Protein AF-0000000079762995 (afdb_homodimer)

Structure (mmCIF, N/CA/C/O backbone):
data_AF-0000000079762995-model_v1
#
loop_
_entity.id
_entity.type
_entity.pdbx_description
1 polymer 'LacI family transcriptional regulator'
#
loop_
_atom_site.group_PDB
_atom_site.id
_atom_site.type_symbol
_atom_site.label_atom_id
_atom_site.label_alt_id
_atom_site.label_comp_id
_atom_site.label_asym_id
_atom_site.label_entity_id
_atom_site.label_seq_id
_atom_site.pdbx_PDB_ins_code
_atom_site.Cartn_x
_atom_site.Cartn_y
_atom_site.Cartn_z
_atom_site.occupancy
_atom_site.B_iso_or_equiv
_atom_site.auth_seq_id
_atom_site.auth_comp_id
_atom_site.auth_asym_id
_atom_site.auth_atom_id
_atom_site.pdbx_PDB_model_num
ATOM 1 N N . MET A 1 1 ? 20.344 15.812 22.578 1 67.12 1 MET A N 1
ATOM 2 C CA . MET A 1 1 ? 18.906 15.922 22.781 1 67.12 1 MET A CA 1
ATOM 3 C C . MET A 1 1 ? 18.547 17.266 23.422 1 67.12 1 MET A C 1
ATOM 5 O O . MET A 1 1 ? 19.266 17.734 24.312 1 67.12 1 MET A O 1
ATOM 9 N N . THR A 1 2 ? 17.625 18 22.781 1 82.69 2 THR A N 1
ATOM 10 C CA . THR A 1 2 ? 17.188 19.297 23.281 1 82.69 2 THR A CA 1
ATOM 11 C C . THR A 1 2 ? 16.641 19.188 24.703 1 82.69 2 THR A C 1
ATOM 13 O O . THR A 1 2 ? 15.898 18.25 25 1 82.69 2 THR A O 1
ATOM 16 N N . THR A 1 3 ? 17.078 20.016 25.609 1 84.44 3 THR A N 1
ATOM 17 C CA . THR A 1 3 ? 16.656 19.984 27 1 84.44 3 THR A CA 1
ATOM 18 C C . THR A 1 3 ? 15.828 21.234 27.328 1 84.44 3 THR A C 1
ATOM 20 O O . THR A 1 3 ? 15.727 22.156 26.516 1 84.44 3 THR A O 1
ATOM 23 N N . ILE A 1 4 ? 15.258 21.125 28.531 1 88.12 4 ILE A N 1
ATOM 24 C CA . ILE A 1 4 ? 14.516 22.266 29.031 1 88.12 4 ILE A CA 1
ATOM 25 C C . ILE A 1 4 ? 15.438 23.484 29.109 1 88.12 4 ILE A C 1
ATOM 27 O O . ILE A 1 4 ? 15.016 24.609 28.828 1 88.12 4 ILE A O 1
ATOM 31 N N . GLN A 1 5 ? 16.625 23.25 29.438 1 90.94 5 GLN A N 1
ATOM 32 C CA . GLN A 1 5 ? 17.594 24.328 29.531 1 90.94 5 GLN A CA 1
ATOM 33 C C . GLN A 1 5 ? 17.844 24.969 28.156 1 90.94 5 GLN A C 1
ATOM 35 O O . GLN A 1 5 ? 18 26.188 28.062 1 90.94 5 GLN A O 1
ATOM 40 N N . ASP A 1 6 ? 17.922 24.172 27.172 1 92.19 6 ASP A N 1
ATOM 41 C CA . ASP A 1 6 ? 18.141 24.688 25.828 1 92.19 6 ASP A CA 1
ATOM 42 C C . ASP A 1 6 ? 17.016 25.641 25.422 1 92.19 6 ASP A C 1
ATOM 44 O O . ASP A 1 6 ? 17.266 26.656 24.781 1 92.19 6 ASP A O 1
ATOM 48 N N . ILE A 1 7 ? 15.859 25.219 25.766 1 92.19 7 ILE A N 1
ATOM 49 C CA . ILE A 1 7 ? 14.695 26.047 25.453 1 92.19 7 ILE A CA 1
ATOM 50 C C . ILE A 1 7 ? 14.773 27.359 26.234 1 92.19 7 ILE A C 1
ATOM 52 O O . ILE A 1 7 ? 14.531 28.438 25.688 1 92.19 7 ILE A O 1
ATOM 56 N N . ALA A 1 8 ? 15.078 27.281 27.438 1 93.56 8 ALA A N 1
ATOM 57 C CA . ALA A 1 8 ? 15.211 28.453 28.312 1 93.56 8 ALA A CA 1
ATOM 58 C C . ALA A 1 8 ? 16.25 29.422 27.766 1 93.56 8 ALA A C 1
ATOM 60 O O . ALA A 1 8 ? 16 30.625 27.688 1 93.56 8 ALA A O 1
ATOM 61 N N . ASP A 1 9 ? 17.281 28.891 27.375 1 94.38 9 ASP A N 1
ATOM 62 C CA . ASP A 1 9 ? 18.375 29.703 26.828 1 94.38 9 ASP A CA 1
ATOM 63 C C . ASP A 1 9 ? 17.953 30.406 25.547 1 94.38 9 ASP A C 1
ATOM 65 O O . ASP A 1 9 ? 18.234 31.594 25.359 1 94.38 9 ASP A O 1
ATOM 69 N N . LYS A 1 10 ? 17.328 29.688 24.781 1 93.19 10 LYS A N 1
ATOM 70 C CA . LYS A 1 10 ? 16.891 30.234 23.5 1 93.19 10 LYS A CA 1
ATOM 71 C C . LYS A 1 10 ? 15.898 31.375 23.703 1 93.19 10 LYS A C 1
ATOM 73 O O . LYS A 1 10 ? 15.906 32.344 22.938 1 93.19 10 LYS A O 1
ATOM 78 N N . MET A 1 11 ? 15.062 31.219 24.688 1 94.12 11 MET A N 1
ATOM 79 C CA . MET A 1 11 ? 13.977 32.188 24.891 1 94.12 11 MET A CA 1
ATOM 80 C C . MET A 1 11 ? 14.383 33.219 25.922 1 94.12 11 MET A C 1
ATOM 82 O O . MET A 1 11 ? 13.656 34.188 26.141 1 94.12 11 MET A O 1
ATOM 86 N N . ASN A 1 12 ? 15.445 33.062 26.547 1 95.06 12 ASN A N 1
ATOM 87 C CA . ASN A 1 12 ? 15.93 33.938 27.594 1 95.06 12 ASN A CA 1
ATOM 88 C C . ASN A 1 12 ? 14.953 34 28.766 1 95.06 12 ASN A C 1
ATOM 90 O O . ASN A 1 12 ? 14.555 35.094 29.172 1 95.06 12 ASN A O 1
ATOM 94 N N . VAL A 1 13 ? 14.523 32.875 29.172 1 94.81 13 VAL A N 1
ATOM 95 C CA . VAL A 1 13 ? 13.68 32.75 30.359 1 94.81 13 VAL A CA 1
ATOM 96 C C . VAL A 1 13 ? 14.258 31.672 31.266 1 94.81 13 VAL A C 1
ATOM 98 O O . VAL A 1 13 ? 15.242 31.016 30.922 1 94.81 13 VAL A O 1
ATOM 101 N N . SER A 1 14 ? 13.711 31.531 32.438 1 93.44 14 SER A N 1
ATOM 102 C CA . SER A 1 14 ? 14.219 30.547 33.375 1 93.44 14 SER A CA 1
ATOM 103 C C . SER A 1 14 ? 13.734 29.141 33.031 1 93.44 14 SER A C 1
ATOM 105 O O . SER A 1 14 ? 12.711 28.984 32.375 1 93.44 14 SER A O 1
ATOM 107 N N . LYS A 1 15 ? 14.5 28.172 33.531 1 93.75 15 LYS A N 1
ATOM 108 C CA . LYS A 1 15 ? 14.102 26.766 33.375 1 93.75 15 LYS A CA 1
ATOM 109 C C . LYS A 1 15 ? 12.734 26.516 34 1 93.75 15 LYS A C 1
ATOM 111 O O . LYS A 1 15 ? 11.945 25.734 33.5 1 93.75 15 LYS A O 1
ATOM 116 N N . SER A 1 16 ? 12.578 27.188 35.094 1 92.12 16 SER A N 1
ATOM 117 C CA . SER A 1 16 ? 11.32 27.031 35.812 1 92.12 16 SER A CA 1
ATOM 118 C C . SER A 1 16 ? 10.148 27.547 34.969 1 92.12 16 SER A C 1
ATOM 120 O O . SER A 1 16 ? 9.078 26.922 34.969 1 92.12 16 SER A O 1
ATOM 122 N N . THR A 1 17 ? 10.375 28.562 34.312 1 92.19 17 THR A N 1
ATOM 123 C CA . THR A 1 17 ? 9.344 29.125 33.469 1 92.19 17 THR A CA 1
ATOM 124 C C . THR A 1 17 ? 8.992 28.172 32.312 1 92.19 17 THR A C 1
ATOM 126 O O . THR A 1 17 ? 7.816 27.984 32 1 92.19 17 THR A O 1
ATOM 129 N N . VAL A 1 18 ? 10.047 27.594 31.75 1 92.31 18 VAL A N 1
ATOM 130 C CA . VAL A 1 18 ? 9.836 26.656 30.672 1 92.31 18 VAL A CA 1
ATOM 131 C C . VAL A 1 18 ? 9.078 25.422 31.188 1 92.31 18 VAL A C 1
ATOM 133 O O . VAL A 1 18 ? 8.117 24.969 30.562 1 92.31 18 VAL A O 1
ATOM 136 N N . SER A 1 19 ? 9.438 24.984 32.281 1 89.19 19 SER A N 1
ATOM 137 C CA . SER A 1 19 ? 8.797 23.828 32.875 1 89.19 19 SER A CA 1
ATOM 138 C C . SER A 1 19 ? 7.324 24.094 33.188 1 89.19 19 SER A C 1
ATOM 140 O O . SER A 1 19 ? 6.465 23.25 32.906 1 89.19 19 SER A O 1
ATOM 142 N N . LYS A 1 20 ? 7.098 25.219 33.75 1 90.19 20 LYS A N 1
ATOM 143 C CA . LYS A 1 20 ? 5.727 25.609 34.062 1 90.19 20 LYS A CA 1
ATOM 144 C C . LYS A 1 20 ? 4.875 25.719 32.812 1 90.19 20 LYS A C 1
ATOM 146 O O . LYS A 1 20 ? 3.723 25.281 32.781 1 90.19 20 LYS A O 1
ATOM 151 N N . ALA A 1 21 ? 5.445 26.219 31.828 1 88.94 21 ALA A N 1
ATOM 152 C CA . ALA A 1 21 ? 4.727 26.391 30.562 1 88.94 21 ALA A CA 1
ATOM 153 C C . ALA A 1 21 ? 4.398 25.031 29.938 1 88.94 21 ALA A C 1
ATOM 155 O O . ALA A 1 21 ? 3.287 24.828 29.453 1 88.94 21 ALA A O 1
ATOM 156 N N . LEU A 1 22 ? 5.363 24.156 30.031 1 86.19 22 LEU A N 1
ATOM 157 C CA . LEU A 1 22 ? 5.207 22.828 29.438 1 86.19 22 LEU A CA 1
ATOM 158 C C . LEU A 1 22 ? 4.18 22.016 30.219 1 86.19 22 LEU A C 1
ATOM 160 O O . LEU A 1 22 ? 3.559 21.109 29.656 1 86.19 22 LEU A O 1
ATOM 164 N N . ASN A 1 23 ? 4 22.391 31.469 1 84.31 23 ASN A N 1
ATOM 165 C CA . ASN A 1 23 ? 3.09 21.641 32.312 1 84.31 23 ASN A CA 1
ATOM 166 C C . ASN A 1 23 ? 1.782 22.391 32.562 1 84.31 23 ASN A C 1
ATOM 168 O O . ASN A 1 23 ? 1.062 22.109 33.531 1 84.31 23 ASN A O 1
ATOM 172 N N . ASP A 1 24 ? 1.575 23.328 31.828 1 82.62 24 ASP A N 1
ATOM 173 C CA . ASP A 1 24 ? 0.325 24.078 31.828 1 82.62 24 ASP A CA 1
ATOM 174 C C . ASP A 1 24 ? 0.068 24.719 33.188 1 82.62 24 ASP A C 1
ATOM 176 O O . ASP A 1 24 ? -1.051 24.672 33.688 1 82.62 24 ASP A O 1
ATOM 180 N N . ALA A 1 25 ? 1.024 25.25 33.688 1 87.19 25 ALA A N 1
ATOM 181 C CA . ALA A 1 25 ? 0.879 25.938 34.969 1 87.19 25 ALA A CA 1
ATOM 182 C C . ALA A 1 25 ? 0.014 27.188 34.844 1 87.19 25 ALA A C 1
ATOM 184 O O . ALA A 1 25 ? 0.154 27.938 33.875 1 87.19 25 ALA A O 1
ATOM 185 N N . PRO A 1 26 ? -0.847 27.422 35.75 1 87.69 26 PRO A N 1
ATOM 186 C CA . PRO A 1 26 ? -1.821 28.516 35.656 1 87.69 26 PRO A CA 1
ATOM 187 C C . PRO A 1 26 ? -1.175 29.891 35.75 1 87.69 26 PRO A C 1
ATOM 189 O O . PRO A 1 26 ? -1.771 30.875 35.312 1 87.69 26 PRO A O 1
ATOM 192 N N . ASP A 1 27 ? -0.036 30.016 36.281 1 89.44 27 ASP A N 1
ATOM 193 C CA . ASP A 1 27 ? 0.583 31.328 36.5 1 89.44 27 ASP A CA 1
ATOM 194 C C . ASP A 1 27 ? 1.38 31.766 35.25 1 89.44 27 ASP A C 1
ATOM 196 O O . ASP A 1 27 ? 2.041 32.812 35.281 1 89.44 27 ASP A O 1
ATOM 200 N N . ILE A 1 28 ? 1.288 30.953 34.25 1 90.56 28 ILE A N 1
ATOM 201 C CA . ILE A 1 28 ? 1.969 31.297 33 1 90.56 28 ILE A CA 1
ATOM 202 C C . ILE A 1 28 ? 0.957 31.828 31.984 1 90.56 28 ILE A C 1
ATOM 204 O O . ILE A 1 28 ? -0.11 31.234 31.812 1 90.56 28 ILE A O 1
ATOM 208 N N . SER A 1 29 ? 1.268 32.969 31.344 1 90.56 29 SER A N 1
ATOM 209 C CA . SER A 1 29 ? 0.37 33.531 30.359 1 90.56 29 SER A CA 1
ATOM 210 C C . SER A 1 29 ? 0.242 32.625 29.141 1 90.56 29 SER A C 1
ATOM 212 O O . SER A 1 29 ? 1.159 31.859 28.828 1 90.56 29 SER A O 1
ATOM 214 N N . GLU A 1 30 ? -0.908 32.812 28.453 1 89 30 GLU A N 1
ATOM 215 C CA . GLU A 1 30 ? -1.17 32.031 27.25 1 89 30 GLU A CA 1
ATOM 216 C C . GLU A 1 30 ? -0.146 32.344 26.156 1 89 30 GLU A C 1
ATOM 218 O O . GLU A 1 30 ? 0.281 31.422 25.438 1 89 30 GLU A O 1
ATOM 223 N N . THR A 1 31 ? 0.223 33.531 26.078 1 90.94 31 THR A N 1
ATOM 224 C CA . THR A 1 31 ? 1.176 33.969 25.062 1 90.94 31 THR A CA 1
ATOM 225 C C . THR A 1 31 ? 2.543 33.344 25.297 1 90.94 31 THR A C 1
ATOM 227 O O . THR A 1 31 ? 3.156 32.812 24.359 1 90.94 31 THR A O 1
ATOM 230 N N . LEU A 1 32 ? 2.945 33.375 26.5 1 91.25 32 LEU A N 1
ATOM 231 C CA . LEU A 1 32 ? 4.242 32.781 26.828 1 91.25 32 LEU A CA 1
ATOM 232 C C . LEU A 1 32 ? 4.219 31.281 26.641 1 91.25 32 LEU A C 1
ATOM 234 O O . LEU A 1 32 ? 5.191 30.688 26.156 1 91.25 32 LEU A O 1
ATOM 238 N N . ARG A 1 33 ? 3.244 30.719 27.031 1 91.44 33 ARG A N 1
ATOM 239 C CA . ARG A 1 33 ? 3.086 29.281 26.859 1 91.44 33 ARG A CA 1
ATOM 240 C C . ARG A 1 33 ? 3.217 28.891 25.391 1 91.44 33 ARG A C 1
ATOM 242 O O . ARG A 1 33 ? 3.953 27.953 25.062 1 91.44 33 ARG A O 1
ATOM 249 N N . LYS A 1 34 ? 2.535 29.594 24.594 1 89.62 34 LYS A N 1
ATOM 250 C CA . LYS A 1 34 ? 2.574 29.328 23.156 1 89.62 34 LYS A CA 1
ATOM 251 C C . LYS A 1 34 ? 3.992 29.469 22.609 1 89.62 34 LYS A C 1
ATOM 253 O O . LYS A 1 34 ? 4.438 28.641 21.812 1 89.62 34 LYS A O 1
ATOM 258 N N . GLN A 1 35 ? 4.637 30.453 23.016 1 91.5 35 GLN A N 1
ATOM 259 C CA . GLN A 1 35 ? 6 30.688 22.562 1 91.5 35 GLN A CA 1
ATOM 260 C C . GLN A 1 35 ? 6.926 29.547 22.984 1 91.5 35 GLN A C 1
ATOM 262 O O . GLN A 1 35 ? 7.777 29.109 22.219 1 91.5 35 GLN A O 1
ATOM 267 N N . VAL A 1 36 ? 6.723 29.172 24.219 1 90.94 36 VAL A N 1
ATOM 268 C CA . VAL A 1 36 ? 7.551 28.094 24.75 1 90.94 36 VAL A CA 1
ATOM 269 C C . VAL A 1 36 ? 7.312 26.812 23.938 1 90.94 36 VAL A C 1
ATOM 271 O O . VAL A 1 36 ? 8.258 26.125 23.547 1 90.94 36 VAL A O 1
ATOM 274 N N . LEU A 1 37 ? 6.129 26.547 23.719 1 89.38 37 LEU A N 1
ATOM 275 C CA . LEU A 1 37 ? 5.758 25.344 22.984 1 89.38 37 LEU A CA 1
ATOM 276 C C . LEU A 1 37 ? 6.297 25.375 21.562 1 89.38 37 LEU A C 1
ATOM 278 O O . LEU A 1 37 ? 6.844 24.391 21.062 1 89.38 37 LEU A O 1
ATOM 282 N N . GLU A 1 38 ? 6.191 26.422 20.906 1 89.94 38 GLU A N 1
ATOM 283 C CA . GLU A 1 38 ? 6.695 26.594 19.547 1 89.94 38 GLU A CA 1
ATOM 284 C C . GLU A 1 38 ? 8.211 26.438 19.484 1 89.94 38 GLU A C 1
ATOM 286 O O . GLU A 1 38 ? 8.742 25.797 18.578 1 89.94 38 GLU A O 1
ATOM 291 N N . THR A 1 39 ? 8.812 27.031 20.438 1 90.25 39 THR A N 1
ATOM 292 C CA . THR A 1 39 ? 10.266 26.922 20.5 1 90.25 39 THR A CA 1
ATOM 293 C C . THR A 1 39 ? 10.703 25.484 20.766 1 90.25 39 THR A C 1
ATOM 295 O O . THR A 1 39 ? 11.672 25 20.188 1 90.25 39 THR A O 1
ATOM 298 N N . ALA A 1 40 ? 10.023 24.906 21.688 1 87.44 40 ALA A N 1
ATOM 299 C CA . ALA A 1 40 ? 10.305 23.5 22.016 1 87.44 40 ALA A CA 1
ATOM 300 C C . ALA A 1 40 ? 10.227 22.625 20.766 1 87.44 40 ALA A C 1
ATOM 302 O O . ALA A 1 40 ? 11.133 21.828 20.5 1 87.44 40 ALA A O 1
ATOM 303 N N . VAL A 1 41 ? 9.227 22.812 20 1 86.38 41 VAL A N 1
ATOM 304 C CA . VAL A 1 41 ? 9.016 22.031 18.781 1 86.38 41 VAL A CA 1
ATOM 305 C C . VAL A 1 41 ? 10.133 22.344 17.781 1 86.38 41 VAL A C 1
ATOM 307 O O . VAL A 1 41 ? 10.688 21.438 17.156 1 86.38 41 VAL A O 1
ATOM 310 N N . ALA A 1 42 ? 10.445 23.562 17.609 1 87 42 ALA A N 1
ATOM 311 C CA . ALA A 1 42 ? 11.477 24 16.672 1 87 42 ALA A CA 1
ATOM 312 C C . ALA A 1 42 ? 12.828 23.375 17.031 1 87 42 ALA A C 1
ATOM 314 O O . ALA A 1 42 ? 13.633 23.078 16.141 1 87 42 ALA A O 1
ATOM 315 N N . LEU A 1 43 ? 13.016 23.203 18.359 1 86.81 43 LEU A N 1
ATOM 316 C CA . LEU A 1 43 ? 14.305 22.688 18.812 1 86.81 43 LEU A CA 1
ATOM 317 C C . LEU A 1 43 ? 14.281 21.172 18.906 1 86.81 43 LEU A C 1
ATOM 319 O O . LEU A 1 43 ? 15.273 20.562 19.312 1 86.81 43 LEU A O 1
ATOM 323 N N . GLY A 1 44 ? 13.234 20.641 18.531 1 82.56 44 GLY A N 1
ATOM 324 C CA . GLY A 1 44 ? 13.133 19.203 18.484 1 82.56 44 GLY A CA 1
ATOM 325 C C . GLY A 1 44 ? 12.883 18.578 19.859 1 82.56 44 GLY A C 1
ATOM 326 O O . GLY A 1 44 ? 13.219 17.422 20.078 1 82.56 44 GLY A O 1
ATOM 327 N N . TYR A 1 45 ? 12.656 19.609 20.703 1 74.44 45 TYR A N 1
ATOM 328 C CA . TYR A 1 45 ? 12.336 19.094 22.031 1 74.44 45 TYR A CA 1
ATOM 329 C C . TYR A 1 45 ? 11.07 18.25 21.984 1 74.44 45 TYR A C 1
ATOM 331 O O . TYR A 1 45 ? 9.961 18.797 21.859 1 74.44 45 TYR A O 1
ATOM 339 N N . THR A 1 46 ? 11.266 17.25 21.25 1 60.25 46 THR A N 1
ATOM 340 C CA . THR A 1 46 ? 10.109 16.359 21.281 1 60.25 46 THR A CA 1
ATOM 341 C C . THR A 1 46 ? 10.07 15.57 22.594 1 60.25 46 THR A C 1
ATOM 343 O O . THR A 1 46 ? 11.117 15.25 23.156 1 60.25 46 THR A O 1
ATOM 346 N N . LYS A 1 47 ? 9.109 15.648 23.453 1 53 47 LYS A N 1
ATOM 347 C CA . LYS A 1 47 ? 9.023 15.297 24.875 1 53 47 LYS A CA 1
ATOM 348 C C . LYS A 1 47 ? 9.562 13.891 25.125 1 53 47 LYS A C 1
ATOM 350 O O . LYS A 1 47 ? 8.984 12.914 24.656 1 53 47 LYS A O 1
ATOM 355 N N . LEU A 1 48 ? 10.891 13.773 25.188 1 51.38 48 LEU A N 1
ATOM 356 C CA . LEU A 1 48 ? 11.336 12.688 26.047 1 51.38 48 LEU A CA 1
ATOM 357 C C . LEU A 1 48 ? 10.328 12.438 27.172 1 51.38 48 LEU A C 1
ATOM 359 O O . LEU A 1 48 ? 10.195 11.312 27.656 1 51.38 48 LEU A O 1
ATOM 363 N N . ARG A 1 49 ? 9.82 13.43 27.656 1 51.56 49 ARG A N 1
ATOM 364 C CA . ARG A 1 49 ? 8.891 13.414 28.797 1 51.56 49 ARG A CA 1
ATOM 365 C C . ARG A 1 49 ? 7.695 12.516 28.5 1 51.56 49 ARG A C 1
ATOM 367 O O . ARG A 1 49 ? 7.18 11.844 29.406 1 51.56 49 ARG A O 1
ATOM 374 N N . ARG A 1 50 ? 7.203 12.664 27.25 1 52.06 50 ARG A N 1
ATOM 375 C CA . ARG A 1 50 ? 6.02 11.898 26.859 1 52.06 50 ARG A CA 1
ATOM 376 C C . ARG A 1 50 ? 6.258 10.406 27.016 1 52.06 50 ARG A C 1
ATOM 378 O O . ARG A 1 50 ? 5.336 9.656 27.359 1 52.06 50 ARG A O 1
ATOM 385 N N . TYR A 1 51 ? 7.609 10.188 26.953 1 56.03 51 TYR A N 1
ATOM 386 C CA . TYR A 1 51 ? 7.949 8.766 26.969 1 56.03 51 TYR A CA 1
ATOM 387 C C . TYR A 1 51 ? 8.195 8.273 28.391 1 56.03 51 TYR A C 1
ATOM 389 O O . TYR A 1 51 ? 8.266 7.066 28.625 1 56.03 51 TYR A O 1
ATOM 397 N N . LYS A 1 52 ? 8.141 9.328 29.25 1 57.84 52 LYS A N 1
ATOM 398 C CA . LYS A 1 52 ? 8.414 8.906 30.625 1 57.84 52 LYS A CA 1
ATOM 399 C C . LYS A 1 52 ? 7.113 8.641 31.391 1 57.84 52 LYS A C 1
ATOM 401 O O . LYS A 1 52 ? 7.129 8.023 32.438 1 57.84 52 LYS A O 1
ATOM 406 N N . LYS A 1 53 ? 6.062 9.18 30.859 1 63.22 53 LYS A N 1
ATOM 407 C CA . LYS A 1 53 ? 4.809 8.914 31.547 1 63.22 53 LYS A CA 1
ATOM 408 C C . LYS A 1 53 ? 4.398 7.449 31.406 1 63.22 53 LYS A C 1
ATOM 410 O O . LYS A 1 53 ? 4.586 6.848 30.344 1 63.22 53 LYS A O 1
ATOM 415 N N . PRO A 1 54 ? 4.07 6.941 32.438 1 65.69 54 PRO A N 1
ATOM 416 C CA . PRO A 1 54 ? 3.676 5.531 32.438 1 65.69 54 PRO A CA 1
ATOM 417 C C . PRO A 1 54 ? 2.586 5.23 31.406 1 65.69 54 PRO A C 1
ATOM 419 O O . PRO A 1 54 ? 2.629 4.195 30.734 1 65.69 54 PRO A O 1
ATOM 422 N N . VAL A 1 55 ? 1.641 6.266 31.375 1 75.75 55 VAL A N 1
ATOM 423 C CA . VAL A 1 55 ? 0.559 6.039 30.422 1 75.75 55 VAL A CA 1
ATOM 424 C C . VAL A 1 55 ? 0.754 6.926 29.188 1 75.75 55 VAL A C 1
ATOM 426 O O . VAL A 1 55 ? 0.849 8.148 29.312 1 75.75 55 VAL A O 1
ATOM 429 N N . LYS A 1 56 ? 0.85 6.305 28.078 1 89.25 56 LYS A N 1
ATOM 430 C CA . LYS A 1 56 ? 0.996 7.035 26.828 1 89.25 56 LYS A CA 1
ATOM 431 C C . LYS A 1 56 ? -0.363 7.465 26.281 1 89.25 56 LYS A C 1
ATOM 433 O O . LYS A 1 56 ? -1.292 6.656 26.203 1 89.25 56 LYS A O 1
ATOM 438 N N . LYS A 1 57 ? -0.474 8.766 26.016 1 94.44 57 LYS A N 1
ATOM 439 C CA . LYS A 1 57 ? -1.699 9.344 25.469 1 94.44 57 LYS A CA 1
ATOM 440 C C . LYS A 1 57 ? -1.611 9.492 23.953 1 94.44 57 LYS A C 1
ATOM 442 O O . LYS A 1 57 ? -0.608 9.977 23.422 1 94.44 57 LYS A O 1
ATOM 447 N N . ILE A 1 58 ? -2.643 8.961 23.281 1 96.88 58 ILE A N 1
ATOM 448 C CA . ILE A 1 58 ? -2.764 9.164 21.844 1 96.88 58 ILE A CA 1
ATOM 449 C C . ILE A 1 58 ? -4.125 9.773 21.516 1 96.88 58 ILE A C 1
ATOM 451 O O . ILE A 1 58 ? -5.043 9.734 22.344 1 96.88 58 ILE A O 1
ATOM 455 N N . CYS A 1 59 ? -4.23 10.422 20.359 1 97.44 59 CYS A N 1
ATOM 456 C CA . CYS A 1 59 ? -5.512 11.031 20.016 1 97.44 59 CYS A CA 1
ATOM 457 C C . CYS A 1 59 ? -5.949 10.617 18.625 1 97.44 59 CYS A C 1
ATOM 459 O O . CYS A 1 59 ? -5.113 10.289 17.781 1 97.44 59 CYS A O 1
ATOM 461 N N . ILE A 1 60 ? -7.219 10.523 18.469 1 98.5 60 ILE A N 1
ATOM 462 C CA . ILE A 1 60 ? -7.859 10.453 17.156 1 98.5 60 ILE A CA 1
ATOM 463 C C . ILE A 1 60 ? -8.367 11.836 16.766 1 98.5 60 ILE A C 1
ATOM 465 O O . ILE A 1 60 ? -9.273 12.383 17.391 1 98.5 60 ILE A O 1
ATOM 469 N N . ILE A 1 61 ? -7.742 12.375 15.742 1 98.44 61 ILE A N 1
ATOM 470 C CA . ILE A 1 61 ? -8.141 13.695 15.266 1 98.44 61 ILE A CA 1
ATOM 471 C C . ILE A 1 61 ? -9.148 13.547 14.125 1 98.44 61 ILE A C 1
ATOM 473 O O . ILE A 1 61 ? -8.883 12.859 13.141 1 98.44 61 ILE A O 1
ATOM 477 N N . THR A 1 62 ? -10.305 14.156 14.297 1 97.5 62 THR A N 1
ATOM 478 C CA . THR A 1 62 ? -11.336 14.109 13.266 1 97.5 62 THR A CA 1
ATOM 479 C C . THR A 1 62 ? -11.617 15.508 12.727 1 97.5 62 THR A C 1
ATOM 481 O O . THR A 1 62 ? -11.773 16.453 13.5 1 97.5 62 THR A O 1
ATOM 484 N N . GLU A 1 63 ? -11.562 15.648 11.453 1 95.25 63 GLU A N 1
ATOM 485 C CA . GLU A 1 63 ? -11.977 16.922 10.883 1 95.25 63 GLU A CA 1
ATOM 486 C C . GLU A 1 63 ? -13.5 17.062 10.883 1 95.25 63 GLU A C 1
ATOM 488 O O . GLU A 1 63 ? -14.195 16.359 10.148 1 95.25 63 GLU A O 1
ATOM 493 N N . LYS A 1 64 ? -14 17.953 11.594 1 91.69 64 LYS A N 1
ATOM 494 C CA . LYS A 1 64 ? -15.398 18.078 12 1 91.69 64 LYS A CA 1
ATOM 495 C C . LYS A 1 64 ? -16.312 18.188 10.789 1 91.69 64 LYS A C 1
ATOM 497 O O . LYS A 1 64 ? -17.438 17.688 10.797 1 91.69 64 LYS A O 1
ATOM 502 N N . GLU A 1 65 ? -15.906 18.781 9.789 1 88.19 65 GLU A N 1
ATOM 503 C CA . GLU A 1 65 ? -16.797 19.109 8.68 1 88.19 65 GLU A CA 1
ATOM 504 C C . GLU A 1 65 ? -16.828 17.984 7.652 1 88.19 65 GLU A C 1
ATOM 506 O O . GLU A 1 65 ? -17.703 17.953 6.785 1 88.19 65 GLU A O 1
ATOM 511 N N . ASN A 1 66 ? -15.984 17.062 7.844 1 89.69 66 ASN A N 1
ATOM 512 C CA . ASN A 1 66 ? -15.812 16.125 6.734 1 89.69 66 ASN A CA 1
ATOM 513 C C . ASN A 1 66 ? -16.172 14.703 7.145 1 89.69 66 ASN A C 1
ATOM 515 O O . ASN A 1 66 ? -16.359 13.836 6.289 1 89.69 66 ASN A O 1
ATOM 519 N N . ILE A 1 67 ? -16.266 14.484 8.469 1 92 67 ILE A N 1
ATOM 520 C CA . ILE A 1 67 ? -16.438 13.094 8.852 1 92 67 ILE A CA 1
ATOM 521 C C . ILE A 1 67 ? -17.312 13.008 10.102 1 92 67 ILE A C 1
ATOM 523 O O . ILE A 1 67 ? -17.203 13.859 10.992 1 92 67 ILE A O 1
ATOM 527 N N . GLN A 1 68 ? -18.188 12.062 10.125 1 92.75 68 GLN A N 1
ATOM 528 C CA . GLN A 1 68 ? -19.047 11.781 11.281 1 92.75 68 GLN A CA 1
ATOM 529 C C . GLN A 1 68 ? -18.719 10.43 11.891 1 92.75 68 GLN A C 1
ATOM 531 O O . GLN A 1 68 ? -18.344 9.492 11.18 1 92.75 68 GLN A O 1
ATOM 536 N N . TYR A 1 69 ? -18.844 10.344 13.25 1 94.81 69 TYR A N 1
ATOM 537 C CA . TYR A 1 69 ? -18.391 9.117 13.898 1 94.81 69 TYR A CA 1
ATOM 538 C C . TYR A 1 69 ? -19.266 8.797 15.102 1 94.81 69 TYR A C 1
ATOM 540 O O . TYR A 1 69 ? -19.062 7.77 15.758 1 94.81 69 TYR A O 1
ATOM 548 N N . GLU A 1 70 ? -20.203 9.602 15.43 1 94.19 70 GLU A N 1
ATOM 549 C CA . GLU A 1 70 ? -20.906 9.516 16.719 1 94.19 70 GLU A CA 1
ATOM 550 C C . GLU A 1 70 ? -21.953 8.398 16.703 1 94.19 70 GLU A C 1
ATOM 552 O O . GLU A 1 70 ? -22.234 7.812 17.75 1 94.19 70 GLU A O 1
ATOM 557 N N . GLU A 1 71 ? -22.438 8.133 15.539 1 94.38 71 GLU A N 1
ATOM 558 C CA . GLU A 1 71 ? -23.484 7.117 15.43 1 94.38 71 GLU A CA 1
ATOM 559 C C . GLU A 1 71 ? -23 5.914 14.633 1 94.38 71 GLU A C 1
ATOM 561 O O . GLU A 1 71 ? -22.156 6.055 13.734 1 94.38 71 GLU A O 1
ATOM 566 N N . PRO A 1 72 ? -23.578 4.762 14.891 1 92.06 72 PRO A N 1
ATOM 567 C CA . PRO A 1 72 ? -23.125 3.523 14.258 1 92.06 72 PRO A CA 1
ATOM 568 C C . PRO A 1 72 ? -23.203 3.578 12.734 1 92.06 72 PRO A C 1
ATOM 570 O O . PRO A 1 72 ? -22.438 2.895 12.047 1 92.06 72 PRO A O 1
ATOM 573 N N . HIS A 1 73 ? -24.094 4.375 12.242 1 90.69 73 HIS A N 1
ATOM 574 C CA . HIS A 1 73 ? -24.25 4.414 10.797 1 90.69 73 HIS A CA 1
ATOM 575 C C . HIS A 1 73 ? -23.25 5.375 10.156 1 90.69 73 HIS A C 1
ATOM 577 O O . HIS A 1 73 ? -23.109 5.414 8.93 1 90.69 73 HIS A O 1
ATOM 583 N N . HIS A 1 74 ? -22.531 6.102 11 1 94 74 HIS A N 1
ATOM 584 C CA . HIS A 1 74 ? -21.484 6.992 10.492 1 94 74 HIS A CA 1
ATOM 585 C C . HIS A 1 74 ? -20.266 6.207 10.016 1 94 74 HIS A C 1
ATOM 587 O O . HIS A 1 74 ? -19.906 5.195 10.617 1 94 74 HIS A O 1
ATOM 593 N N . PHE A 1 75 ? -19.672 6.664 8.992 1 94.44 75 PHE A N 1
ATOM 594 C CA . PHE A 1 75 ? -18.562 5.965 8.359 1 94.44 75 PHE A CA 1
ATOM 595 C C . PHE A 1 75 ? -17.438 5.723 9.367 1 94.44 75 PHE A C 1
ATOM 597 O O . PHE A 1 75 ? -16.906 4.617 9.445 1 94.44 75 PHE A O 1
ATOM 604 N N . ALA A 1 76 ? -17.125 6.695 10.172 1 97 76 ALA A N 1
ATOM 605 C CA . ALA A 1 76 ? -15.922 6.625 10.992 1 97 76 ALA A CA 1
ATOM 606 C C . ALA A 1 76 ? -16.188 5.895 12.305 1 97 76 ALA A C 1
ATOM 608 O O . ALA A 1 76 ? -15.266 5.637 13.078 1 97 76 ALA A O 1
ATOM 609 N N . TYR A 1 77 ? -17.391 5.555 12.578 1 96.75 77 TYR A N 1
ATOM 610 C CA . TYR A 1 77 ? -17.75 4.934 13.852 1 96.75 77 TYR A CA 1
ATOM 611 C C . TYR A 1 77 ? -16.953 3.656 14.07 1 96.75 77 TYR A C 1
ATOM 613 O O . TYR A 1 77 ? -16.25 3.523 15.078 1 96.75 77 TYR A O 1
ATOM 621 N N . ASP A 1 78 ? -17.047 2.752 13.133 1 97.38 78 ASP A N 1
ATOM 622 C CA . ASP A 1 78 ? -16.375 1.464 13.258 1 97.38 78 ASP A CA 1
ATOM 623 C C . ASP A 1 78 ? -14.852 1.631 13.203 1 97.38 78 ASP A C 1
ATOM 625 O O . ASP A 1 78 ? -14.117 0.863 13.828 1 97.38 78 ASP A O 1
ATOM 629 N N . ILE A 1 79 ? -14.375 2.617 12.492 1 98.25 79 ILE A N 1
ATOM 630 C CA . ILE A 1 79 ? -12.938 2.879 12.438 1 98.25 79 ILE A CA 1
ATOM 631 C C . ILE A 1 79 ? -12.43 3.26 13.828 1 98.25 79 ILE A C 1
ATOM 633 O O . ILE A 1 79 ? -11.43 2.715 14.297 1 98.25 79 ILE A O 1
ATOM 637 N N . LEU A 1 80 ? -13.156 4.191 14.469 1 98.25 80 LEU A N 1
ATOM 638 C CA . LEU A 1 80 ? -12.773 4.605 15.812 1 98.25 80 LEU A CA 1
ATOM 639 C C . LEU A 1 80 ? -12.852 3.436 16.781 1 98.25 80 LEU A C 1
ATOM 641 O O . LEU A 1 80 ? -11.984 3.275 17.641 1 98.25 80 LEU A O 1
ATOM 645 N N . LEU A 1 81 ? -13.891 2.66 16.625 1 97.94 81 LEU A N 1
ATOM 646 C CA . LEU A 1 81 ? -14.062 1.488 17.469 1 97.94 81 LEU A CA 1
ATOM 647 C C . LEU A 1 81 ? -12.891 0.527 17.328 1 97.94 81 LEU A C 1
ATOM 649 O O . LEU A 1 81 ? -12.352 0.048 18.328 1 97.94 81 LEU A O 1
ATOM 653 N N . GLY A 1 82 ? -12.523 0.185 16.109 1 98.12 82 GLY A N 1
ATOM 654 C CA . GLY A 1 82 ? -11.391 -0.696 15.859 1 98.12 82 GLY A CA 1
ATOM 655 C C . GLY A 1 82 ? -10.094 -0.175 16.438 1 98.12 82 GLY A C 1
ATOM 656 O O . GLY A 1 82 ? -9.32 -0.935 17.031 1 98.12 82 GLY A O 1
ATOM 657 N N . PHE A 1 83 ? -9.883 1.106 16.297 1 98.44 83 PHE A N 1
ATOM 658 C CA . PHE A 1 83 ? -8.688 1.733 16.828 1 98.44 83 PHE A CA 1
ATOM 659 C C . PHE A 1 83 ? -8.633 1.574 18.344 1 98.44 83 PHE A C 1
ATOM 661 O O . PHE A 1 83 ? -7.602 1.177 18.906 1 98.44 83 PHE A O 1
ATOM 668 N N . ARG A 1 84 ? -9.703 1.87 18.984 1 97.88 84 ARG A N 1
ATOM 669 C CA . ARG A 1 84 ? -9.797 1.775 20.438 1 97.88 84 ARG A CA 1
ATOM 670 C C . ARG A 1 84 ? -9.602 0.337 20.906 1 97.88 84 ARG A C 1
ATOM 672 O O . ARG A 1 84 ? -8.898 0.087 21.891 1 97.88 84 ARG A O 1
ATOM 679 N N . GLN A 1 85 ? -10.148 -0.574 20.203 1 97 85 GLN A N 1
ATOM 680 C CA . GLN A 1 85 ? -10.102 -1.985 20.578 1 97 85 GLN A CA 1
ATOM 681 C C . GLN A 1 85 ? -8.656 -2.49 20.625 1 97 85 GLN A C 1
ATOM 683 O O . GLN A 1 85 ? -8.336 -3.389 21.391 1 97 85 GLN A O 1
ATOM 688 N N . MET A 1 86 ? -7.855 -1.932 19.859 1 95.56 86 MET A N 1
ATOM 689 C CA . MET A 1 86 ? -6.465 -2.369 19.812 1 95.56 86 MET A CA 1
ATOM 690 C C . MET A 1 86 ? -5.602 -1.521 20.75 1 95.56 86 MET A C 1
ATOM 692 O O . MET A 1 86 ? -4.699 -2.041 21.406 1 95.56 86 MET A O 1
ATOM 696 N N . ALA A 1 87 ? -5.883 -0.297 20.828 1 96.75 87 ALA A N 1
ATOM 697 C CA . ALA A 1 87 ? -5.016 0.645 21.531 1 96.75 87 ALA A CA 1
ATOM 698 C C . ALA A 1 87 ? -5.203 0.535 23.047 1 96.75 87 ALA A C 1
ATOM 700 O O . ALA A 1 87 ? -4.234 0.598 23.797 1 96.75 87 ALA A O 1
ATOM 701 N N . GLU A 1 88 ? -6.395 0.4 23.484 1 96.12 88 GLU A N 1
ATOM 702 C CA . GLU A 1 88 ? -6.703 0.431 24.906 1 96.12 88 GLU A CA 1
ATOM 703 C C . GLU A 1 88 ? -6.078 -0.756 25.641 1 96.12 88 GLU A C 1
ATOM 705 O O . GLU A 1 88 ? -5.387 -0.581 26.641 1 96.12 88 GLU A O 1
ATOM 710 N N . PRO A 1 89 ? -6.246 -1.989 25.109 1 94.88 89 PRO A N 1
ATOM 711 C CA . PRO A 1 89 ? -5.574 -3.119 25.75 1 94.88 89 PRO A CA 1
ATOM 712 C C . PRO A 1 89 ? -4.055 -3 25.719 1 94.88 89 PRO A C 1
ATOM 714 O O . PRO A 1 89 ? -3.367 -3.613 26.547 1 94.88 89 PRO A O 1
ATOM 717 N N . ALA A 1 90 ? -3.562 -2.271 24.844 1 92.81 90 ALA A N 1
ATOM 718 C CA . ALA A 1 90 ? -2.119 -2.072 24.734 1 92.81 90 ALA A CA 1
ATOM 719 C C . ALA A 1 90 ? -1.63 -1.05 25.75 1 92.81 90 ALA A C 1
ATOM 721 O O . ALA A 1 90 ? -0.428 -0.795 25.859 1 92.81 90 ALA A O 1
ATOM 722 N N . GLY A 1 91 ? -2.549 -0.395 26.469 1 93.69 91 GLY A N 1
ATOM 723 C CA . GLY A 1 91 ? -2.186 0.461 27.578 1 93.69 91 GLY A CA 1
ATOM 724 C C . GLY A 1 91 ? -2.199 1.938 27.234 1 93.69 91 GLY A C 1
ATOM 725 O O . GLY A 1 91 ? -1.691 2.766 27.984 1 93.69 91 GLY A O 1
ATOM 726 N N . PHE A 1 92 ? -2.783 2.262 26.125 1 95 92 PHE A N 1
ATOM 727 C CA . PHE A 1 92 ? -2.824 3.662 25.719 1 95 92 PHE A CA 1
ATOM 728 C C . PHE A 1 92 ? -4.113 4.324 26.188 1 95 92 PHE A C 1
ATOM 730 O O . PHE A 1 92 ? -5.168 3.684 26.234 1 95 92 PHE A O 1
ATOM 737 N N . ASP A 1 93 ? -3.982 5.613 26.562 1 95.56 93 ASP A N 1
ATOM 738 C CA . ASP A 1 93 ? -5.141 6.48 26.766 1 95.56 93 ASP A CA 1
ATOM 739 C C . ASP A 1 93 ? -5.523 7.195 25.469 1 95.56 93 ASP A C 1
ATOM 741 O O . ASP A 1 93 ? -4.684 7.836 24.844 1 95.56 93 ASP A O 1
ATOM 745 N N . ILE A 1 94 ? -6.797 7.059 25.172 1 97.5 94 ILE A N 1
ATOM 746 C CA . ILE A 1 94 ? -7.219 7.57 23.859 1 97.5 94 ILE A CA 1
ATOM 747 C C . ILE A 1 94 ? -8.195 8.727 24.047 1 97.5 94 ILE A C 1
ATOM 749 O O . ILE A 1 94 ? -9.141 8.633 24.844 1 97.5 94 ILE A O 1
ATOM 753 N N . GLU A 1 95 ? -7.961 9.812 23.297 1 97.5 95 GLU A N 1
ATOM 754 C CA . GLU A 1 95 ? -8.891 10.938 23.25 1 97.5 95 GLU A CA 1
ATOM 755 C C . GLU A 1 95 ? -9.312 11.227 21.812 1 97.5 95 GLU A C 1
ATOM 757 O O . GLU A 1 95 ? -8.484 11.188 20.891 1 97.5 95 GLU A O 1
ATOM 762 N N . ILE A 1 96 ? -10.602 11.422 21.625 1 97.62 96 ILE A N 1
ATOM 763 C CA . ILE A 1 96 ? -11.094 11.867 20.328 1 97.62 96 ILE A CA 1
ATOM 764 C C . ILE A 1 96 ? -11.148 13.391 20.297 1 97.62 96 ILE A C 1
ATOM 766 O O . ILE A 1 96 ? -11.797 14.016 21.141 1 97.62 96 ILE A O 1
ATOM 770 N N . VAL A 1 97 ? -10.508 13.977 19.297 1 97.88 97 VAL A N 1
ATOM 771 C CA . VAL A 1 97 ? -10.359 15.43 19.25 1 97.88 97 VAL A CA 1
ATOM 772 C C . VAL A 1 97 ? -10.891 15.945 17.906 1 97.88 97 VAL A C 1
ATOM 774 O O . VAL A 1 97 ? -10.164 15.961 16.906 1 97.88 97 VAL A O 1
ATOM 777 N N . PRO A 1 98 ? -12.102 16.469 17.906 1 97 98 PRO A N 1
ATOM 778 C CA . PRO A 1 98 ? -12.578 17.156 16.688 1 97 98 PRO A CA 1
ATOM 779 C C . PRO A 1 98 ? -11.852 18.469 16.422 1 97 98 PRO A C 1
ATOM 781 O O . PRO A 1 98 ? -11.625 19.25 17.344 1 97 98 PRO A O 1
ATOM 784 N N . VAL A 1 99 ? -11.43 18.641 15.219 1 97.44 99 VAL A N 1
ATOM 785 C CA . VAL A 1 99 ? -10.734 19.875 14.852 1 97.44 99 VAL A CA 1
ATOM 786 C C . VAL A 1 99 ? -11.391 20.5 13.625 1 97.44 99 VAL A C 1
ATOM 788 O O . VAL A 1 99 ? -12.055 19.797 12.852 1 97.44 99 VAL A O 1
ATOM 791 N N . ASP A 1 100 ? -11.266 21.781 13.469 1 96.0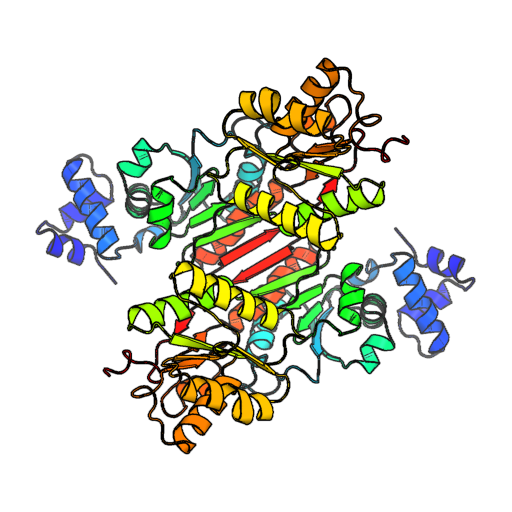6 100 ASP A N 1
ATOM 792 C CA . ASP A 1 100 ? -11.688 22.5 12.266 1 96.06 100 ASP A CA 1
ATOM 793 C C . ASP A 1 100 ? -10.523 23.297 11.68 1 96.06 100 ASP A C 1
ATOM 795 O O . ASP A 1 100 ? -9.414 23.281 12.211 1 96.06 100 ASP A O 1
ATOM 799 N N . VAL A 1 101 ? -10.812 23.938 10.617 1 95.5 101 VAL A N 1
ATOM 800 C CA . VAL A 1 101 ? -9.789 24.641 9.867 1 95.5 101 VAL A CA 1
ATOM 801 C C . VAL A 1 101 ? -9.211 25.766 10.719 1 95.5 101 VAL A C 1
ATOM 803 O O . VAL A 1 101 ? -8 26.016 10.695 1 95.5 101 VAL A O 1
ATOM 806 N N . GLN A 1 102 ? -10.047 26.406 11.5 1 95.94 102 GLN A N 1
ATOM 807 C CA . GLN A 1 102 ? -9.602 27.516 12.328 1 95.94 102 GLN A CA 1
ATOM 808 C C . GLN A 1 102 ? -8.625 27.047 13.398 1 95.94 102 GLN A C 1
ATOM 810 O O . GLN A 1 102 ? -7.586 27.688 13.617 1 95.94 102 GLN A O 1
ATOM 815 N N . MET A 1 103 ? -8.953 26.047 14 1 95.69 103 MET A N 1
ATOM 816 C CA . MET A 1 103 ? -8.062 25.484 15.008 1 95.69 103 MET A CA 1
ATOM 817 C C . MET A 1 103 ? -6.719 25.109 14.398 1 95.69 103 MET A C 1
ATOM 819 O O . MET A 1 103 ? -5.672 25.359 14.992 1 95.69 103 MET A O 1
ATOM 823 N N . GLN A 1 104 ? -6.711 24.484 13.258 1 96.94 104 GLN A N 1
ATOM 824 C CA . GLN A 1 104 ? -5.5 24.031 12.578 1 96.94 104 GLN A CA 1
ATOM 825 C C . GLN A 1 104 ? -4.617 25.219 12.195 1 96.94 104 GLN A C 1
ATOM 827 O O . GLN A 1 104 ? -3.389 25.125 12.242 1 96.94 104 GLN A O 1
ATOM 832 N N . ARG A 1 105 ? -5.277 26.266 11.797 1 96 105 ARG A N 1
ATOM 833 C CA . ARG A 1 105 ? -4.539 27.453 11.406 1 96 105 ARG A CA 1
ATOM 834 C C . ARG A 1 105 ? -3.914 28.141 12.617 1 96 105 ARG A C 1
ATOM 836 O O . ARG A 1 105 ? -2.824 28.703 12.523 1 96 105 ARG A O 1
ATOM 843 N N . ASN A 1 106 ? -4.59 28.047 13.734 1 94.69 106 ASN A N 1
ATOM 844 C CA . ASN A 1 106 ? -4.172 28.766 14.938 1 94.69 106 ASN A CA 1
ATOM 845 C C . ASN A 1 106 ? -2.994 28.062 15.617 1 94.69 106 ASN A C 1
ATOM 847 O O . ASN A 1 106 ? -2.213 28.703 16.328 1 94.69 106 ASN A O 1
ATOM 851 N N . GLN A 1 107 ? -2.947 26.828 15.43 1 94.62 107 GLN A N 1
ATOM 852 C CA . GLN A 1 107 ? -1.9 26.062 16.109 1 94.62 107 GLN A CA 1
ATOM 853 C C . GLN A 1 107 ? -1.364 24.953 15.211 1 94.62 107 GLN A C 1
ATOM 855 O O . GLN A 1 107 ? -2.135 24.141 14.688 1 94.62 107 GLN A O 1
ATOM 860 N N . ARG A 1 108 ? -0.002 24.906 15.172 1 95.06 108 ARG A N 1
ATOM 861 C CA . ARG A 1 108 ? 0.628 23.859 14.383 1 95.06 108 ARG A CA 1
ATOM 862 C C . ARG A 1 108 ? 0.432 22.5 15.039 1 95.06 108 ARG A C 1
ATOM 864 O O . ARG A 1 108 ? 0.343 22.391 16.266 1 95.06 108 ARG A O 1
ATOM 871 N N . TYR A 1 109 ? 0.467 21.438 14.234 1 96.38 109 TYR A N 1
ATOM 872 C CA . TYR A 1 109 ? 0.204 20.062 14.672 1 96.38 109 TYR A CA 1
ATOM 873 C C . TYR A 1 109 ? 1.12 19.688 15.828 1 96.38 109 TYR A C 1
ATOM 875 O O . TYR A 1 109 ? 0.65 19.266 16.891 1 96.38 109 TYR A O 1
ATOM 883 N N . ASP A 1 110 ? 2.459 19.828 15.625 1 94.62 110 ASP A N 1
ATOM 884 C CA . ASP A 1 110 ? 3.414 19.391 16.625 1 94.62 110 ASP A CA 1
ATOM 885 C C . ASP A 1 110 ? 3.242 20.172 17.938 1 94.62 110 ASP A C 1
ATOM 887 O O . ASP A 1 110 ? 3.445 19.641 19.016 1 94.62 110 ASP A O 1
ATOM 891 N N . VAL A 1 111 ? 2.906 21.406 17.844 1 92.56 111 VAL A N 1
ATOM 892 C CA . VAL A 1 111 ? 2.693 22.234 19.016 1 92.56 111 VAL A CA 1
ATOM 893 C C . VAL A 1 111 ? 1.469 21.75 19.781 1 92.56 111 VAL A C 1
ATOM 895 O O . VAL A 1 111 ? 1.506 21.625 21.016 1 92.56 111 VAL A O 1
ATOM 898 N N . PHE A 1 112 ? 0.418 21.5 19.047 1 93.88 112 PHE A N 1
ATOM 899 C CA . PHE A 1 112 ? -0.803 20.969 19.656 1 93.88 112 PHE A CA 1
ATOM 900 C C . PHE A 1 112 ? -0.528 19.656 20.375 1 93.88 112 PHE A C 1
ATOM 902 O O . PHE A 1 112 ? -0.986 19.453 21.5 1 93.88 112 PHE A O 1
ATOM 909 N N . MET A 1 113 ? 0.183 18.797 19.75 1 94.25 113 MET A N 1
ATOM 910 C CA . MET A 1 113 ? 0.509 17.484 20.312 1 94.25 113 MET A CA 1
ATOM 911 C C . MET A 1 113 ? 1.308 17.641 21.609 1 94.25 113 MET A C 1
ATOM 913 O O . MET A 1 113 ? 1.032 16.953 22.594 1 94.25 113 MET A O 1
ATOM 917 N N . LEU A 1 114 ? 2.283 18.5 21.562 1 89.44 114 LEU A N 1
ATOM 918 C CA . LEU A 1 114 ? 3.121 18.734 22.734 1 89.44 114 LEU A CA 1
ATOM 919 C C . LEU A 1 114 ? 2.301 19.328 23.875 1 89.44 114 LEU A C 1
ATOM 921 O O . LEU A 1 114 ? 2.436 18.906 25.016 1 89.44 114 LEU A O 1
ATOM 925 N N . GLU A 1 115 ? 1.498 20.281 23.547 1 88.56 115 GLU A N 1
ATOM 926 C CA . GLU A 1 115 ? 0.67 20.969 24.531 1 88.56 115 GLU A CA 1
ATOM 927 C C . GLU A 1 115 ? -0.213 19.984 25.297 1 88.56 115 GLU A C 1
ATOM 929 O O . GLU A 1 115 ? -0.446 20.141 26.484 1 88.56 115 GLU A O 1
ATOM 934 N N . HIS A 1 116 ? -0.681 18.969 24.656 1 91.5 116 HIS A N 1
ATOM 935 C CA . HIS A 1 116 ? -1.664 18.062 25.266 1 91.5 116 HIS A CA 1
ATOM 936 C C . HIS A 1 116 ? -1.038 16.719 25.625 1 91.5 116 HIS A C 1
ATOM 938 O O . HIS A 1 116 ? -1.745 15.789 26 1 91.5 116 HIS A O 1
ATOM 944 N N . ASP A 1 117 ? 0.229 16.594 25.359 1 89.94 117 ASP A N 1
ATOM 945 C CA . ASP A 1 117 ? 1.034 15.438 25.766 1 89.94 117 ASP A CA 1
ATOM 946 C C . ASP A 1 117 ? 0.673 14.203 24.953 1 89.94 117 ASP A C 1
ATOM 948 O O . ASP A 1 117 ? 0.637 13.086 25.484 1 89.94 117 ASP A O 1
ATOM 952 N N . TYR A 1 118 ? 0.275 14.375 23.734 1 94.06 118 TYR A N 1
ATOM 953 C CA . TYR A 1 118 ? 0.013 13.234 22.859 1 94.06 118 TYR A CA 1
ATOM 954 C C . TYR A 1 118 ? 1.306 12.711 22.25 1 94.06 118 TYR A C 1
ATOM 956 O O . TYR A 1 118 ? 2.123 13.492 21.75 1 94.06 118 TYR A O 1
ATOM 964 N N . VAL A 1 119 ? 1.476 11.398 22.203 1 94 119 VAL A N 1
ATOM 965 C CA . VAL A 1 119 ? 2.689 10.828 21.641 1 94 119 VAL A CA 1
ATOM 966 C C . VAL A 1 119 ? 2.453 10.477 20.172 1 94 119 VAL A C 1
ATOM 968 O O . VAL A 1 119 ? 3.402 10.203 19.422 1 94 119 VAL A O 1
ATOM 971 N N . GLY A 1 120 ? 1.218 10.477 19.703 1 96.75 120 GLY A N 1
ATOM 972 C CA . GLY A 1 120 ? 0.855 10.172 18.328 1 96.75 120 GLY A CA 1
ATOM 973 C C . GLY A 1 120 ? -0.618 10.391 18.031 1 96.75 120 GLY A C 1
ATOM 974 O O . GLY A 1 120 ? -1.418 10.57 18.953 1 96.75 120 GLY A O 1
ATOM 975 N N . ALA A 1 121 ? -0.899 10.383 16.703 1 98.38 121 ALA A N 1
ATOM 976 C CA . ALA A 1 121 ? -2.281 10.656 16.312 1 98.38 121 ALA A CA 1
ATOM 977 C C . ALA A 1 121 ? -2.715 9.773 15.148 1 98.38 121 ALA A C 1
ATOM 979 O O . ALA A 1 121 ? -1.88 9.32 14.367 1 98.38 121 ALA A O 1
ATOM 980 N N . PHE A 1 122 ? -3.99 9.484 15.156 1 98.75 122 PHE A N 1
ATOM 981 C CA . PHE A 1 122 ? -4.707 8.945 14 1 98.75 122 PHE A CA 1
ATOM 982 C C . PHE A 1 122 ? -5.648 9.992 13.414 1 98.75 122 PHE A C 1
ATOM 984 O O . PHE A 1 122 ? -6.648 10.359 14.047 1 98.75 122 PHE A O 1
ATOM 991 N N . ALA A 1 123 ? -5.266 10.516 12.195 1 98.56 123 ALA A N 1
ATOM 992 C CA . ALA A 1 123 ? -6 11.633 11.594 1 98.56 123 ALA A CA 1
ATOM 993 C C . ALA A 1 123 ? -6.988 11.133 10.547 1 98.56 123 ALA A C 1
ATOM 995 O O . ALA A 1 123 ? -6.602 10.438 9.602 1 98.56 123 ALA A O 1
ATOM 996 N N . ILE A 1 124 ? -8.289 11.555 10.703 1 97.81 124 ILE A N 1
ATOM 997 C CA . ILE A 1 124 ? -9.367 11.078 9.844 1 97.81 124 ILE A CA 1
ATOM 998 C C . ILE A 1 124 ? -10.148 12.266 9.289 1 97.81 124 ILE A C 1
ATOM 1000 O O . ILE A 1 124 ? -10.461 13.203 10.023 1 97.81 124 ILE A O 1
ATOM 1004 N N . GLY A 1 125 ? -10.43 12.219 8.016 1 95.88 125 GLY A N 1
ATOM 1005 C CA . GLY A 1 125 ? -11.352 13.18 7.434 1 95.88 125 GLY A CA 1
ATOM 1006 C C . GLY A 1 125 ? -10.656 14.422 6.906 1 95.88 125 GLY A C 1
ATOM 1007 O O . GLY A 1 125 ? -11.305 15.445 6.664 1 95.88 125 GLY A O 1
ATOM 1008 N N . PHE A 1 126 ? -9.367 14.352 6.691 1 96 126 PHE A N 1
ATOM 1009 C CA . PHE A 1 126 ? -8.633 15.539 6.262 1 96 126 PHE A CA 1
ATOM 1010 C C . PHE A 1 126 ? -8.688 15.688 4.746 1 96 126 PHE A C 1
ATOM 1012 O O . PHE A 1 126 ? -8.453 14.727 4.012 1 96 126 PHE A O 1
ATOM 1019 N N . SER A 1 127 ? -8.984 16.891 4.309 1 93.56 127 SER A N 1
ATOM 1020 C CA . SER A 1 127 ? -8.898 17.266 2.9 1 93.56 127 SER A CA 1
ATOM 1021 C C . SER A 1 127 ? -7.492 17.719 2.531 1 93.56 127 SER A C 1
ATOM 1023 O O . SER A 1 127 ? -6.68 18.016 3.41 1 93.56 127 SER A O 1
ATOM 1025 N N . LEU A 1 128 ? -7.254 17.875 1.251 1 93.56 128 LEU A N 1
ATOM 1026 C CA . LEU A 1 128 ? -5.93 18.219 0.75 1 93.56 128 LEU A CA 1
ATOM 1027 C C . LEU A 1 128 ? -5.535 19.625 1.187 1 93.56 128 LEU A C 1
ATOM 1029 O O . LEU A 1 128 ? -4.352 19.938 1.334 1 93.56 128 LEU A O 1
ATOM 1033 N N . ASN A 1 129 ? -6.531 20.438 1.464 1 92.56 129 ASN A N 1
ATOM 1034 C CA . ASN A 1 129 ? -6.25 21.844 1.756 1 92.56 129 ASN A CA 1
ATOM 1035 C C . ASN A 1 129 ? -6.273 22.109 3.256 1 92.56 129 ASN A C 1
ATOM 1037 O O . ASN A 1 129 ? -6.086 23.25 3.686 1 92.56 129 ASN A O 1
ATOM 1041 N N . ASP A 1 130 ? -6.547 21.125 4.047 1 95.94 130 ASP A N 1
ATOM 1042 C CA . ASP A 1 130 ? -6.477 21.344 5.488 1 95.94 130 ASP A CA 1
ATOM 1043 C C . ASP A 1 130 ? -5.07 21.75 5.918 1 95.94 130 ASP A C 1
ATOM 1045 O O . ASP A 1 130 ? -4.082 21.172 5.461 1 95.94 130 ASP A O 1
ATOM 1049 N N . PRO A 1 131 ? -4.977 22.75 6.793 1 97.44 131 PRO A N 1
ATOM 1050 C CA . PRO A 1 131 ? -3.674 23.312 7.148 1 97.44 131 PRO A CA 1
ATOM 1051 C C . PRO A 1 131 ? -2.709 22.266 7.699 1 97.44 131 PRO A C 1
ATOM 1053 O O . PRO A 1 131 ? -1.515 22.297 7.391 1 97.44 131 PRO A O 1
ATOM 1056 N N . TRP A 1 132 ? -3.174 21.359 8.406 1 98.06 132 TRP A N 1
ATOM 1057 C CA . TRP A 1 132 ? -2.283 20.391 9.062 1 98.06 132 TRP A CA 1
ATOM 1058 C C . TRP A 1 132 ? -1.728 19.391 8.055 1 98.06 132 TRP A C 1
ATOM 1060 O O . TRP A 1 132 ? -0.756 18.688 8.344 1 98.06 132 TRP A O 1
ATOM 1070 N N . ILE A 1 133 ? -2.328 19.266 6.867 1 97.81 133 ILE A N 1
ATOM 1071 C CA . ILE A 1 133 ? -1.729 18.453 5.816 1 97.81 133 ILE A CA 1
ATOM 1072 C C . ILE A 1 133 ? -0.323 18.953 5.504 1 97.81 133 ILE A C 1
ATOM 1074 O O . ILE A 1 133 ? 0.593 18.172 5.27 1 97.81 133 ILE A O 1
ATOM 1078 N N . GLN A 1 134 ? -0.173 20.25 5.512 1 97.06 134 GLN A N 1
ATOM 1079 C CA . GLN A 1 134 ? 1.148 20.844 5.316 1 97.06 134 GLN A CA 1
ATOM 1080 C C . GLN A 1 134 ? 2.061 20.562 6.504 1 97.06 134 GLN A C 1
ATOM 1082 O O . GLN A 1 134 ? 3.254 20.297 6.332 1 97.06 134 GLN A O 1
ATOM 1087 N N . ASP A 1 135 ? 1.487 20.594 7.703 1 97 135 ASP A N 1
ATOM 1088 C CA . ASP A 1 135 ? 2.27 20.328 8.906 1 97 135 ASP A CA 1
ATOM 1089 C C . ASP A 1 135 ? 2.807 18.906 8.898 1 97 135 ASP A C 1
ATOM 1091 O O . ASP A 1 135 ? 3.924 18.656 9.359 1 97 135 ASP A O 1
ATOM 1095 N N . PHE A 1 136 ? 2.006 17.984 8.375 1 97.81 136 PHE A N 1
ATOM 1096 C CA . PHE A 1 136 ? 2.365 16.562 8.391 1 97.81 136 PHE A CA 1
ATOM 1097 C C . PHE A 1 136 ? 3.613 16.312 7.559 1 97.81 136 PHE A C 1
ATOM 1099 O O . PHE A 1 136 ? 4.328 15.336 7.777 1 97.81 136 PHE A O 1
ATOM 1106 N N . LYS A 1 137 ? 3.912 17.156 6.633 1 96.25 137 LYS A N 1
ATOM 1107 C CA . LYS A 1 137 ? 5.062 16.984 5.754 1 96.25 137 LYS A CA 1
ATOM 1108 C C . LYS A 1 137 ? 6.371 17.062 6.535 1 96.25 137 LYS A C 1
ATOM 1110 O O . LYS A 1 137 ? 7.391 16.516 6.113 1 96.25 137 LYS A O 1
ATOM 1115 N N . THR A 1 138 ? 6.309 17.734 7.738 1 94.81 138 THR A N 1
ATOM 1116 C CA . THR A 1 138 ? 7.543 17.906 8.492 1 94.81 138 THR A CA 1
ATOM 1117 C C . THR A 1 138 ? 7.324 17.609 9.969 1 94.81 138 THR A C 1
ATOM 1119 O O . THR A 1 138 ? 8.148 17.953 10.812 1 94.81 138 THR A O 1
ATOM 1122 N N . SER A 1 139 ? 6.23 17 10.281 1 94.5 139 SER A N 1
ATOM 1123 C CA . SER A 1 139 ? 5.922 16.734 11.68 1 94.5 139 SER A CA 1
ATOM 1124 C C . SER A 1 139 ? 6.891 15.703 12.266 1 94.5 139 SER A C 1
ATOM 1126 O O . SER A 1 139 ? 7.387 14.828 11.547 1 94.5 139 SER A O 1
ATOM 1128 N N . HIS A 1 140 ? 7.082 15.883 13.539 1 93.5 140 HIS A N 1
ATOM 1129 C CA . HIS A 1 140 ? 7.949 14.945 14.25 1 93.5 140 HIS A CA 1
ATOM 1130 C C . HIS A 1 140 ? 7.133 13.977 15.094 1 93.5 140 HIS A C 1
ATOM 1132 O O . HIS A 1 140 ? 7.562 12.852 15.344 1 93.5 140 HIS A O 1
ATOM 1138 N N . THR A 1 141 ? 6 14.492 15.586 1 94.25 141 THR A N 1
ATOM 1139 C CA . THR A 1 141 ? 5.098 13.586 16.297 1 94.25 141 THR A CA 1
ATOM 1140 C C . THR A 1 141 ? 4.41 12.633 15.312 1 94.25 141 THR A C 1
ATOM 1142 O O . THR A 1 141 ? 3.816 13.07 14.328 1 94.25 141 THR A O 1
ATOM 1145 N N . PRO A 1 142 ? 4.438 11.32 15.562 1 96.94 142 PRO A N 1
ATOM 1146 C CA . PRO A 1 142 ? 3.867 10.336 14.641 1 96.94 142 PRO A CA 1
ATOM 1147 C C . PRO A 1 142 ? 2.393 10.594 14.336 1 96.94 142 PRO A C 1
ATOM 1149 O O . PRO A 1 142 ? 1.617 10.906 15.242 1 96.94 142 PRO A O 1
ATOM 1152 N N . ALA A 1 143 ? 2.098 10.523 13.047 1 98.38 143 ALA A N 1
ATOM 1153 C CA . ALA A 1 143 ? 0.723 10.695 12.586 1 98.38 143 ALA A CA 1
ATOM 1154 C C . ALA A 1 143 ? 0.354 9.648 11.539 1 98.38 143 ALA A C 1
ATOM 1156 O O . ALA A 1 143 ? 1.029 9.523 10.516 1 98.38 143 ALA A O 1
ATOM 1157 N N . VAL A 1 144 ? -0.63 8.883 11.836 1 98.81 144 VAL A N 1
ATOM 1158 C CA . VAL A 1 144 ? -1.23 8 10.836 1 98.81 144 VAL A CA 1
ATOM 1159 C C . VAL A 1 144 ? -2.412 8.703 10.172 1 98.81 144 VAL A C 1
ATOM 1161 O O . VAL A 1 144 ? -3.324 9.18 10.859 1 98.81 144 VAL A O 1
ATOM 1164 N N . LEU A 1 145 ? -2.334 8.82 8.875 1 98.75 145 LEU A N 1
ATOM 1165 C CA . LEU A 1 145 ? -3.352 9.523 8.109 1 98.75 145 LEU A CA 1
ATOM 1166 C C . LEU A 1 145 ? -4.258 8.539 7.371 1 98.75 145 LEU A C 1
ATOM 1168 O O . LEU A 1 145 ? -3.789 7.773 6.527 1 98.75 145 LEU A O 1
ATOM 1172 N N . PHE A 1 146 ? -5.531 8.578 7.711 1 98.19 146 PHE A N 1
ATOM 1173 C CA . PHE A 1 146 ? -6.504 7.773 6.977 1 98.19 146 PHE A CA 1
ATOM 1174 C C . PHE A 1 146 ? -6.84 8.422 5.637 1 98.19 146 PHE A C 1
ATOM 1176 O O . PHE A 1 146 ? -7.387 9.523 5.594 1 98.19 146 PHE A O 1
ATOM 1183 N N . ASP A 1 147 ? -6.43 7.809 4.602 1 96.81 147 ASP A N 1
ATOM 1184 C CA . ASP A 1 147 ? -6.812 8.156 3.236 1 96.81 147 ASP A CA 1
ATOM 1185 C C . ASP A 1 147 ? -6.012 9.359 2.732 1 96.81 147 ASP A C 1
ATOM 1187 O O . ASP A 1 147 ? -6.426 10.039 1.789 1 96.81 147 ASP A O 1
ATOM 1191 N N . ASN A 1 148 ? -4.922 9.727 3.461 1 97.25 148 ASN A N 1
ATOM 1192 C CA . ASN A 1 148 ? -3.982 10.742 2.984 1 97.25 148 ASN A CA 1
ATOM 1193 C C . ASN A 1 148 ? -2.557 10.203 2.941 1 97.25 148 ASN A C 1
ATOM 1195 O O . ASN A 1 148 ? -2.158 9.414 3.803 1 97.25 148 ASN A O 1
ATOM 1199 N N . TYR A 1 149 ? -1.887 10.625 1.971 1 96.12 149 TYR A N 1
ATOM 1200 C CA . TYR A 1 149 ? -0.527 10.164 1.704 1 96.12 149 TYR A CA 1
ATOM 1201 C C . TYR A 1 149 ? 0.45 11.336 1.702 1 96.12 149 TYR A C 1
ATOM 1203 O O . TYR A 1 149 ? 0.272 12.305 0.956 1 96.12 149 TYR A O 1
ATOM 1211 N N . ILE A 1 150 ? 1.438 11.258 2.609 1 95.88 150 ILE A N 1
ATOM 1212 C CA . ILE A 1 150 ? 2.488 12.266 2.695 1 95.88 150 ILE A CA 1
ATOM 1213 C C . ILE A 1 150 ? 3.822 11.664 2.268 1 95.88 150 ILE A C 1
ATOM 1215 O O . ILE A 1 150 ? 4.254 10.648 2.822 1 95.88 150 ILE A O 1
ATOM 1219 N N . ILE A 1 151 ? 4.473 12.273 1.345 1 93.19 151 ILE A N 1
ATOM 1220 C CA . ILE A 1 151 ? 5.762 11.805 0.85 1 93.19 151 ILE A CA 1
ATOM 1221 C C . ILE A 1 151 ? 6.887 12.445 1.66 1 93.19 151 ILE A C 1
ATOM 1223 O O . ILE A 1 151 ? 6.836 13.633 1.976 1 93.19 151 ILE A O 1
ATOM 1227 N N . GLY A 1 152 ? 7.844 11.664 2.059 1 92.56 152 GLY A N 1
ATOM 1228 C CA . GLY A 1 152 ? 9.109 12.203 2.514 1 92.56 152 GLY A CA 1
ATOM 1229 C C . GLY A 1 152 ? 9.172 12.398 4.016 1 92.56 152 GLY A C 1
ATOM 1230 O O . GLY A 1 152 ? 10.18 12.891 4.543 1 92.56 152 GLY A O 1
ATOM 1231 N N . ASN A 1 153 ? 8.117 12.109 4.73 1 95.81 153 ASN A N 1
ATOM 1232 C CA . ASN A 1 153 ? 8.148 12.211 6.188 1 95.81 153 ASN A CA 1
ATOM 1233 C C . ASN A 1 153 ? 8 10.852 6.852 1 95.81 153 ASN A C 1
ATOM 1235 O O . ASN A 1 153 ? 6.898 10.305 6.918 1 95.81 153 ASN A O 1
ATOM 1239 N N . PRO A 1 154 ? 9.039 10.359 7.398 1 95 154 PRO A N 1
ATOM 1240 C CA . PRO A 1 154 ? 9.016 9.008 7.98 1 95 154 PRO A CA 1
ATOM 1241 C C . PRO A 1 154 ? 8.156 8.922 9.242 1 95 154 PRO A C 1
ATOM 1243 O O . PRO A 1 154 ? 7.934 7.828 9.766 1 95 154 PRO A O 1
ATOM 1246 N N . SER A 1 155 ? 7.629 10.031 9.719 1 95.81 155 SER A N 1
ATOM 1247 C CA . SER A 1 155 ? 6.789 10.047 10.914 1 95.81 155 SER A CA 1
ATOM 1248 C C . SER A 1 155 ? 5.312 9.945 10.555 1 95.81 155 SER A C 1
ATOM 1250 O O . SER A 1 155 ? 4.445 10 11.43 1 95.81 155 SER A O 1
ATOM 1252 N N . THR A 1 156 ? 5.062 9.789 9.242 1 98.12 156 THR A N 1
ATOM 1253 C CA . THR A 1 156 ? 3.67 9.688 8.828 1 98.12 156 THR A CA 1
ATOM 1254 C C . THR A 1 156 ? 3.42 8.367 8.109 1 98.12 156 THR A C 1
ATOM 1256 O O . THR A 1 156 ? 4.332 7.801 7.496 1 98.12 156 THR A O 1
ATOM 1259 N N . ALA A 1 157 ? 2.244 7.855 8.227 1 98.5 157 ALA A N 1
ATOM 1260 C CA . ALA A 1 157 ? 1.799 6.656 7.527 1 98.5 157 ALA A CA 1
ATOM 1261 C C . ALA A 1 157 ? 0.413 6.855 6.922 1 98.5 157 ALA A C 1
ATOM 1263 O O . ALA A 1 157 ? -0.44 7.52 7.516 1 98.5 157 ALA A O 1
ATOM 1264 N N . TYR A 1 158 ? 0.279 6.332 5.781 1 98.56 158 TYR A N 1
ATOM 1265 C CA . TYR A 1 158 ? -1.006 6.309 5.094 1 98.56 158 TYR A CA 1
ATOM 1266 C C . TYR A 1 158 ? -1.71 4.973 5.289 1 98.56 158 TYR A C 1
ATOM 1268 O O . TYR A 1 158 ? -1.165 3.92 4.949 1 98.56 158 TYR A O 1
ATOM 1276 N N . VAL A 1 159 ? -2.914 4.977 5.91 1 98.44 159 VAL A N 1
ATOM 1277 C CA . VAL A 1 159 ? -3.752 3.795 6.074 1 98.44 159 VAL A CA 1
ATOM 1278 C C . VAL A 1 159 ? -5.043 3.963 5.281 1 98.44 159 VAL A C 1
ATOM 1280 O O . VAL A 1 159 ? -5.633 5.047 5.258 1 98.44 159 VAL A O 1
ATOM 1283 N N . GLY A 1 160 ? -5.461 2.951 4.602 1 98.31 160 GLY A N 1
ATOM 1284 C CA . GLY A 1 160 ? -6.711 2.988 3.854 1 98.31 160 GLY A CA 1
ATOM 1285 C C . GLY A 1 160 ? -7.031 1.676 3.164 1 98.31 160 GLY A C 1
ATOM 1286 O O . GLY A 1 160 ? -6.543 0.619 3.568 1 98.31 160 GLY A O 1
ATOM 1287 N N . ILE A 1 161 ? -7.965 1.736 2.279 1 97.81 161 ILE A N 1
ATOM 1288 C CA . ILE A 1 161 ? -8.328 0.592 1.45 1 97.81 161 ILE A CA 1
ATOM 1289 C C . ILE A 1 161 ? -7.602 0.675 0.11 1 97.81 161 ILE A C 1
ATOM 1291 O O . ILE A 1 161 ? -7.164 1.752 -0.301 1 97.81 161 ILE A O 1
ATOM 1295 N N . ASP A 1 162 ? -7.324 -0.446 -0.489 1 98 162 ASP A N 1
ATOM 1296 C CA . ASP A 1 162 ? -6.77 -0.477 -1.838 1 98 162 ASP A CA 1
ATOM 1297 C C . ASP A 1 162 ? -7.812 -0.062 -2.871 1 98 162 ASP A C 1
ATOM 1299 O O . ASP A 1 162 ? -8.523 -0.909 -3.414 1 98 162 ASP A O 1
ATOM 1303 N N . ASN A 1 163 ? -7.793 1.199 -3.186 1 97.56 163 ASN A N 1
ATOM 1304 C CA . ASN A 1 163 ? -8.812 1.765 -4.062 1 97.56 163 ASN A CA 1
ATOM 1305 C C . ASN A 1 163 ? -8.648 1.281 -5.5 1 97.56 163 ASN A C 1
ATOM 1307 O O . ASN A 1 163 ? -9.633 1.135 -6.227 1 97.56 163 ASN A O 1
ATOM 1311 N N . ASP A 1 164 ? -7.414 1.081 -5.93 1 96.5 164 ASP A N 1
ATOM 1312 C CA . ASP A 1 164 ? -7.195 0.501 -7.25 1 96.5 164 ASP A CA 1
ATOM 1313 C C . ASP A 1 164 ? -7.871 -0.864 -7.371 1 96.5 164 ASP A C 1
ATOM 1315 O O . ASP A 1 164 ? -8.547 -1.145 -8.359 1 96.5 164 ASP A O 1
ATOM 1319 N N . GLU A 1 165 ? -7.68 -1.644 -6.34 1 97.69 165 GLU A N 1
ATOM 1320 C CA . GLU A 1 165 ? -8.32 -2.955 -6.297 1 97.69 165 GLU A CA 1
ATOM 1321 C C . GLU A 1 165 ? -9.844 -2.826 -6.273 1 97.69 165 GLU A C 1
ATOM 1323 O O . GLU A 1 165 ? -10.539 -3.535 -6.996 1 97.69 165 GLU A O 1
ATOM 1328 N N . GLY A 1 166 ? -10.328 -1.961 -5.465 1 98.31 166 GLY A N 1
ATOM 1329 C CA . GLY A 1 166 ? -11.766 -1.771 -5.371 1 98.31 166 GLY A CA 1
ATOM 1330 C C . GLY A 1 166 ? -12.414 -1.416 -6.695 1 98.31 166 GLY A C 1
ATOM 1331 O O . GLY A 1 166 ? -13.438 -1.986 -7.066 1 98.31 166 GLY A O 1
ATOM 1332 N N . MET A 1 167 ? -11.797 -0.496 -7.387 1 98.31 167 MET A N 1
ATOM 1333 C CA . MET A 1 167 ? -12.352 -0.052 -8.664 1 98.31 167 MET A CA 1
ATOM 1334 C C . MET A 1 167 ? -12.227 -1.145 -9.719 1 98.31 167 MET A C 1
ATOM 1336 O O . MET A 1 167 ? -13.117 -1.318 -10.547 1 98.31 167 MET A O 1
ATOM 1340 N N . GLU A 1 168 ? -11.117 -1.829 -9.656 1 98 168 GLU A N 1
ATOM 1341 C CA . GLU A 1 168 ? -10.938 -2.947 -10.578 1 98 168 GLU A CA 1
ATOM 1342 C C . GLU A 1 168 ? -12.016 -4.008 -10.375 1 98 168 GLU A C 1
ATOM 1344 O O . GLU A 1 168 ? -12.562 -4.539 -11.344 1 98 168 GLU A O 1
ATOM 1349 N N . LEU A 1 169 ? -12.305 -4.332 -9.172 1 98.06 169 LEU A N 1
ATOM 1350 C CA . LEU A 1 169 ? -13.336 -5.309 -8.859 1 98.06 169 LEU A CA 1
ATOM 1351 C C . LEU A 1 169 ? -14.695 -4.855 -9.375 1 98.06 169 LEU A C 1
ATOM 1353 O O . LEU A 1 169 ? -15.438 -5.648 -9.961 1 98.06 169 LEU A O 1
ATOM 1357 N N . ALA A 1 170 ? -14.992 -3.557 -9.203 1 98.62 170 ALA A N 1
ATOM 1358 C CA . ALA A 1 170 ? -16.281 -3.01 -9.617 1 98.62 170 ALA A CA 1
ATOM 1359 C C . ALA A 1 170 ? -16.406 -3.023 -11.141 1 98.62 170 ALA A C 1
ATOM 1361 O O . ALA A 1 170 ? -17.422 -3.492 -11.672 1 98.62 170 ALA A O 1
ATOM 1362 N N . VAL A 1 171 ? -15.406 -2.535 -11.828 1 98.62 171 VAL A N 1
ATOM 1363 C CA . VAL A 1 171 ? -15.445 -2.443 -13.281 1 98.62 171 VAL A CA 1
ATOM 1364 C C . VAL A 1 171 ? -15.453 -3.844 -13.891 1 98.62 171 VAL A C 1
ATOM 1366 O O . VAL A 1 171 ? -16.219 -4.117 -14.82 1 98.62 171 VAL A O 1
ATOM 1369 N N . SER A 1 172 ? -14.594 -4.738 -13.352 1 98.38 172 SER A N 1
ATOM 1370 C CA . SER A 1 172 ? -14.539 -6.113 -13.836 1 98.38 172 SER A CA 1
ATOM 1371 C C . SER A 1 172 ? -15.891 -6.805 -13.695 1 98.38 172 SER A C 1
ATOM 1373 O O . SER A 1 172 ? -16.312 -7.523 -14.602 1 98.38 172 SER A O 1
ATOM 1375 N N . TYR A 1 173 ? -16.516 -6.594 -12.594 1 98.38 173 TYR A N 1
ATOM 1376 C CA . TYR A 1 173 ? -17.828 -7.168 -12.32 1 98.38 173 TYR A CA 1
ATOM 1377 C C . TYR A 1 173 ? -18.844 -6.699 -13.352 1 98.38 173 TYR A C 1
ATOM 1379 O O . TYR A 1 173 ? -19.547 -7.516 -13.961 1 98.38 173 TYR A O 1
ATOM 1387 N N . LEU A 1 174 ? -18.906 -5.398 -13.586 1 98.69 174 LEU A N 1
ATOM 1388 C CA . LEU A 1 174 ? -19.859 -4.828 -14.531 1 98.69 174 LEU A CA 1
ATOM 1389 C C . LEU A 1 174 ? -19.547 -5.277 -15.961 1 98.69 174 LEU A C 1
ATOM 1391 O O . LEU A 1 174 ? -20.469 -5.578 -16.734 1 98.69 174 LEU A O 1
ATOM 1395 N N . ALA A 1 175 ? -18.266 -5.277 -16.281 1 98.38 175 ALA A N 1
ATOM 1396 C CA . ALA A 1 175 ? -17.875 -5.773 -17.594 1 98.38 175 ALA A CA 1
ATOM 1397 C C . ALA A 1 175 ? -18.312 -7.219 -17.797 1 98.38 175 ALA A C 1
ATOM 1399 O O . ALA A 1 175 ? -18.75 -7.602 -18.891 1 98.38 175 ALA A O 1
ATOM 1400 N N . GLY A 1 176 ? -18.203 -8.016 -16.75 1 98 176 GLY A N 1
ATOM 1401 C CA . GLY A 1 176 ? -18.625 -9.406 -16.781 1 98 176 GLY A CA 1
ATOM 1402 C C . GLY A 1 176 ? -20.125 -9.555 -17 1 98 176 GLY A C 1
ATOM 1403 O O . GLY A 1 176 ? -20.562 -10.539 -17.594 1 98 176 GLY A O 1
ATOM 1404 N N . LEU A 1 177 ? -20.891 -8.586 -16.578 1 98.12 177 LEU A N 1
ATOM 1405 C CA . LEU A 1 177 ? -22.344 -8.562 -16.734 1 98.12 177 LEU A CA 1
ATOM 1406 C C . LEU A 1 177 ? -22.719 -8.031 -18.125 1 98.12 177 LEU A C 1
ATOM 1408 O O . LEU A 1 177 ? -23.906 -7.945 -18.453 1 98.12 177 LEU A O 1
ATOM 1412 N N . GLY A 1 178 ? -21.656 -7.582 -18.891 1 98.06 178 GLY A N 1
ATOM 1413 C CA . GLY A 1 178 ? -21.891 -7.172 -20.266 1 98.06 178 GLY A CA 1
ATOM 1414 C C . GLY A 1 178 ? -21.875 -5.668 -20.453 1 98.06 178 GLY A C 1
ATOM 1415 O O . GLY A 1 178 ? -21.984 -5.172 -21.562 1 98.06 178 GLY A O 1
ATOM 1416 N N . HIS A 1 179 ? -21.719 -4.91 -19.391 1 98.19 179 HIS A N 1
ATOM 1417 C CA . HIS A 1 179 ? -21.719 -3.455 -19.5 1 98.19 179 HIS A CA 1
ATOM 1418 C C . HIS A 1 179 ? -20.453 -2.953 -20.203 1 98.19 179 HIS A C 1
ATOM 1420 O O . HIS A 1 179 ? -19.344 -3.402 -19.891 1 98.19 179 HIS A O 1
ATOM 1426 N N . ARG A 1 180 ? -20.625 -2.037 -21.109 1 97.56 180 ARG A N 1
ATOM 1427 C CA . ARG A 1 180 ? -19.516 -1.405 -21.797 1 97.56 180 ARG A CA 1
ATOM 1428 C C . ARG A 1 180 ? -19.531 0.108 -21.609 1 97.56 180 ARG A C 1
ATOM 1430 O O . ARG A 1 180 ? -18.5 0.767 -21.719 1 97.56 180 ARG A O 1
ATOM 1437 N N . LYS A 1 181 ? -20.719 0.629 -21.391 1 97.5 181 LYS A N 1
ATOM 1438 C CA . LYS A 1 181 ? -20.891 2.045 -21.078 1 97.5 181 LYS A CA 1
ATOM 1439 C C . LYS A 1 181 ? -21.094 2.258 -19.578 1 97.5 181 LYS A C 1
ATOM 1441 O O . LYS A 1 181 ? -22.234 2.281 -19.094 1 97.5 181 LYS A O 1
ATOM 1446 N N . ILE A 1 182 ? -20.016 2.477 -18.906 1 98.38 182 ILE A N 1
ATOM 1447 C CA . ILE A 1 182 ? -20 2.607 -17.453 1 98.38 182 ILE A CA 1
ATOM 1448 C C . ILE A 1 182 ? -19.594 4.023 -17.062 1 98.38 182 ILE A C 1
ATOM 1450 O O . ILE A 1 182 ? -18.562 4.52 -17.5 1 98.38 182 ILE A O 1
ATOM 1454 N N . ALA A 1 183 ? -20.406 4.707 -16.266 1 98.5 183 ALA A N 1
ATOM 1455 C CA . ALA A 1 183 ? -20.125 6.062 -15.805 1 98.5 183 ALA A CA 1
ATOM 1456 C C . ALA A 1 183 ? -19.547 6.051 -14.398 1 98.5 183 ALA A C 1
ATOM 1458 O O . ALA A 1 183 ? -19.703 5.074 -13.656 1 98.5 183 ALA A O 1
ATOM 1459 N N . TYR A 1 184 ? -18.828 7.137 -14.07 1 98.5 184 TYR A N 1
ATOM 1460 C CA . TYR A 1 184 ? -18.297 7.363 -12.727 1 98.5 184 TYR A CA 1
ATOM 1461 C C . TYR A 1 184 ? -18.828 8.664 -12.141 1 98.5 184 TYR A C 1
ATOM 1463 O O . TYR A 1 184 ? -18.734 9.719 -12.766 1 98.5 184 TYR A O 1
ATOM 1471 N N . LEU A 1 185 ? -19.438 8.57 -10.992 1 98.06 185 LEU A N 1
ATOM 1472 C CA . LEU A 1 185 ? -20 9.719 -10.289 1 98.06 185 LEU A CA 1
ATOM 1473 C C . LEU A 1 185 ? -19.312 9.93 -8.945 1 98.06 185 LEU A C 1
ATOM 1475 O O . LEU A 1 185 ? -19.234 9.008 -8.133 1 98.06 185 LEU A O 1
ATOM 1479 N N . SER A 1 186 ? -18.781 11.148 -8.711 1 96.94 186 SER A N 1
ATOM 1480 C CA . SER A 1 186 ? -17.984 11.391 -7.516 1 96.94 186 SER A CA 1
ATOM 1481 C C . SER A 1 186 ? -18.219 12.789 -6.961 1 96.94 186 SER A C 1
ATOM 1483 O O . SER A 1 186 ? -18.734 13.664 -7.664 1 96.94 186 SER A O 1
ATOM 1485 N N . GLY A 1 187 ? -17.953 12.875 -5.648 1 91.38 187 GLY A N 1
ATOM 1486 C CA . GLY A 1 187 ? -17.797 14.219 -5.098 1 91.38 187 GLY A CA 1
ATOM 1487 C C . GLY A 1 187 ? -16.594 14.945 -5.629 1 91.38 187 GLY A C 1
ATOM 1488 O O . GLY A 1 187 ? -15.891 14.438 -6.512 1 91.38 187 GLY A O 1
ATOM 1489 N N . SER A 1 188 ? -16.359 16.094 -4.992 1 86.06 188 SER A N 1
ATOM 1490 C CA . SER A 1 188 ? -15.258 16.938 -5.434 1 86.06 188 SER A CA 1
ATOM 1491 C C . SER A 1 188 ? -13.914 16.219 -5.266 1 86.06 188 SER A C 1
ATOM 1493 O O . SER A 1 188 ? -13.719 15.484 -4.297 1 86.06 188 SER A O 1
ATOM 1495 N N . LEU A 1 189 ? -12.992 16.625 -6.129 1 82.56 189 LEU A N 1
ATOM 1496 C CA . LEU A 1 189 ? -11.68 15.992 -6.145 1 82.56 189 LEU A CA 1
ATOM 1497 C C . LEU A 1 189 ? -10.695 16.734 -5.242 1 82.56 189 LEU A C 1
ATOM 1499 O O . LEU A 1 189 ? -9.484 16.656 -5.441 1 82.56 189 LEU A O 1
ATOM 1503 N N . GLY A 1 190 ? -11.25 17.469 -4.27 1 83.88 190 GLY A N 1
ATOM 1504 C CA . GLY A 1 190 ? -10.422 18.125 -3.277 1 83.88 190 GLY A CA 1
ATOM 1505 C C . GLY A 1 190 ? -9.938 17.203 -2.18 1 83.88 190 GLY A C 1
ATOM 1506 O O . GLY A 1 190 ? -9.375 17.656 -1.178 1 83.88 190 GLY A O 1
ATOM 1507 N N . SER A 1 191 ? -10.18 15.992 -2.279 1 88.12 191 SER A N 1
ATOM 1508 C CA . SER A 1 191 ? -9.734 14.938 -1.376 1 88.12 191 SER A CA 1
ATOM 1509 C C . SER A 1 191 ? -8.82 13.938 -2.092 1 88.12 191 SER A C 1
ATOM 1511 O O . SER A 1 191 ? -9.07 13.586 -3.244 1 88.12 191 SER A O 1
ATOM 1513 N N . GLN A 1 192 ? -7.836 13.586 -1.415 1 91.31 192 GLN A N 1
ATOM 1514 C CA . GLN A 1 192 ? -6.867 12.672 -2.012 1 91.31 192 GLN A CA 1
ATOM 1515 C C . GLN A 1 192 ? -7.523 11.359 -2.42 1 91.31 192 GLN A C 1
ATOM 1517 O O . GLN A 1 192 ? -7.254 10.828 -3.5 1 91.31 192 GLN A O 1
ATOM 1522 N N . ILE A 1 193 ? -8.359 10.844 -1.631 1 92.56 193 ILE A N 1
ATOM 1523 C CA . ILE A 1 193 ? -8.938 9.531 -1.868 1 92.56 193 ILE A CA 1
ATOM 1524 C C . ILE A 1 193 ? -9.875 9.586 -3.072 1 92.56 193 ILE A C 1
ATOM 1526 O O . ILE A 1 193 ? -9.969 8.625 -3.84 1 92.56 193 ILE A O 1
ATOM 1530 N N . LEU A 1 194 ? -10.594 10.672 -3.223 1 93.19 194 LEU A N 1
ATOM 1531 C CA . LEU A 1 194 ? -11.492 10.781 -4.359 1 93.19 194 LEU A CA 1
ATOM 1532 C C . LEU A 1 194 ? -10.719 10.922 -5.664 1 93.19 194 LEU A C 1
ATOM 1534 O O . LEU A 1 194 ? -11.156 10.438 -6.711 1 93.19 194 LEU A O 1
ATOM 1538 N N . GLN A 1 195 ? -9.586 11.586 -5.574 1 94.19 195 GLN A N 1
ATOM 1539 C CA . GLN A 1 195 ? -8.703 11.625 -6.738 1 94.19 195 GLN A CA 1
ATOM 1540 C C . GLN A 1 195 ? -8.188 10.234 -7.078 1 94.19 195 GLN A C 1
ATOM 1542 O O . GLN A 1 195 ? -8.156 9.844 -8.25 1 94.19 195 GLN A O 1
ATOM 1547 N N . ILE A 1 196 ? -7.832 9.547 -6.102 1 95.31 196 ILE A N 1
ATOM 1548 C CA . ILE A 1 196 ? -7.293 8.203 -6.277 1 95.31 196 ILE A CA 1
ATOM 1549 C C . ILE A 1 196 ? -8.367 7.289 -6.867 1 95.31 196 ILE A C 1
ATOM 1551 O O . ILE A 1 196 ? -8.094 6.531 -7.805 1 95.31 196 ILE A O 1
ATOM 1555 N N . ARG A 1 197 ? -9.531 7.348 -6.355 1 96.81 197 ARG A N 1
ATOM 1556 C CA . ARG A 1 197 ? -10.625 6.516 -6.844 1 96.81 197 ARG A CA 1
ATOM 1557 C C . ARG A 1 197 ? -10.961 6.848 -8.297 1 96.81 197 ARG A C 1
ATOM 1559 O O . ARG A 1 197 ? -11.219 5.953 -9.102 1 96.81 197 ARG A O 1
ATOM 1566 N N . HIS A 1 198 ? -10.977 8.133 -8.578 1 96.31 198 HIS A N 1
ATOM 1567 C CA . HIS A 1 198 ? -11.227 8.578 -9.945 1 96.31 198 HIS A CA 1
ATOM 1568 C C . HIS A 1 198 ? -10.195 7.996 -10.906 1 96.31 198 HIS A C 1
ATOM 1570 O O . HIS A 1 198 ? -10.555 7.43 -11.945 1 96.31 198 HIS A O 1
ATOM 1576 N N . ALA A 1 199 ? -8.93 8.133 -10.531 1 95.25 199 ALA A N 1
ATOM 1577 C CA . ALA A 1 199 ? -7.848 7.602 -11.359 1 95.25 199 ALA A CA 1
ATOM 1578 C C . ALA A 1 199 ? -7.938 6.086 -11.477 1 95.25 199 ALA A C 1
ATOM 1580 O O . ALA A 1 199 ? -7.668 5.523 -12.539 1 95.25 199 ALA A O 1
ATOM 1581 N N . ALA A 1 200 ? -8.242 5.488 -10.406 1 97.31 200 ALA A N 1
ATOM 1582 C CA . ALA A 1 200 ? -8.391 4.035 -10.383 1 97.31 200 ALA A CA 1
ATOM 1583 C C . ALA A 1 200 ? -9.484 3.576 -11.336 1 97.31 200 ALA A C 1
ATOM 1585 O O . ALA A 1 200 ? -9.336 2.562 -12.023 1 97.31 200 ALA A O 1
ATOM 1586 N N . PHE A 1 201 ? -10.617 4.281 -11.352 1 97.81 201 PHE A N 1
ATOM 1587 C CA . PHE A 1 201 ? -11.703 3.977 -12.273 1 97.81 201 PHE A CA 1
ATOM 1588 C C . PHE A 1 201 ? -11.219 4.039 -13.719 1 97.81 201 PHE A C 1
ATOM 1590 O O . PHE A 1 201 ? -11.453 3.109 -14.5 1 97.81 201 PHE A O 1
ATOM 1597 N N . LEU A 1 202 ? -10.531 5.117 -14.039 1 97.06 202 LEU A N 1
ATOM 1598 C CA . LEU A 1 202 ? -10.039 5.297 -15.398 1 97.06 202 LEU A CA 1
ATOM 1599 C C . LEU A 1 202 ? -9.094 4.168 -15.789 1 97.06 202 LEU A C 1
ATOM 1601 O O . LEU A 1 202 ? -9.18 3.635 -16.906 1 97.06 202 LEU A O 1
ATOM 1605 N N . ARG A 1 203 ? -8.227 3.789 -14.906 1 95.5 203 ARG A N 1
ATOM 1606 C CA . ARG A 1 203 ? -7.281 2.711 -15.172 1 95.5 203 ARG A CA 1
ATOM 1607 C C . ARG A 1 203 ? -8.008 1.385 -15.375 1 95.5 203 ARG A C 1
ATOM 1609 O O . ARG A 1 203 ? -7.652 0.614 -16.281 1 95.5 203 ARG A O 1
ATOM 1616 N N . ALA A 1 204 ? -8.961 1.13 -14.5 1 97.5 204 ALA A N 1
ATOM 1617 C CA . ALA A 1 204 ? -9.719 -0.112 -14.617 1 97.5 204 ALA A CA 1
ATOM 1618 C C . ALA A 1 204 ? -10.453 -0.187 -15.945 1 97.5 204 ALA A C 1
ATOM 1620 O O . ALA A 1 204 ? -10.445 -1.227 -16.609 1 97.5 204 ALA A O 1
ATOM 1621 N N . MET A 1 205 ? -11.086 0.94 -16.359 1 98.19 205 MET A N 1
ATOM 1622 C CA . MET A 1 205 ? -11.773 1.002 -17.656 1 98.19 205 MET A CA 1
ATOM 1623 C C . MET A 1 205 ? -10.812 0.696 -18.797 1 98.19 205 MET A C 1
ATOM 1625 O O . MET A 1 205 ? -11.125 -0.109 -19.672 1 98.19 205 MET A O 1
ATOM 1629 N N . HIS A 1 206 ? -9.664 1.289 -18.703 1 96.44 206 HIS A N 1
ATOM 1630 C CA . HIS A 1 206 ? -8.656 1.103 -19.734 1 96.44 206 HIS A CA 1
ATOM 1631 C C . HIS A 1 206 ? -8.203 -0.352 -19.812 1 96.44 206 HIS A C 1
ATOM 1633 O O . HIS A 1 206 ? -8.062 -0.909 -20.891 1 96.44 206 HIS A O 1
ATOM 1639 N N . GLN A 1 207 ? -7.992 -0.932 -18.719 1 94.88 207 GLN A N 1
ATOM 1640 C CA . GLN A 1 207 ? -7.516 -2.309 -18.641 1 94.88 207 GLN A CA 1
ATOM 1641 C C . GLN A 1 207 ? -8.523 -3.275 -19.266 1 94.88 207 GLN A C 1
ATOM 1643 O O . GLN A 1 207 ? -8.141 -4.328 -19.781 1 94.88 207 GLN A O 1
ATOM 1648 N N . HIS A 1 208 ? -9.758 -2.875 -19.234 1 96.81 208 HIS A N 1
ATOM 1649 C CA . HIS A 1 208 ? -10.805 -3.725 -19.781 1 96.81 208 HIS A CA 1
ATOM 1650 C C . HIS A 1 208 ? -11.133 -3.328 -21.219 1 96.81 208 HIS A C 1
ATOM 1652 O O . HIS A 1 208 ? -12.102 -3.824 -21.797 1 96.81 208 HIS A O 1
ATOM 1658 N N . GLY A 1 209 ? -10.352 -2.387 -21.75 1 96.94 209 GLY A N 1
ATOM 1659 C CA . GLY A 1 209 ? -10.562 -1.937 -23.125 1 96.94 209 GLY A CA 1
ATOM 1660 C C . GLY A 1 209 ? -11.812 -1.091 -23.281 1 96.94 209 GLY A C 1
ATOM 1661 O O . GLY A 1 209 ? -12.383 -1.017 -24.375 1 96.94 209 GLY A O 1
ATOM 1662 N N . LEU A 1 210 ? -12.266 -0.569 -22.219 1 96.75 210 LEU A N 1
ATOM 1663 C CA . LEU A 1 210 ? -13.469 0.248 -22.25 1 96.75 210 LEU A CA 1
ATOM 1664 C C . LEU A 1 210 ? -13.125 1.728 -22.375 1 96.75 210 LEU A C 1
ATOM 1666 O O . LEU A 1 210 ? -12.125 2.184 -21.812 1 96.75 210 LEU A O 1
ATOM 1670 N N . LYS A 1 211 ? -13.883 2.424 -23.078 1 92.5 211 LYS A N 1
ATOM 1671 C CA . LYS A 1 211 ? -13.625 3.836 -23.344 1 92.5 211 LYS A CA 1
ATOM 1672 C C . LYS A 1 211 ? -14.195 4.715 -22.234 1 92.5 211 LYS A C 1
ATOM 1674 O O . LYS A 1 211 ? -15.266 4.434 -21.703 1 92.5 211 LYS A O 1
ATOM 1679 N N . THR A 1 212 ? -13.398 5.68 -21.938 1 92.12 212 THR A N 1
ATOM 1680 C CA . THR A 1 212 ? -13.852 6.723 -21.031 1 92.12 212 THR A CA 1
ATOM 1681 C C . THR A 1 212 ? -13.82 8.086 -21.703 1 92.12 212 THR A C 1
ATOM 1683 O O . THR A 1 212 ? -13.031 8.305 -22.625 1 92.12 212 THR A O 1
ATOM 1686 N N . SER A 1 213 ? -14.805 8.906 -21.391 1 88.56 213 SER A N 1
ATOM 1687 C CA . SER A 1 213 ? -14.852 10.289 -21.875 1 88.56 213 SER A CA 1
ATOM 1688 C C . SER A 1 213 ? -15.352 11.234 -20.797 1 88.56 213 SER A C 1
ATOM 1690 O O . SER A 1 213 ? -15.781 10.797 -19.719 1 88.56 213 SER A O 1
ATOM 1692 N N . SER A 1 214 ? -15.234 12.461 -21.047 1 88.38 214 SER A N 1
ATOM 1693 C CA . SER A 1 214 ? -15.75 13.461 -20.109 1 88.38 214 SER A CA 1
ATOM 1694 C C . SER A 1 214 ? -17.25 13.297 -19.906 1 88.38 214 SER A C 1
ATOM 1696 O O . SER A 1 214 ? -17.797 13.711 -18.875 1 88.38 214 SER A O 1
ATOM 1698 N N . ASP A 1 215 ? -17.906 12.586 -20.828 1 89.56 215 ASP A N 1
ATOM 1699 C CA . ASP A 1 215 ? -19.344 12.375 -20.75 1 89.56 215 ASP A CA 1
ATOM 1700 C C . ASP A 1 215 ? -19.688 11.234 -19.781 1 89.56 215 ASP A C 1
ATOM 1702 O O . ASP A 1 215 ? -20.828 11.109 -19.344 1 89.56 215 ASP A O 1
ATOM 1706 N N . SER A 1 216 ? -18.688 10.508 -19.469 1 93.5 216 SER A N 1
ATOM 1707 C CA . SER A 1 216 ? -18.969 9.336 -18.641 1 93.5 216 SER A CA 1
ATOM 1708 C C . SER A 1 216 ? -18.391 9.516 -17.234 1 93.5 216 SER A C 1
ATOM 1710 O O . SER A 1 216 ? -18.422 8.586 -16.422 1 93.5 216 SER A O 1
ATOM 1712 N N . THR A 1 217 ? -17.828 10.672 -17 1 96.25 217 THR A N 1
ATOM 1713 C CA . THR A 1 217 ? -17.328 10.977 -15.664 1 96.25 217 THR A CA 1
ATOM 1714 C C . THR A 1 217 ? -17.875 12.305 -15.172 1 96.25 217 THR A C 1
ATOM 1716 O O . THR A 1 217 ? -18 13.258 -15.945 1 96.25 217 THR A O 1
ATOM 1719 N N . GLY A 1 218 ? -18.359 12.359 -13.938 1 95.44 218 GLY A N 1
ATOM 1720 C CA . GLY A 1 218 ? -18.859 13.57 -13.305 1 95.44 218 GLY A CA 1
ATOM 1721 C C . GLY A 1 218 ? -18.422 13.703 -11.852 1 95.44 218 GLY A C 1
ATOM 1722 O O . GLY A 1 218 ? -18.672 12.812 -11.039 1 95.44 218 GLY A O 1
ATOM 1723 N N . CYS A 1 219 ? -17.703 14.766 -11.578 1 93.44 219 CYS A N 1
ATOM 1724 C CA . CYS A 1 219 ? -17.203 15.047 -10.234 1 93.44 219 CYS A CA 1
ATOM 1725 C C . CYS A 1 219 ? -17.594 16.453 -9.789 1 93.44 219 CYS A C 1
ATOM 1727 O O . CYS A 1 219 ? -17.219 17.438 -10.445 1 93.44 219 CYS A O 1
ATOM 1729 N N . SER A 1 220 ? -18.391 16.531 -8.688 1 90.88 220 SER A N 1
ATOM 1730 C CA . SER A 1 220 ? -18.797 17.844 -8.195 1 90.88 220 SER A CA 1
ATOM 1731 C C . SER A 1 220 ? -18.875 17.859 -6.672 1 90.88 220 SER A C 1
ATOM 1733 O O . SER A 1 220 ? -19.141 16.828 -6.051 1 90.88 220 SER A O 1
ATOM 1735 N N . TYR A 1 221 ? -18.641 18.953 -6.129 1 85.31 221 TYR A N 1
ATOM 1736 C CA . TYR A 1 221 ? -18.672 19.141 -4.684 1 85.31 221 TYR A CA 1
ATOM 1737 C C . TYR A 1 221 ? -20.109 19.078 -4.156 1 85.31 221 TYR A C 1
ATOM 1739 O O . TYR A 1 221 ? -20.359 18.484 -3.109 1 85.31 221 TYR A O 1
ATOM 1747 N N . TYR A 1 222 ? -20.938 19.656 -4.883 1 84.69 222 TYR A N 1
ATOM 1748 C CA . TYR A 1 222 ? -22.328 19.719 -4.438 1 84.69 222 TYR A CA 1
ATOM 1749 C C . TYR A 1 222 ? -23.125 18.531 -4.957 1 84.69 222 TYR A C 1
ATOM 1751 O O . TYR A 1 222 ? -23.094 18.234 -6.152 1 84.69 222 TYR A O 1
ATOM 1759 N N . LEU A 1 223 ? -23.828 17.953 -4.07 1 87.5 223 LEU A N 1
ATOM 1760 C CA . LEU A 1 223 ? -24.688 16.812 -4.406 1 87.5 223 LEU A CA 1
ATOM 1761 C C . LEU A 1 223 ? -25.688 17.203 -5.496 1 87.5 223 LEU A C 1
ATOM 1763 O O . LEU A 1 223 ? -25.984 16.391 -6.379 1 87.5 223 LEU A O 1
ATOM 1767 N N . SER A 1 224 ? -26.156 18.391 -5.379 1 90 224 SER A N 1
ATOM 1768 C CA . SER A 1 224 ? -27.156 18.875 -6.34 1 90 224 SER A CA 1
ATOM 1769 C C . SER A 1 224 ? -26.594 18.859 -7.758 1 90 224 SER A C 1
ATOM 1771 O O . SER A 1 224 ? -27.297 18.516 -8.711 1 90 224 SER A O 1
ATOM 1773 N N . GLU A 1 225 ? -25.422 19.234 -7.855 1 90.31 225 GLU A N 1
ATOM 1774 C CA . GLU A 1 225 ? -24.797 19.234 -9.18 1 90.31 225 GLU A CA 1
ATOM 1775 C C . GLU A 1 225 ? -24.625 17.812 -9.703 1 90.31 225 GLU A C 1
ATOM 1777 O O . GLU A 1 225 ? -24.797 17.562 -10.898 1 90.31 225 GLU A O 1
ATOM 1782 N N . CYS A 1 226 ? -24.312 16.938 -8.859 1 93.38 226 CYS A N 1
ATOM 1783 C CA . CYS A 1 226 ? -24.203 15.531 -9.25 1 93.38 226 CYS A CA 1
ATOM 1784 C C . CYS A 1 226 ? -25.531 15 -9.789 1 93.38 226 CYS A C 1
ATOM 1786 O O . CYS A 1 226 ? -25.562 14.352 -10.836 1 93.38 226 CYS A O 1
ATOM 1788 N N . MET A 1 227 ? -26.562 15.383 -9.141 1 93.38 227 MET A N 1
ATOM 1789 C CA . MET A 1 227 ? -27.859 14.805 -9.453 1 93.38 227 MET A CA 1
ATOM 1790 C C . MET A 1 227 ? -28.531 15.562 -10.594 1 93.38 227 MET A C 1
ATOM 1792 O O . MET A 1 227 ? -29.266 14.969 -11.391 1 93.38 227 MET A O 1
ATOM 1796 N N . GLU A 1 228 ? -28.234 16.828 -10.664 1 93.69 228 GLU A N 1
ATOM 1797 C CA . GLU A 1 228 ? -28.969 17.656 -11.609 1 93.69 228 GLU A CA 1
ATOM 1798 C C . GLU A 1 228 ? -28.219 17.766 -12.938 1 93.69 228 GLU A C 1
ATOM 1800 O O . GLU A 1 228 ? -28.828 18.016 -13.977 1 93.69 228 GLU A O 1
ATOM 1805 N N . LYS A 1 229 ? -26.969 17.578 -12.867 1 94.5 229 LYS A N 1
ATOM 1806 C CA . LYS A 1 229 ? -26.172 17.781 -14.078 1 94.5 229 LYS A CA 1
ATOM 1807 C C . LYS A 1 229 ? -25.562 16.469 -14.562 1 94.5 229 LYS A C 1
ATOM 1809 O O . LYS A 1 229 ? -25.828 16.031 -15.688 1 94.5 229 LYS A O 1
ATOM 1814 N N . HIS A 1 230 ? -24.875 15.781 -13.766 1 96.25 230 HIS A N 1
ATOM 1815 C CA . HIS A 1 230 ? -24.078 14.641 -14.211 1 96.25 230 HIS A CA 1
ATOM 1816 C C . HIS A 1 230 ? -24.953 13.422 -14.469 1 96.25 230 HIS A C 1
ATOM 1818 O O . HIS A 1 230 ? -24.859 12.797 -15.523 1 96.25 230 HIS A O 1
ATOM 1824 N N . LEU A 1 231 ? -25.797 13.109 -13.531 1 97.06 231 LEU A N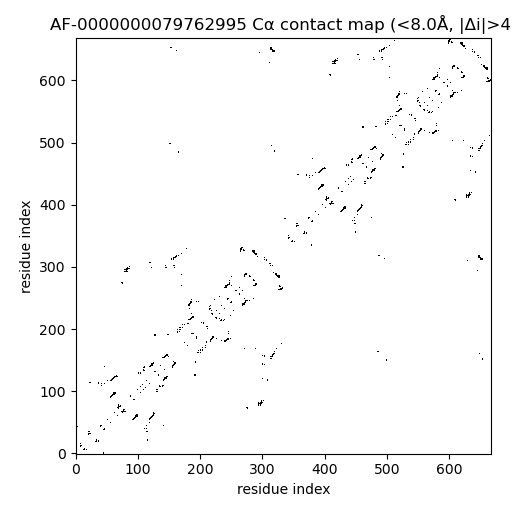 1
ATOM 1825 C CA . LEU A 1 231 ? -26.609 11.898 -13.633 1 97.06 231 LEU A CA 1
ATOM 1826 C C . LEU A 1 231 ? -27.5 11.938 -14.867 1 97.06 231 LEU A C 1
ATOM 1828 O O . LEU A 1 231 ? -27.5 10.992 -15.664 1 97.06 231 LEU A O 1
ATOM 1832 N N . PRO A 1 232 ? -28.219 13.031 -15.094 1 95.88 232 PRO A N 1
ATOM 1833 C CA . PRO A 1 232 ? -29.047 13.094 -16.312 1 95.88 232 PRO A CA 1
ATOM 1834 C C . PRO A 1 232 ? -28.219 12.961 -17.594 1 95.88 232 PRO A C 1
ATOM 1836 O O . PRO A 1 232 ? -28.656 12.32 -18.547 1 95.88 232 PRO A O 1
ATOM 1839 N N . ARG A 1 233 ? -27.078 13.562 -17.578 1 96.5 233 ARG A N 1
ATOM 1840 C CA . ARG A 1 233 ? -26.188 13.461 -18.734 1 96.5 233 ARG A CA 1
ATOM 1841 C C . ARG A 1 233 ? -25.812 12.008 -19 1 96.5 233 ARG A C 1
ATOM 1843 O O . ARG A 1 233 ? -25.797 11.555 -20.156 1 96.5 233 ARG A O 1
ATOM 1850 N N . PHE A 1 234 ? -25.453 11.234 -17.938 1 97.38 234 PHE A N 1
ATOM 1851 C CA . PHE A 1 234 ? -25.125 9.82 -18.078 1 97.38 234 PHE A CA 1
ATOM 1852 C C . PHE A 1 234 ? -26.266 9.047 -18.719 1 97.38 234 PHE A C 1
ATOM 1854 O O . PHE A 1 234 ? -26.047 8.242 -19.625 1 97.38 234 PHE A O 1
ATOM 1861 N N . LEU A 1 235 ? -27.438 9.328 -18.25 1 95.88 235 LEU A N 1
ATOM 1862 C CA . LEU A 1 235 ? -28.609 8.625 -18.719 1 95.88 235 LEU A CA 1
ATOM 1863 C C . LEU A 1 235 ? -28.891 8.953 -20.188 1 95.88 235 LEU A C 1
ATOM 1865 O O . LEU A 1 235 ? -29.188 8.062 -20.984 1 95.88 235 LEU A O 1
ATOM 1869 N N . GLU A 1 236 ? -28.75 10.195 -20.531 1 95.06 236 GLU A N 1
ATOM 1870 C CA . GLU A 1 236 ? -28.984 10.648 -21.906 1 95.06 236 GLU A CA 1
ATOM 1871 C C . GLU A 1 236 ? -27.969 10.023 -22.859 1 95.06 236 GLU A C 1
ATOM 1873 O O . GLU A 1 236 ? -28.297 9.75 -24.016 1 95.06 236 GLU A O 1
ATOM 1878 N N . LYS A 1 237 ? -26.781 9.844 -22.359 1 95.81 237 LYS A N 1
ATOM 1879 C CA . LYS A 1 237 ? -25.703 9.328 -23.203 1 95.81 237 LYS A CA 1
ATOM 1880 C C . LYS A 1 237 ? -25.734 7.805 -23.266 1 95.81 237 LYS A C 1
ATOM 1882 O O . LYS A 1 237 ? -24.859 7.188 -23.875 1 95.81 237 LYS A O 1
ATOM 1887 N N . GLY A 1 238 ? -26.656 7.188 -22.594 1 94.69 238 GLY A N 1
ATOM 1888 C CA . GLY A 1 238 ? -26.906 5.762 -22.734 1 94.69 238 GLY A CA 1
ATOM 1889 C C . GLY A 1 238 ? -26.047 4.91 -21.828 1 94.69 238 GLY A C 1
ATOM 1890 O O . GLY A 1 238 ? -25.781 3.74 -22.125 1 94.69 238 GLY A O 1
ATOM 1891 N N . MET A 1 239 ? -25.547 5.504 -20.797 1 97.25 239 MET A N 1
ATOM 1892 C CA . MET A 1 239 ? -24.828 4.695 -19.828 1 97.25 239 MET A CA 1
ATOM 1893 C C . MET A 1 239 ? -25.734 3.637 -19.219 1 97.25 239 MET A C 1
ATOM 1895 O O . MET A 1 239 ? -26.922 3.896 -18.953 1 97.25 239 MET A O 1
ATOM 1899 N N . THR A 1 240 ? -25.156 2.475 -19.016 1 98.06 240 THR A N 1
ATOM 1900 C CA . THR A 1 240 ? -25.984 1.387 -18.484 1 98.06 240 THR A CA 1
ATOM 1901 C C . THR A 1 240 ? -25.547 1.007 -17.078 1 98.06 240 THR A C 1
ATOM 1903 O O . THR A 1 240 ? -26.188 0.174 -16.422 1 98.06 240 THR A O 1
ATOM 1906 N N . ALA A 1 241 ? -24.469 1.599 -16.625 1 98.69 241 ALA A N 1
ATOM 1907 C CA . ALA A 1 241 ? -24.016 1.397 -15.25 1 98.69 241 ALA A CA 1
ATOM 1908 C C . ALA A 1 241 ? -23.312 2.646 -14.719 1 98.69 241 ALA A C 1
ATOM 1910 O O . ALA A 1 241 ? -22.703 3.402 -15.477 1 98.69 241 ALA A O 1
ATOM 1911 N N . ILE A 1 242 ? -23.469 2.879 -13.438 1 98.75 242 ILE A N 1
ATOM 1912 C CA . ILE A 1 242 ? -22.797 3.984 -12.758 1 98.75 242 ILE A CA 1
ATOM 1913 C C . ILE A 1 242 ? -22.078 3.465 -11.516 1 98.75 242 ILE A C 1
ATOM 1915 O O . ILE A 1 242 ? -22.688 2.771 -10.688 1 98.75 242 ILE A O 1
ATOM 1919 N N . ILE A 1 243 ? -20.828 3.756 -11.414 1 98.88 243 ILE A N 1
ATOM 1920 C CA . ILE A 1 243 ? -20.062 3.551 -10.188 1 98.88 243 ILE A CA 1
ATOM 1921 C C . ILE A 1 243 ? -19.938 4.875 -9.438 1 98.88 243 ILE A C 1
ATOM 1923 O O . ILE A 1 243 ? -19.469 5.867 -9.992 1 98.88 243 ILE A O 1
ATOM 1927 N N . CYS A 1 244 ? -20.406 4.867 -8.219 1 98.62 244 CYS A N 1
ATOM 1928 C CA . CYS A 1 244 ? -20.328 6.062 -7.383 1 98.62 244 CYS A CA 1
ATOM 1929 C C . CYS A 1 244 ? -19.188 5.965 -6.391 1 98.62 244 CYS A C 1
ATOM 1931 O O . CYS A 1 244 ? -18.891 4.879 -5.883 1 98.62 244 CYS A O 1
ATOM 1933 N N . SER A 1 245 ? -18.578 7.09 -6.059 1 97.38 245 SER A N 1
ATOM 1934 C CA . SER A 1 245 ? -17.391 7.137 -5.215 1 97.38 245 SER A CA 1
ATOM 1935 C C . SER A 1 245 ? -17.734 6.785 -3.768 1 97.38 245 SER A C 1
ATOM 1937 O O . SER A 1 245 ? -16.828 6.48 -2.975 1 97.38 245 SER A O 1
ATOM 1939 N N . GLN A 1 246 ? -19.016 6.871 -3.375 1 95.75 246 GLN A N 1
ATOM 1940 C CA . GLN A 1 246 ? -19.469 6.574 -2.018 1 95.75 246 GLN A CA 1
ATOM 1941 C C . GLN A 1 246 ? -20.906 6.07 -2.006 1 95.75 246 GLN A C 1
ATOM 1943 O O . GLN A 1 246 ? -21.672 6.344 -2.93 1 95.75 246 GLN A O 1
ATOM 1948 N N . ASP A 1 247 ? -21.25 5.402 -0.937 1 96.81 247 ASP A N 1
ATOM 1949 C CA . ASP A 1 247 ? -22.578 4.82 -0.814 1 96.81 247 ASP A CA 1
ATOM 1950 C C . ASP A 1 247 ? -23.656 5.906 -0.721 1 96.81 247 ASP A C 1
ATOM 1952 O O . ASP A 1 247 ? -24.766 5.738 -1.233 1 96.81 247 ASP A O 1
ATOM 1956 N N . THR A 1 248 ? -23.344 6.984 -0.06 1 94 248 THR A N 1
ATOM 1957 C CA . THR A 1 248 ? -24.328 8.047 0.086 1 94 248 THR A CA 1
ATOM 1958 C C . THR A 1 248 ? -24.656 8.664 -1.27 1 94 248 THR A C 1
ATOM 1960 O O . THR A 1 248 ? -25.828 8.953 -1.553 1 94 248 THR A O 1
ATOM 1963 N N . LEU A 1 249 ? -23.719 8.828 -2.074 1 96.12 249 LEU A N 1
ATOM 1964 C CA . LEU A 1 249 ? -23.922 9.32 -3.432 1 96.12 249 LEU A CA 1
ATOM 1965 C C . LEU A 1 249 ? -24.688 8.312 -4.266 1 96.12 249 LEU A C 1
ATOM 1967 O O . LEU A 1 249 ? -25.578 8.688 -5.035 1 96.12 249 LEU A O 1
ATOM 1971 N N . ALA A 1 250 ? -24.359 7.07 -4.102 1 98.25 250 ALA A N 1
ATOM 1972 C CA . ALA A 1 250 ? -25.047 6 -4.824 1 98.25 250 ALA A CA 1
ATOM 1973 C C . ALA A 1 250 ? -26.516 5.938 -4.445 1 98.25 250 ALA A C 1
ATOM 1975 O O . ALA A 1 250 ? -27.375 5.73 -5.305 1 98.25 250 ALA A O 1
ATOM 1976 N N . ASN A 1 251 ? -26.719 6.09 -3.143 1 97.44 251 ASN A N 1
ATOM 1977 C CA . ASN A 1 251 ? -28.109 6.102 -2.686 1 97.44 251 ASN A CA 1
ATOM 1978 C C . ASN A 1 251 ? -28.891 7.246 -3.316 1 97.44 251 ASN A C 1
ATOM 1980 O O . ASN A 1 251 ? -30.047 7.066 -3.715 1 97.44 251 ASN A O 1
ATOM 1984 N N . SER A 1 252 ? -28.297 8.375 -3.404 1 97.25 252 SER A N 1
ATOM 1985 C CA . SER A 1 252 ? -28.938 9.523 -4.039 1 97.25 252 SER A CA 1
ATOM 1986 C C . SER A 1 252 ? -29.188 9.258 -5.52 1 97.25 252 SER A C 1
ATOM 1988 O O . SER A 1 252 ? -30.25 9.617 -6.047 1 97.25 252 SER A O 1
ATOM 1990 N N . ALA A 1 253 ? -28.25 8.648 -6.16 1 98.06 253 ALA A N 1
ATOM 1991 C CA . ALA A 1 253 ? -28.391 8.297 -7.57 1 98.06 253 ALA A CA 1
ATOM 1992 C C . ALA A 1 253 ? -29.531 7.297 -7.773 1 98.06 253 ALA A C 1
ATOM 1994 O O . ALA A 1 253 ? -30.297 7.402 -8.734 1 98.06 253 ALA A O 1
ATOM 1995 N N . LEU A 1 254 ? -29.625 6.32 -6.875 1 97.94 254 LEU A N 1
ATOM 1996 C CA . LEU A 1 254 ? -30.688 5.32 -6.91 1 97.94 254 LEU A CA 1
ATOM 1997 C C . LEU A 1 254 ? -32.062 5.988 -6.859 1 97.94 254 LEU A C 1
ATOM 1999 O O . LEU A 1 254 ? -32.906 5.707 -7.695 1 97.94 254 LEU A O 1
ATOM 2003 N N . ILE A 1 255 ? -32.219 6.848 -5.934 1 96.88 255 ILE A N 1
ATOM 2004 C CA . ILE A 1 255 ? -33.469 7.543 -5.723 1 96.88 255 ILE A CA 1
ATOM 2005 C C . ILE A 1 255 ? -33.781 8.414 -6.938 1 96.88 255 ILE A C 1
ATOM 2007 O O . ILE A 1 255 ? -34.906 8.383 -7.445 1 96.88 255 ILE A O 1
ATOM 2011 N N . GLN A 1 256 ? -32.812 9.148 -7.395 1 97.06 256 GLN A N 1
ATOM 2012 C CA . GLN A 1 256 ? -33.031 10.055 -8.516 1 97.06 256 GLN A CA 1
ATOM 2013 C C . GLN A 1 256 ? -33.375 9.289 -9.789 1 97.06 256 GLN A C 1
ATOM 2015 O O . GLN A 1 256 ? -34.219 9.727 -10.578 1 97.06 256 GLN A O 1
ATOM 2020 N N . CYS A 1 257 ? -32.75 8.195 -10.055 1 97.25 257 CYS A N 1
ATOM 2021 C CA . CYS A 1 257 ? -33.062 7.367 -11.219 1 97.25 257 CYS A CA 1
ATOM 2022 C C . CYS A 1 257 ? -34.5 6.898 -11.188 1 97.25 257 CYS A C 1
ATOM 2024 O O . CYS A 1 257 ? -35.219 6.961 -12.203 1 97.25 257 CYS A O 1
ATOM 2026 N N . GLN A 1 258 ? -34.844 6.465 -10.055 1 95.06 258 GLN A N 1
ATOM 2027 C CA . GLN A 1 258 ? -36.219 5.992 -9.906 1 95.06 258 GLN A CA 1
ATOM 2028 C C . GLN A 1 258 ? -37.219 7.121 -10.141 1 95.06 258 GLN A C 1
ATOM 2030 O O . GLN A 1 258 ? -38.25 6.926 -10.789 1 95.06 258 GLN A O 1
ATOM 2035 N N . GLN A 1 259 ? -36.875 8.234 -9.656 1 95.62 259 GLN A N 1
ATOM 2036 C CA . GLN A 1 259 ? -37.719 9.406 -9.844 1 95.62 259 GLN A CA 1
ATOM 2037 C C . GLN A 1 259 ? -37.812 9.789 -11.32 1 95.62 259 GLN A C 1
ATOM 2039 O O . GLN A 1 259 ? -38.844 10.312 -11.766 1 95.62 259 GLN A O 1
ATOM 2044 N N . LEU A 1 260 ? -36.812 9.492 -12.047 1 95.69 260 LEU A N 1
ATOM 2045 C CA . LEU A 1 260 ? -36.781 9.797 -13.469 1 95.69 260 LEU A CA 1
ATOM 2046 C C . LEU A 1 260 ? -37.406 8.672 -14.297 1 95.69 260 LEU A C 1
ATOM 2048 O O . LEU A 1 260 ? -37.438 8.75 -15.523 1 95.69 260 LEU A O 1
ATOM 2052 N N . GLY A 1 261 ? -37.812 7.613 -13.633 1 96.12 261 GLY A N 1
ATOM 2053 C CA . GLY A 1 261 ? -38.531 6.551 -14.289 1 96.12 261 GLY A CA 1
ATOM 2054 C C . GLY A 1 261 ? -37.656 5.383 -14.711 1 96.12 261 GLY A C 1
ATOM 2055 O O . GLY A 1 261 ? -38.125 4.469 -15.398 1 96.12 261 GLY A O 1
ATOM 2056 N N . TYR A 1 262 ? -36.469 5.41 -14.25 1 97.19 262 TYR A N 1
ATOM 2057 C CA . TYR A 1 262 ? -35.562 4.305 -14.578 1 97.19 262 TYR A CA 1
ATOM 2058 C C . TYR A 1 262 ? -35.656 3.209 -13.523 1 97.19 262 TYR A C 1
ATOM 2060 O O . TYR A 1 262 ? -35.781 3.494 -12.328 1 97.19 262 TYR A O 1
ATOM 2068 N N . LYS A 1 263 ? -35.625 1.952 -14.016 1 97.25 263 LYS A N 1
ATOM 2069 C CA . LYS A 1 263 ? -35.594 0.812 -13.102 1 97.25 263 LYS A CA 1
ATOM 2070 C C . LYS A 1 263 ? -34.156 0.37 -12.812 1 97.25 263 LYS A C 1
ATOM 2072 O O . LYS A 1 263 ? -33.344 0.261 -13.727 1 97.25 263 LYS A O 1
ATOM 2077 N N . VAL A 1 264 ? -33.844 0.152 -11.641 1 98.12 264 VAL A N 1
ATOM 2078 C CA . VAL A 1 264 ? -32.594 -0.407 -11.203 1 98.12 264 VAL A CA 1
ATOM 2079 C C . VAL A 1 264 ? -32.781 -1.839 -10.711 1 98.12 264 VAL A C 1
ATOM 2081 O O . VAL A 1 264 ? -33.562 -2.082 -9.805 1 98.12 264 VAL A O 1
ATOM 2084 N N . PRO A 1 265 ? -32.125 -2.77 -11.234 1 97.88 265 PRO A N 1
ATOM 2085 C CA . PRO A 1 265 ? -30.984 -2.656 -12.141 1 97.88 265 PRO A CA 1
ATOM 2086 C C . PRO A 1 265 ? -31.375 -2.803 -13.609 1 97.88 265 PRO A C 1
ATOM 2088 O O . PRO A 1 265 ? -30.5 -2.809 -14.484 1 97.88 265 PRO A O 1
ATOM 2091 N N . GLU A 1 266 ? -32.625 -2.979 -13.883 1 97.62 266 GLU A N 1
ATOM 2092 C CA . GLU A 1 266 ? -33.062 -3.404 -15.203 1 97.62 266 GLU A CA 1
ATOM 2093 C C . GLU A 1 266 ? -32.625 -2.414 -16.281 1 97.62 266 GLU A C 1
ATOM 2095 O O . GLU A 1 266 ? -32.25 -2.814 -17.391 1 97.62 266 GLU A O 1
ATOM 2100 N N . ASP A 1 267 ? -32.719 -1.123 -16 1 97.38 267 ASP A N 1
ATOM 2101 C CA . ASP A 1 267 ? -32.344 -0.101 -16.969 1 97.38 267 ASP A CA 1
ATOM 2102 C C . ASP A 1 267 ? -30.922 0.401 -16.734 1 97.38 267 ASP A C 1
ATOM 2104 O O . ASP A 1 267 ? -30.219 0.799 -17.672 1 97.38 267 ASP A O 1
ATOM 2108 N N . ILE A 1 268 ? -30.562 0.464 -15.469 1 98.25 268 ILE A N 1
ATOM 2109 C CA . ILE A 1 268 ? -29.25 1.012 -15.094 1 98.25 268 ILE A CA 1
ATOM 2110 C C . ILE A 1 268 ? -28.766 0.351 -13.812 1 98.25 268 ILE A C 1
ATOM 2112 O O . ILE A 1 268 ? -29.516 0.243 -12.836 1 98.25 268 ILE A O 1
ATOM 2116 N N . SER A 1 269 ? -27.531 -0.165 -13.852 1 98.81 269 SER A N 1
ATOM 2117 C CA . SER A 1 269 ? -26.891 -0.714 -12.664 1 98.81 269 SER A CA 1
ATOM 2118 C C . SER A 1 269 ? -26.156 0.367 -11.883 1 98.81 269 SER A C 1
ATOM 2120 O O . SER A 1 269 ? -25.547 1.261 -12.484 1 98.81 269 SER A O 1
ATOM 2122 N N . ILE A 1 270 ? -26.188 0.309 -10.539 1 98.88 270 ILE A N 1
ATOM 2123 C CA . ILE A 1 270 ? -25.516 1.293 -9.703 1 98.88 270 ILE A CA 1
ATOM 2124 C C . ILE A 1 270 ? -24.672 0.58 -8.648 1 98.88 270 ILE A C 1
ATOM 2126 O O . ILE A 1 270 ? -25.156 -0.332 -7.969 1 98.88 270 ILE A O 1
ATOM 2130 N N . ILE A 1 271 ? -23.422 0.924 -8.578 1 98.88 271 ILE A N 1
ATOM 2131 C CA . ILE A 1 271 ? -22.5 0.418 -7.566 1 98.88 271 ILE A CA 1
ATOM 2132 C C . ILE A 1 271 ? -22.031 1.563 -6.672 1 98.88 271 ILE A C 1
ATOM 2134 O O . ILE A 1 271 ? -21.719 2.656 -7.156 1 98.88 271 ILE A O 1
ATOM 2138 N N . GLY A 1 272 ? -22.062 1.329 -5.371 1 98.69 272 GLY A N 1
ATOM 2139 C CA . GLY A 1 272 ? -21.516 2.285 -4.418 1 98.69 272 GLY A CA 1
ATOM 2140 C C . GLY A 1 272 ? -20.125 1.917 -3.932 1 98.69 272 GLY A C 1
ATOM 2141 O O . GLY A 1 272 ? -19.422 1.12 -4.566 1 98.69 272 GLY A O 1
ATOM 2142 N N . PHE A 1 273 ? -19.656 2.586 -2.844 1 98.31 273 PHE A N 1
ATOM 2143 C CA . PHE A 1 273 ? -18.359 2.363 -2.213 1 98.31 273 PHE A CA 1
ATOM 2144 C C . PHE A 1 273 ? -18.422 2.658 -0.72 1 98.31 273 PHE A C 1
ATOM 2146 O O . PHE A 1 273 ? -18.938 3.701 -0.31 1 98.31 273 PHE A O 1
ATOM 2153 N N . ASP A 1 274 ? -17.859 1.751 0.154 1 96.88 274 ASP A N 1
ATOM 2154 C CA . ASP A 1 274 ? -17.75 1.867 1.605 1 96.88 274 ASP A CA 1
ATOM 2155 C C . ASP A 1 274 ? -18.438 0.695 2.305 1 96.88 274 ASP A C 1
ATOM 2157 O O . ASP A 1 274 ? -17.875 0.106 3.232 1 96.88 274 ASP A O 1
ATOM 2161 N N . ASP A 1 275 ? -19.703 0.382 1.819 1 97.75 275 ASP A N 1
ATOM 2162 C CA . ASP A 1 275 ? -20.594 -0.591 2.43 1 97.75 275 ASP A CA 1
ATOM 2163 C C . ASP A 1 275 ? -21.047 -0.13 3.814 1 97.75 275 ASP A C 1
ATOM 2165 O O . ASP A 1 275 ? -20.906 -0.859 4.797 1 97.75 275 ASP A O 1
ATOM 2169 N N . ILE A 1 276 ? -21.547 1.062 3.902 1 95.69 276 ILE A N 1
ATOM 2170 C CA . ILE A 1 276 ? -22.109 1.562 5.145 1 95.69 276 ILE A CA 1
ATOM 2171 C C . ILE A 1 276 ? -23.453 0.88 5.406 1 95.69 276 ILE A C 1
ATOM 2173 O O . ILE A 1 276 ? -24.047 0.296 4.496 1 95.69 276 ILE A O 1
ATOM 2177 N N . PRO A 1 277 ? -23.984 0.952 6.531 1 93.81 277 PRO A N 1
ATOM 2178 C CA . PRO A 1 277 ? -25.156 0.168 6.922 1 93.81 277 PRO A CA 1
ATOM 2179 C C . PRO A 1 277 ? -26.344 0.393 5.996 1 93.81 277 PRO A C 1
ATOM 2181 O O . PRO A 1 277 ? -27.078 -0.553 5.676 1 93.81 277 PRO A O 1
ATOM 2184 N N . ILE A 1 278 ? -26.547 1.519 5.469 1 94.06 278 ILE A N 1
ATOM 2185 C CA . ILE A 1 278 ? -27.734 1.843 4.668 1 94.06 278 ILE A CA 1
ATOM 2186 C C . ILE A 1 278 ? -27.688 1.076 3.348 1 94.06 278 ILE A C 1
ATOM 2188 O O . ILE A 1 278 ? -28.719 0.845 2.719 1 94.06 278 ILE A O 1
ATOM 2192 N N . ALA A 1 279 ? -26.547 0.68 2.914 1 96.62 279 ALA A N 1
ATOM 2193 C CA . ALA A 1 279 ? -26.344 0.06 1.606 1 96.62 279 ALA A CA 1
ATOM 2194 C C . ALA A 1 279 ? -27.203 -1.199 1.463 1 96.62 279 ALA A C 1
ATOM 2196 O O . ALA A 1 279 ? -27.734 -1.476 0.387 1 96.62 279 ALA A O 1
ATOM 2197 N N . ALA A 1 280 ? -27.359 -1.932 2.578 1 96.5 280 ALA A N 1
ATOM 2198 C CA . ALA A 1 280 ? -28.094 -3.195 2.557 1 96.5 280 ALA A CA 1
ATOM 2199 C C . ALA A 1 280 ? -29.594 -2.955 2.564 1 96.5 280 ALA A C 1
ATOM 2201 O O . ALA A 1 280 ? -30.375 -3.867 2.287 1 96.5 280 ALA A O 1
ATOM 2202 N N . TYR A 1 281 ? -29.953 -1.69 2.764 1 95.81 281 TYR A N 1
ATOM 2203 C CA . TYR A 1 281 ? -31.375 -1.44 2.998 1 95.81 281 TYR A CA 1
ATOM 2204 C C . TYR A 1 281 ? -31.938 -0.465 1.968 1 95.81 281 TYR A C 1
ATOM 2206 O O . TYR A 1 281 ? -33.094 -0.073 2.043 1 95.81 281 TYR A O 1
ATOM 2214 N N . THR A 1 282 ? -31.125 -0.069 1.068 1 97.06 282 THR A N 1
ATOM 2215 C CA . THR A 1 282 ? -31.656 0.722 -0.036 1 97.06 282 THR A CA 1
ATOM 2216 C C . THR A 1 282 ? -32.625 -0.1 -0.871 1 97.06 282 THR A C 1
ATOM 2218 O O . THR A 1 282 ? -32.781 -1.308 -0.664 1 97.06 282 THR A O 1
ATOM 2221 N N . SER A 1 283 ? -33.344 0.599 -1.794 1 96.44 283 SER A N 1
ATOM 2222 C CA . SER A 1 283 ? -34.281 -0.077 -2.682 1 96.44 283 SER A CA 1
ATOM 2223 C C . SER A 1 283 ? -33.906 0.135 -4.145 1 96.44 283 SER A C 1
ATOM 2225 O O . SER A 1 283 ? -34.219 1.184 -4.719 1 96.44 283 SER A O 1
ATOM 2227 N N . PRO A 1 284 ? -33.406 -0.876 -4.707 1 98.19 284 PRO A N 1
ATOM 2228 C CA . PRO A 1 284 ? -32.938 -2.178 -4.215 1 98.19 284 PRO A CA 1
ATOM 2229 C C . PRO A 1 284 ? -31.688 -2.074 -3.346 1 98.19 284 PRO A C 1
ATOM 2231 O O . PRO A 1 284 ? -31.047 -1.022 -3.305 1 98.19 284 PRO A O 1
ATOM 2234 N N . PRO A 1 285 ? -31.422 -3.207 -2.65 1 98.62 285 PRO A N 1
ATOM 2235 C CA . PRO A 1 285 ? -30.172 -3.215 -1.897 1 98.62 285 PRO A CA 1
ATOM 2236 C C . PRO A 1 285 ? -28.938 -2.969 -2.781 1 98.62 285 PRO A C 1
ATOM 2238 O O . PRO A 1 285 ? -28.844 -3.529 -3.877 1 98.62 285 PRO A O 1
ATOM 2241 N N . LEU A 1 286 ? -28.062 -2.172 -2.281 1 98.75 286 LEU A N 1
ATOM 2242 C CA . LEU A 1 286 ? -27.016 -1.541 -3.082 1 98.75 286 LEU A CA 1
ATOM 2243 C C . LEU A 1 286 ? -25.797 -2.445 -3.189 1 98.75 286 LEU A C 1
ATOM 2245 O O . LEU A 1 286 ? -25.203 -2.82 -2.174 1 98.75 286 LEU A O 1
ATOM 2249 N N . THR A 1 287 ? -25.422 -2.891 -4.438 1 98.88 287 THR A N 1
ATOM 2250 C CA . THR A 1 287 ? -24.078 -3.434 -4.684 1 98.88 287 THR A CA 1
ATOM 2251 C C . THR A 1 287 ? -23.016 -2.387 -4.395 1 98.88 287 THR A C 1
ATOM 2253 O O . THR A 1 287 ? -23.141 -1.231 -4.805 1 98.88 287 THR A O 1
ATOM 2256 N N . THR A 1 288 ? -22.016 -2.754 -3.629 1 98.81 288 THR A N 1
ATOM 2257 C CA . THR A 1 288 ? -21.031 -1.765 -3.193 1 98.81 288 THR A CA 1
ATOM 2258 C C . THR A 1 288 ? -19.672 -2.414 -2.975 1 98.81 288 THR A C 1
ATOM 2260 O O . THR A 1 288 ? -19.547 -3.639 -3.023 1 98.81 288 THR A O 1
ATOM 2263 N N . VAL A 1 289 ? -18.594 -1.625 -2.965 1 98.62 289 VAL A N 1
ATOM 2264 C CA . VAL A 1 289 ? -17.266 -2.062 -2.555 1 98.62 289 VAL A CA 1
ATOM 2265 C C . VAL A 1 289 ? -17.094 -1.84 -1.054 1 98.62 289 VAL A C 1
ATOM 2267 O O . VAL A 1 289 ? -17.219 -0.713 -0.568 1 98.62 289 VAL A O 1
ATOM 2270 N N . ARG A 1 290 ? -16.812 -2.867 -0.381 1 98.12 290 ARG A N 1
ATOM 2271 C CA . ARG A 1 290 ? -16.734 -2.811 1.075 1 98.12 290 ARG A CA 1
ATOM 2272 C C . ARG A 1 290 ? -15.336 -2.416 1.533 1 98.12 290 ARG A C 1
ATOM 2274 O O . ARG A 1 290 ? -14.344 -2.922 1.012 1 98.12 290 ARG A O 1
ATOM 2281 N N . GLN A 1 291 ? -15.242 -1.493 2.439 1 97.81 291 GLN A N 1
ATOM 2282 C CA . GLN A 1 291 ? -14.102 -1.221 3.303 1 97.81 291 GLN A CA 1
ATOM 2283 C C . GLN A 1 291 ? -14.297 -1.835 4.688 1 97.81 291 GLN A C 1
ATOM 2285 O O . GLN A 1 291 ? -15.273 -1.532 5.371 1 97.81 291 GLN A O 1
ATOM 2290 N N . ASP A 1 292 ? -13.469 -2.758 5.117 1 96.94 292 ASP A N 1
ATOM 2291 C CA . ASP A 1 292 ? -13.562 -3.275 6.48 1 96.94 292 ASP A CA 1
ATOM 2292 C C . ASP A 1 292 ? -13.172 -2.213 7.5 1 96.94 292 ASP A C 1
ATOM 2294 O O . ASP A 1 292 ? -12.023 -2.174 7.949 1 96.94 292 ASP A O 1
ATOM 2298 N N . ARG A 1 293 ? -14.102 -1.436 7.871 1 97.56 293 ARG A N 1
ATOM 2299 C CA . ARG A 1 293 ? -13.859 -0.226 8.648 1 97.56 293 ARG A CA 1
ATOM 2300 C C . ARG A 1 293 ? -13.297 -0.566 10.031 1 97.56 293 ARG A C 1
ATOM 2302 O O . ARG A 1 293 ? -12.43 0.14 10.539 1 97.56 293 ARG A O 1
ATOM 2309 N N . LEU A 1 294 ? -13.773 -1.647 10.641 1 97.12 294 LEU A N 1
ATOM 2310 C CA . LEU A 1 294 ? -13.242 -2.074 11.93 1 97.12 294 LEU A CA 1
ATOM 2311 C C . LEU A 1 294 ? -11.758 -2.42 11.812 1 97.12 294 LEU A C 1
ATOM 2313 O O . LEU A 1 294 ? -10.953 -1.973 12.633 1 97.12 294 LEU A O 1
ATOM 2317 N N . GLU A 1 295 ? -11.43 -3.17 10.812 1 97.12 295 GLU A N 1
ATOM 2318 C CA . GLU A 1 295 ? -10.039 -3.57 10.602 1 97.12 295 GLU A CA 1
ATOM 2319 C C . GLU A 1 295 ? -9.172 -2.381 10.195 1 97.12 295 GLU A C 1
ATOM 2321 O O . GLU A 1 295 ? -7.992 -2.32 10.539 1 97.12 295 GLU A O 1
ATOM 2326 N N . LEU A 1 296 ? -9.781 -1.474 9.508 1 98.12 296 LEU A N 1
ATOM 2327 C CA . LEU A 1 296 ? -9.062 -0.249 9.172 1 98.12 296 LEU A CA 1
ATOM 2328 C C . LEU A 1 296 ? -8.664 0.509 10.438 1 98.12 296 LEU A C 1
ATOM 2330 O O . LEU A 1 296 ? -7.562 1.051 10.523 1 98.12 296 LEU A O 1
ATOM 2334 N N . GLY A 1 297 ? -9.578 0.559 11.406 1 98.44 297 GLY A N 1
ATOM 2335 C CA . GLY A 1 297 ? -9.242 1.165 12.688 1 98.44 297 GLY A CA 1
ATOM 2336 C C . GLY A 1 297 ? -8.094 0.47 13.391 1 98.44 297 GLY A C 1
ATOM 2337 O O . GLY A 1 297 ? -7.164 1.124 13.867 1 98.44 297 GLY A O 1
ATOM 2338 N N . LYS A 1 298 ? -8.164 -0.833 13.43 1 97.56 298 LYS A N 1
ATOM 2339 C CA . LYS A 1 298 ? -7.09 -1.622 14.023 1 97.56 298 LYS A CA 1
ATOM 2340 C C . LYS A 1 298 ? -5.766 -1.371 13.312 1 97.56 298 LYS A C 1
ATOM 2342 O O . LYS A 1 298 ? -4.719 -1.241 13.953 1 97.56 298 LYS A O 1
ATOM 2347 N N . SER A 1 299 ? -5.875 -1.281 12 1 97.31 299 SER A N 1
ATOM 2348 C CA . SER A 1 299 ? -4.699 -1.005 11.18 1 97.31 299 SER A CA 1
ATOM 2349 C C . SER A 1 299 ? -4.117 0.368 11.5 1 97.31 299 SER A C 1
ATOM 2351 O O . SER A 1 299 ? -2.896 0.552 11.469 1 97.31 299 SER A O 1
ATOM 2353 N N . GLY A 1 300 ? -5.008 1.302 11.75 1 98.31 300 GLY A N 1
ATOM 2354 C CA . GLY A 1 300 ? -4.551 2.623 12.148 1 98.31 300 GLY A CA 1
ATOM 2355 C C . GLY A 1 300 ? -3.686 2.6 13.398 1 98.31 300 GLY A C 1
ATOM 2356 O O . GLY A 1 300 ? -2.617 3.217 13.43 1 98.31 300 GLY A O 1
ATOM 2357 N N . PHE A 1 301 ? -4.094 1.854 14.383 1 97.75 301 PHE A N 1
ATOM 2358 C CA . PHE A 1 301 ? -3.301 1.773 15.609 1 97.75 301 PHE A CA 1
ATOM 2359 C C . PHE A 1 301 ? -2.014 0.992 15.367 1 97.75 301 PHE A C 1
ATOM 2361 O O . PHE A 1 301 ? -0.958 1.348 15.891 1 97.75 301 PHE A O 1
ATOM 2368 N N . PHE A 1 302 ? -2.17 0.01 14.633 1 94.88 302 PHE A N 1
ATOM 2369 C CA . PHE A 1 302 ? -0.976 -0.763 14.312 1 94.88 302 PHE A CA 1
ATOM 2370 C C . PHE A 1 302 ? 0.088 0.122 13.672 1 94.88 302 PHE A C 1
ATOM 2372 O O . PHE A 1 302 ? 1.254 0.086 14.07 1 94.88 302 PHE A O 1
ATOM 2379 N N . ALA A 1 303 ? -0.289 0.821 12.68 1 97.5 303 ALA A N 1
ATOM 2380 C CA . ALA A 1 303 ? 0.637 1.725 12 1 97.5 303 ALA A CA 1
ATOM 2381 C C . ALA A 1 303 ? 1.222 2.744 12.977 1 97.5 303 ALA A C 1
ATOM 2383 O O . ALA A 1 303 ? 2.422 3.025 12.945 1 97.5 303 ALA A O 1
ATOM 2384 N N . LEU A 1 304 ? 0.359 3.258 13.82 1 97.44 304 LEU A N 1
ATOM 2385 C CA . LEU A 1 304 ? 0.824 4.242 14.789 1 97.44 304 LEU A CA 1
ATOM 2386 C C . LEU A 1 304 ? 1.835 3.623 15.75 1 97.44 304 LEU A C 1
ATOM 2388 O O . LEU A 1 304 ? 2.879 4.215 16.031 1 97.44 304 LEU A O 1
ATOM 2392 N N . SER A 1 305 ? 1.517 2.467 16.234 1 95.25 305 SER A N 1
ATOM 2393 C CA . SER A 1 305 ? 2.414 1.747 17.141 1 95.25 305 SER A CA 1
ATOM 2394 C C . SER A 1 305 ? 3.762 1.479 16.469 1 95.25 305 SER A C 1
ATOM 2396 O O . SER A 1 305 ? 4.809 1.586 17.109 1 95.25 305 SER A O 1
ATOM 2398 N N . SER A 1 306 ? 3.715 1.179 15.203 1 93.44 306 SER A N 1
ATOM 2399 C CA . SER A 1 306 ? 4.938 0.954 14.445 1 93.44 306 SER A CA 1
ATOM 2400 C C . SER A 1 306 ? 5.777 2.225 14.359 1 93.44 306 SER A C 1
ATOM 2402 O O . SER A 1 306 ? 6.98 2.199 14.625 1 93.44 306 SER A O 1
ATOM 2404 N N . LEU A 1 307 ? 5.133 3.309 14.055 1 95.06 307 LEU A N 1
ATOM 2405 C CA . LEU A 1 307 ? 5.836 4.582 13.984 1 95.06 307 LEU A CA 1
ATOM 2406 C C . LEU A 1 307 ? 6.469 4.934 15.32 1 95.06 307 LEU A C 1
ATOM 2408 O O . LEU A 1 307 ? 7.598 5.43 15.375 1 95.06 307 LEU A O 1
ATOM 2412 N N . LEU A 1 308 ? 5.73 4.66 16.359 1 92.38 308 LEU A N 1
ATOM 2413 C CA . LEU A 1 308 ? 6.207 4.957 17.703 1 92.38 308 LEU A CA 1
ATOM 2414 C C . LEU A 1 308 ? 7.426 4.105 18.047 1 92.38 308 LEU A C 1
ATOM 2416 O O . LEU A 1 308 ? 8.227 4.48 18.906 1 92.38 308 LEU A O 1
ATOM 2420 N N . ASN A 1 309 ? 7.566 3.039 17.359 1 89.62 309 ASN A N 1
ATOM 2421 C CA . ASN A 1 309 ? 8.703 2.152 17.578 1 89.62 309 ASN A CA 1
ATOM 2422 C C . ASN A 1 309 ? 9.742 2.291 16.469 1 89.62 309 ASN A C 1
ATOM 2424 O O . ASN A 1 309 ? 10.523 1.371 16.219 1 89.62 309 ASN A O 1
ATOM 2428 N N . SER A 1 310 ? 9.648 3.283 15.664 1 89.38 310 SER A N 1
ATOM 2429 C CA . SER A 1 310 ? 10.633 3.703 14.68 1 89.38 310 SER A CA 1
ATOM 2430 C C . SER A 1 310 ? 10.617 2.791 13.453 1 89.38 310 SER A C 1
ATOM 2432 O O . SER A 1 310 ? 11.656 2.545 12.844 1 89.38 310 SER A O 1
ATOM 2434 N N . ILE A 1 311 ? 9.492 2.121 13.32 1 90 311 ILE A N 1
ATOM 2435 C CA . ILE A 1 311 ? 9.25 1.45 12.047 1 90 311 ILE A CA 1
ATOM 2436 C C . ILE A 1 311 ? 8.523 2.396 11.094 1 90 311 ILE A C 1
ATOM 2438 O O . ILE A 1 311 ? 7.379 2.783 11.344 1 90 311 ILE A O 1
ATOM 2442 N N . SER A 1 312 ? 9.109 2.742 9.969 1 93.94 312 SER A N 1
ATOM 2443 C CA . SER A 1 312 ? 8.648 3.84 9.125 1 93.94 312 SER A CA 1
ATOM 2444 C C . SER A 1 312 ? 7.715 3.34 8.031 1 93.94 312 SER A C 1
ATOM 2446 O O . SER A 1 312 ? 8.047 3.412 6.844 1 93.94 312 SER A O 1
ATOM 2448 N N . ILE A 1 313 ? 6.531 2.973 8.438 1 96.06 313 ILE A N 1
ATOM 2449 C CA . ILE A 1 313 ? 5.496 2.58 7.488 1 96.06 313 ILE A CA 1
ATOM 2450 C C . ILE A 1 313 ? 5.07 3.791 6.664 1 96.06 313 ILE A C 1
ATOM 2452 O O . ILE A 1 313 ? 4.812 4.867 7.211 1 96.06 313 ILE A O 1
ATOM 2456 N N . SER A 1 314 ? 5.105 3.596 5.367 1 97.94 314 SER A N 1
ATOM 2457 C CA . SER A 1 314 ? 4.625 4.656 4.492 1 97.94 314 SER A CA 1
ATOM 2458 C C . SER A 1 314 ? 3.154 4.453 4.137 1 97.94 314 SER A C 1
ATOM 2460 O O . SER A 1 314 ? 2.354 5.387 4.223 1 97.94 314 SER A O 1
ATOM 2462 N N . THR A 1 315 ? 2.867 3.221 3.746 1 98.19 315 THR A N 1
ATOM 2463 C CA . THR A 1 315 ? 1.535 2.9 3.244 1 98.19 315 THR A CA 1
ATOM 2464 C C . THR A 1 315 ? 1.075 1.541 3.76 1 98.19 315 THR A C 1
ATOM 2466 O O . THR A 1 315 ? 1.837 0.572 3.736 1 98.19 315 THR A O 1
ATOM 2469 N N . PHE A 1 316 ? -0.12 1.448 4.27 1 98.06 316 PHE A N 1
ATOM 2470 C CA . PHE A 1 316 ? -0.779 0.239 4.75 1 98.06 316 PHE A CA 1
ATOM 2471 C C . PHE A 1 316 ? -2.207 0.155 4.223 1 98.06 316 PHE A C 1
ATOM 2473 O O . PHE A 1 316 ? -3.098 0.854 4.707 1 98.06 316 PHE A O 1
ATOM 2480 N N . LEU A 1 317 ? -2.43 -0.711 3.223 1 98.56 317 LEU A N 1
ATOM 2481 C CA . LEU A 1 317 ? -3.742 -0.809 2.592 1 98.56 317 LEU A CA 1
ATOM 2482 C C . LEU A 1 317 ? -4.352 -2.188 2.818 1 98.56 317 LEU A C 1
ATOM 2484 O O . LEU A 1 317 ? -3.65 -3.199 2.766 1 98.56 317 LEU A O 1
ATOM 2488 N N . LEU A 1 318 ? -5.625 -2.242 3.096 1 98.25 318 LEU A N 1
ATOM 2489 C CA . LEU A 1 318 ? -6.387 -3.486 3.16 1 98.25 318 LEU A CA 1
ATOM 2490 C C . LEU A 1 318 ? -7.02 -3.807 1.811 1 98.25 318 LEU A C 1
ATOM 2492 O O . LEU A 1 318 ? -7.246 -2.908 0.998 1 98.25 318 LEU A O 1
ATOM 2496 N N . HIS A 1 319 ? -7.297 -5.051 1.599 1 98 319 HIS A N 1
ATOM 2497 C CA . HIS A 1 319 ? -8.055 -5.473 0.424 1 98 319 HIS A CA 1
ATOM 2498 C C . HIS A 1 319 ? -9.477 -4.918 0.453 1 98 319 HIS A C 1
ATOM 2500 O O . HIS A 1 319 ? -10.078 -4.801 1.522 1 98 319 HIS A O 1
ATOM 2506 N N . ALA A 1 320 ? -9.891 -4.609 -0.721 1 97.38 320 ALA A N 1
ATOM 2507 C CA . ALA A 1 320 ? -11.305 -4.293 -0.915 1 97.38 320 ALA A CA 1
ATOM 2508 C C . ALA A 1 320 ? -12.109 -5.547 -1.255 1 97.38 320 ALA A C 1
ATOM 2510 O O . ALA A 1 320 ? -11.531 -6.574 -1.622 1 97.38 320 ALA A O 1
ATOM 2511 N N . GLN A 1 321 ? -13.414 -5.441 -1.006 1 97 321 GLN A N 1
ATOM 2512 C CA . GLN A 1 321 ? -14.312 -6.539 -1.354 1 97 321 GLN A CA 1
ATOM 2513 C C . GLN A 1 321 ? -15.562 -6.027 -2.061 1 97 321 GLN A C 1
ATOM 2515 O O . GLN A 1 321 ? -16.188 -5.066 -1.607 1 97 321 GLN A O 1
ATOM 2520 N N . LEU A 1 322 ? -15.844 -6.629 -3.18 1 98.25 322 LEU A N 1
ATOM 2521 C CA . LEU A 1 322 ? -17.109 -6.305 -3.826 1 98.25 322 LEU A CA 1
ATOM 2522 C C . LEU A 1 322 ? -18.266 -7.086 -3.193 1 98.25 322 LEU A C 1
ATOM 2524 O O . LEU A 1 322 ? -18.203 -8.312 -3.115 1 98.25 322 LEU A O 1
ATOM 2528 N N . ILE A 1 323 ? -19.219 -6.414 -2.678 1 98.5 323 ILE A N 1
ATOM 2529 C CA . ILE A 1 323 ? -20.422 -7.004 -2.109 1 98.5 323 ILE A CA 1
ATOM 2530 C C . ILE A 1 323 ? -21.578 -6.891 -3.109 1 98.5 323 ILE A C 1
ATOM 2532 O O . ILE A 1 323 ? -22.125 -5.805 -3.316 1 98.5 323 ILE A O 1
ATOM 2536 N N . GLU A 1 324 ? -21.922 -8.023 -3.658 1 98.5 324 GLU A N 1
ATOM 2537 C CA . GLU A 1 324 ? -22.984 -8.055 -4.648 1 98.5 324 GLU A CA 1
ATOM 2538 C C . GLU A 1 324 ? -24.359 -8.07 -3.98 1 98.5 324 GLU A C 1
ATOM 2540 O O . GLU A 1 324 ? -24.625 -8.891 -3.098 1 98.5 324 GLU A O 1
ATOM 2545 N N . ARG A 1 325 ? -25.156 -7.078 -4.391 1 98.44 325 ARG A N 1
ATOM 2546 C CA . ARG A 1 325 ? -26.547 -7.074 -3.969 1 98.44 325 ARG A CA 1
ATOM 2547 C C . ARG A 1 325 ? -27.484 -6.883 -5.164 1 98.44 325 ARG A C 1
ATOM 2549 O O . ARG A 1 325 ? -27.25 -7.445 -6.234 1 98.44 325 ARG A O 1
ATOM 2556 N N . LYS A 1 326 ? -28.562 -6.105 -5.062 1 98.56 326 LYS A N 1
ATOM 2557 C CA . LYS A 1 326 ? -29.625 -6.188 -6.07 1 98.56 326 LYS A CA 1
ATOM 2558 C C . LYS A 1 326 ? -29.656 -4.93 -6.934 1 98.56 326 LYS A C 1
ATOM 2560 O O . LYS A 1 326 ? -30.5 -4.801 -7.82 1 98.56 326 LYS A O 1
ATOM 2565 N N . SER A 1 327 ? -28.688 -4.012 -6.766 1 98.75 327 SER A N 1
ATOM 2566 C CA . SER A 1 327 ? -28.672 -2.791 -7.562 1 98.75 327 SER A CA 1
ATOM 2567 C C . SER A 1 327 ? -27.922 -2.994 -8.875 1 98.75 327 SER A C 1
ATOM 2569 O O . SER A 1 327 ? -27.719 -2.043 -9.633 1 98.75 327 SER A O 1
ATOM 2571 N N . THR A 1 328 ? -27.453 -4.227 -9.148 1 98.75 328 THR A N 1
ATOM 2572 C CA . THR A 1 328 ? -26.734 -4.523 -10.375 1 98.75 328 THR A CA 1
ATOM 2573 C C . THR A 1 328 ? -27.344 -5.727 -11.086 1 98.75 328 THR A C 1
ATOM 2575 O O . THR A 1 328 ? -27.906 -6.621 -10.445 1 98.75 328 THR A O 1
ATOM 2578 N N . GLY A 1 329 ? -27.328 -5.652 -12.352 1 98.19 329 GLY A N 1
ATOM 2579 C CA . GLY A 1 329 ? -27.812 -6.715 -13.227 1 98.19 329 GLY A CA 1
ATOM 2580 C C . GLY A 1 329 ? -27.172 -6.699 -14.594 1 98.19 329 GLY A C 1
ATOM 2581 O O . GLY A 1 329 ? -26.297 -5.867 -14.875 1 98.19 329 GLY A O 1
ATOM 2582 N N . GLU A 1 330 ? -27.531 -7.695 -15.406 1 97.81 330 GLU A N 1
ATOM 2583 C CA . GLU A 1 330 ? -27.016 -7.777 -16.766 1 97.81 330 GLU A CA 1
ATOM 2584 C C . GLU A 1 330 ? -27.344 -6.52 -17.562 1 97.81 330 GLU A C 1
ATOM 2586 O O . GLU A 1 330 ? -28.344 -5.848 -17.281 1 97.81 330 GLU A O 1
ATOM 2591 N N . VAL A 1 331 ? -26.484 -6.203 -18.531 1 97.06 331 VAL A N 1
ATOM 2592 C CA . VAL A 1 331 ? -26.703 -5.047 -19.391 1 97.06 331 VAL A CA 1
ATOM 2593 C C . VAL A 1 331 ? -28.078 -5.152 -20.031 1 97.06 331 VAL A C 1
ATOM 2595 O O . VAL A 1 331 ? -28.516 -6.242 -20.422 1 97.06 331 VAL A O 1
ATOM 2598 N N . PRO A 1 332 ? -28.734 -4.016 -20.031 1 93.81 332 PRO A N 1
ATOM 2599 C CA . PRO A 1 332 ? -30.047 -4.062 -20.672 1 93.81 332 PRO A CA 1
ATOM 2600 C C . PRO A 1 332 ? -29.953 -4.457 -22.156 1 93.81 332 PRO A C 1
ATOM 2602 O O . PRO A 1 332 ? -29.016 -4.066 -22.844 1 93.81 332 PRO A O 1
ATOM 2605 N N . VAL A 1 333 ? -30.844 -5.465 -22.594 1 81 333 VAL A N 1
ATOM 2606 C CA . VAL A 1 333 ? -30.906 -5.914 -23.984 1 81 333 VAL A CA 1
ATOM 2607 C C . VAL A 1 333 ? -31.594 -4.848 -24.844 1 81 333 VAL A C 1
ATOM 2609 O O . VAL A 1 333 ? -32.656 -4.34 -24.484 1 81 333 VAL A O 1
ATOM 2612 N N . THR A 1 334 ? -30.859 -4.051 -25.672 1 59.94 334 THR A N 1
ATOM 2613 C CA . THR A 1 334 ? -31.516 -3.162 -26.641 1 59.94 334 THR A CA 1
ATOM 2614 C C . THR A 1 334 ? -32.25 -3.969 -27.719 1 59.94 334 THR A C 1
ATOM 2616 O O . THR A 1 334 ? -31.781 -5.055 -28.094 1 59.94 334 THR A O 1
ATOM 2619 N N . MET B 1 1 ? -16.906 -27.688 5.566 1 66.88 1 MET B N 1
ATOM 2620 C CA . MET B 1 1 ? -15.461 -27.828 5.414 1 66.88 1 MET B CA 1
ATOM 2621 C C . MET B 1 1 ? -15.102 -29.156 4.754 1 66.88 1 MET B C 1
ATOM 2623 O O . MET B 1 1 ? -15.711 -30.188 5.055 1 66.88 1 MET B O 1
ATOM 2627 N N . THR B 1 2 ? -14.336 -29.109 3.674 1 82.56 2 THR B N 1
ATOM 2628 C CA . THR B 1 2 ? -13.922 -30.297 2.947 1 82.56 2 THR B CA 1
ATOM 2629 C C . THR B 1 2 ? -13.172 -31.266 3.867 1 82.56 2 THR B C 1
ATOM 2631 O O . THR B 1 2 ? -12.328 -30.844 4.66 1 82.56 2 THR B O 1
ATOM 2634 N N . THR B 1 3 ? -13.523 -32.5 3.848 1 84.31 3 THR B N 1
ATOM 2635 C CA . THR B 1 3 ? -12.906 -33.531 4.684 1 84.31 3 THR B CA 1
ATOM 2636 C C . THR B 1 3 ? -12.125 -34.531 3.834 1 84.31 3 THR B C 1
ATOM 2638 O O . THR B 1 3 ? -12.195 -34.5 2.604 1 84.31 3 THR B O 1
ATOM 2641 N N . ILE B 1 4 ? -11.406 -35.312 4.617 1 88.06 4 ILE B N 1
ATOM 2642 C CA . ILE B 1 4 ? -10.68 -36.375 3.957 1 88.06 4 ILE B CA 1
ATOM 2643 C C . ILE B 1 4 ? -11.656 -37.281 3.209 1 88.06 4 ILE B C 1
ATOM 2645 O O . ILE B 1 4 ? -11.352 -37.781 2.115 1 88.06 4 ILE B O 1
ATOM 2649 N N . GLN B 1 5 ? -12.742 -37.469 3.752 1 90.69 5 GLN B N 1
ATOM 2650 C CA . GLN B 1 5 ? -13.766 -38.312 3.131 1 90.69 5 GLN B CA 1
ATOM 2651 C C . GLN B 1 5 ? -14.242 -37.688 1.814 1 90.69 5 GLN B C 1
ATOM 2653 O O . GLN B 1 5 ? -14.492 -38.406 0.847 1 90.69 5 GLN B O 1
ATOM 2658 N N . ASP B 1 6 ? -14.391 -36.438 1.826 1 92 6 ASP B N 1
ATOM 2659 C CA . ASP B 1 6 ? -14.836 -35.781 0.609 1 92 6 ASP B CA 1
ATOM 2660 C C . ASP B 1 6 ? -13.852 -36 -0.535 1 92 6 ASP B C 1
ATOM 2662 O O . ASP B 1 6 ? -14.258 -36.188 -1.68 1 92 6 ASP B O 1
ATOM 2666 N N . ILE B 1 7 ? -12.648 -35.938 -0.164 1 92 7 ILE B N 1
ATOM 2667 C CA . ILE B 1 7 ? -11.594 -36.156 -1.153 1 92 7 ILE B CA 1
ATOM 2668 C C . ILE B 1 7 ? -11.648 -37.594 -1.64 1 92 7 ILE B C 1
ATOM 2670 O O . ILE B 1 7 ? -11.562 -37.844 -2.842 1 92 7 ILE B O 1
ATOM 2674 N N . ALA B 1 8 ? -11.773 -38.469 -0.775 1 93.31 8 ALA B N 1
ATOM 2675 C CA . ALA B 1 8 ? -11.859 -39.875 -1.092 1 93.31 8 ALA B CA 1
ATOM 2676 C C . ALA B 1 8 ? -13.023 -40.156 -2.037 1 93.31 8 ALA B C 1
ATOM 2678 O O . ALA B 1 8 ? -12.875 -40.875 -3.027 1 93.31 8 ALA B O 1
ATOM 2679 N N . ASP B 1 9 ? -14.039 -39.594 -1.729 1 94.25 9 ASP B N 1
ATOM 2680 C CA . ASP B 1 9 ? -15.242 -39.781 -2.535 1 94.25 9 ASP B CA 1
ATOM 2681 C C . ASP B 1 9 ? -15.047 -39.25 -3.945 1 94.25 9 ASP B C 1
ATOM 2683 O O . ASP B 1 9 ? -15.43 -39.875 -4.926 1 94.25 9 ASP B O 1
ATOM 2687 N N . LYS B 1 10 ? -14.523 -38.156 -3.961 1 93.06 10 LYS B N 1
ATOM 2688 C CA . LYS B 1 10 ? -14.312 -37.531 -5.258 1 93.06 10 LYS B CA 1
ATOM 2689 C C . LYS B 1 10 ? -13.367 -38.344 -6.129 1 93.06 10 LYS B C 1
ATOM 2691 O O . LYS B 1 10 ? -13.539 -38.406 -7.352 1 93.06 10 LYS B O 1
ATOM 2696 N N . MET B 1 11 ? -12.391 -38.906 -5.527 1 93.94 11 MET B N 1
ATOM 2697 C CA . MET B 1 11 ? -11.352 -39.625 -6.27 1 93.94 11 MET B CA 1
ATOM 2698 C C . MET B 1 11 ? -11.672 -41.094 -6.359 1 93.94 11 MET B C 1
ATOM 2700 O O . MET B 1 11 ? -10.984 -41.844 -7.059 1 93.94 11 MET B O 1
ATOM 2704 N N . ASN B 1 12 ? -12.625 -41.531 -5.656 1 94.81 12 ASN B N 1
ATOM 2705 C CA . ASN B 1 12 ? -13.008 -42.938 -5.598 1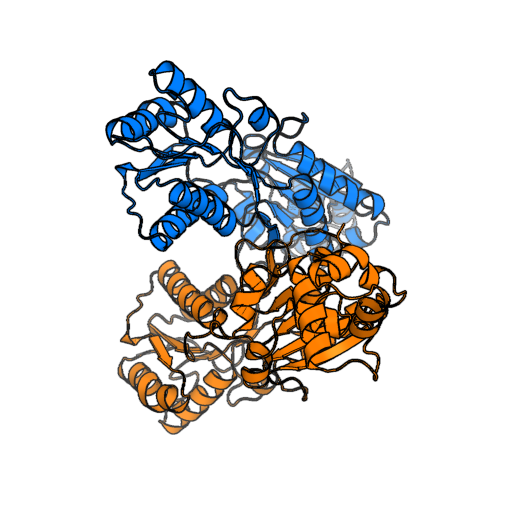 94.81 12 ASN B CA 1
ATOM 2706 C C . ASN B 1 12 ? -11.875 -43.781 -5.047 1 94.81 12 ASN B C 1
ATOM 2708 O O . ASN B 1 12 ? -11.492 -44.781 -5.668 1 94.81 12 ASN B O 1
ATOM 2712 N N . VAL B 1 13 ? -11.344 -43.344 -3.992 1 94.75 13 VAL B N 1
ATOM 2713 C CA . VAL B 1 13 ? -10.344 -44.094 -3.248 1 94.75 13 VAL B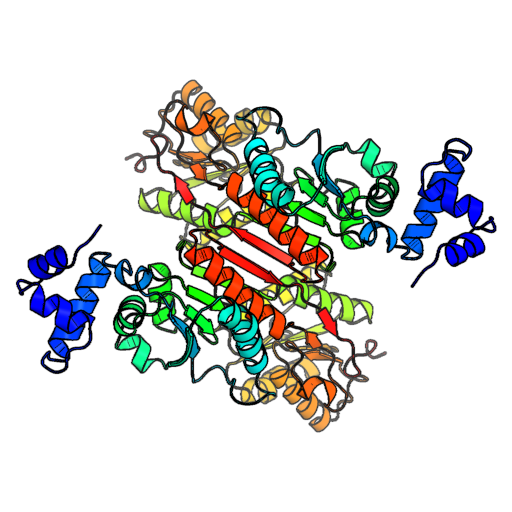 CA 1
ATOM 2714 C C . VAL B 1 13 ? -10.711 -44.125 -1.768 1 94.75 13 VAL B C 1
ATOM 2716 O O . VAL B 1 13 ? -11.695 -43.5 -1.353 1 94.75 13 VAL B O 1
ATOM 2719 N N . SER B 1 14 ? -9.992 -44.906 -1.007 1 93.25 14 SER B N 1
ATOM 2720 C CA . SER B 1 14 ? -10.297 -45 0.415 1 93.25 14 SER B CA 1
ATOM 2721 C C . SER B 1 14 ? -9.781 -43.812 1.192 1 93.25 14 SER B C 1
ATOM 2723 O O . SER B 1 14 ? -8.852 -43.125 0.753 1 93.25 14 SER B O 1
ATOM 2725 N N . LYS B 1 15 ? -10.375 -43.594 2.332 1 93.5 15 LYS B N 1
ATOM 2726 C CA . LYS B 1 15 ? -9.914 -42.562 3.246 1 93.5 15 LYS B CA 1
ATOM 2727 C C . LYS B 1 15 ? -8.461 -42.781 3.65 1 93.5 15 LYS B C 1
ATOM 2729 O O . LYS B 1 15 ? -7.703 -41.812 3.807 1 93.5 15 LYS B O 1
ATOM 2734 N N . SER B 1 16 ? -8.219 -44 3.799 1 91.94 16 SER B N 1
ATOM 2735 C CA . SER B 1 16 ? -6.859 -44.375 4.195 1 91.94 16 SER B CA 1
ATOM 2736 C C . SER B 1 16 ? -5.852 -44 3.119 1 91.94 16 SER B C 1
ATOM 2738 O O . SER B 1 16 ? -4.758 -43.5 3.428 1 91.94 16 SER B O 1
ATOM 2740 N N . THR B 1 17 ? -6.242 -44.156 1.983 1 92 17 THR B N 1
ATOM 2741 C CA . THR B 1 17 ? -5.383 -43.812 0.854 1 92 17 THR B CA 1
ATOM 2742 C C . THR B 1 17 ? -5.137 -42.312 0.799 1 92 17 THR B C 1
ATOM 2744 O O . THR B 1 17 ? -4.008 -41.875 0.587 1 92 17 THR B O 1
ATOM 2747 N N . VAL B 1 18 ? -6.211 -41.594 1.019 1 92.12 18 VAL B N 1
ATOM 2748 C CA . VAL B 1 18 ? -6.094 -40.156 1.017 1 92.12 18 VAL B CA 1
ATOM 2749 C C . VAL B 1 18 ? -5.195 -39.688 2.166 1 92.12 18 VAL B C 1
ATOM 2751 O O . VAL B 1 18 ? -4.309 -38.844 1.979 1 92.12 18 VAL B O 1
ATOM 2754 N N . SER B 1 19 ? -5.363 -40.25 3.25 1 88.81 19 SER B N 1
ATOM 2755 C CA . SER B 1 19 ? -4.57 -39.906 4.426 1 88.81 19 SER B CA 1
ATOM 2756 C C . SER B 1 19 ? -3.09 -40.219 4.199 1 88.81 19 SER B C 1
ATOM 2758 O O . SER B 1 19 ? -2.23 -39.406 4.543 1 88.81 19 SER B O 1
ATOM 2760 N N . LYS B 1 20 ? -2.871 -41.375 3.682 1 90 20 LYS B N 1
ATOM 2761 C CA . LYS B 1 20 ? -1.495 -41.781 3.402 1 90 20 LYS B CA 1
ATOM 2762 C C . LYS B 1 20 ? -0.839 -40.844 2.396 1 90 20 LYS B C 1
ATOM 2764 O O . LYS B 1 20 ? 0.327 -40.469 2.551 1 90 20 LYS B O 1
ATOM 2769 N N . ALA B 1 21 ? -1.562 -40.469 1.473 1 88.75 21 ALA B N 1
ATOM 2770 C CA . ALA B 1 21 ? -1.043 -39.594 0.442 1 88.75 21 ALA B CA 1
ATOM 2771 C C . ALA B 1 21 ? -0.722 -38.219 1.021 1 88.75 21 ALA B C 1
ATOM 2773 O O . ALA B 1 21 ? 0.318 -37.625 0.708 1 88.75 21 ALA B O 1
ATOM 2774 N N . LEU B 1 22 ? -1.613 -37.781 1.861 1 86.06 22 LEU B N 1
ATOM 2775 C CA . LEU B 1 22 ? -1.456 -36.438 2.473 1 86.06 22 LEU B CA 1
ATOM 2776 C C . LEU B 1 22 ? -0.279 -36.438 3.441 1 86.06 22 LEU B C 1
ATOM 2778 O O . LEU B 1 22 ? 0.316 -35.375 3.689 1 86.06 22 LEU B O 1
ATOM 2782 N N . ASN B 1 23 ? 0.049 -37.625 3.938 1 83.88 23 ASN B N 1
ATOM 2783 C CA . ASN B 1 23 ? 1.117 -37.719 4.926 1 83.88 23 ASN B CA 1
ATOM 2784 C C . ASN B 1 23 ? 2.395 -38.281 4.316 1 83.88 23 ASN B C 1
ATOM 2786 O O . ASN B 1 23 ? 3.262 -38.781 5.035 1 83.88 23 ASN B O 1
ATOM 2790 N N . ASP B 1 24 ? 2.432 -38.344 3.117 1 82.12 24 ASP B N 1
ATOM 2791 C CA . ASP B 1 24 ? 3.615 -38.75 2.367 1 82.12 24 ASP B CA 1
ATOM 2792 C C . ASP B 1 24 ? 4.023 -40.156 2.715 1 82.12 24 ASP B C 1
ATOM 2794 O O . ASP B 1 24 ? 5.207 -40.438 2.926 1 82.12 24 ASP B O 1
ATOM 2798 N N . ALA B 1 25 ? 3.107 -40.969 2.775 1 86.62 25 ALA B N 1
ATOM 2799 C CA . ALA B 1 25 ? 3.391 -42.375 3.059 1 86.62 25 ALA B CA 1
ATOM 2800 C C . ALA B 1 25 ? 4.148 -43.031 1.905 1 86.62 25 ALA B C 1
ATOM 2802 O O . ALA B 1 25 ? 3.824 -42.781 0.736 1 86.62 25 ALA B O 1
ATOM 2803 N N . PRO B 1 26 ? 5.129 -43.781 2.199 1 87.31 26 PRO B N 1
ATOM 2804 C CA . PRO B 1 26 ? 6.008 -44.344 1.172 1 87.31 26 PRO B CA 1
ATOM 2805 C C . PRO B 1 26 ? 5.293 -45.375 0.275 1 87.31 26 PRO B C 1
ATOM 2807 O O . PRO B 1 26 ? 5.75 -45.656 -0.836 1 87.31 26 PRO B O 1
ATOM 2810 N N . ASP B 1 27 ? 4.227 -45.906 0.65 1 89.06 27 ASP B N 1
ATOM 2811 C CA . ASP B 1 27 ? 3.561 -46.969 -0.116 1 89.06 27 ASP B CA 1
ATOM 2812 C C . ASP B 1 27 ? 2.572 -46.375 -1.117 1 89.06 27 ASP B C 1
ATOM 2814 O O . ASP B 1 27 ? 1.849 -47.125 -1.793 1 89.06 27 ASP B O 1
ATOM 2818 N N . ILE B 1 28 ? 2.584 -45.094 -1.167 1 90.31 28 ILE B N 1
ATOM 2819 C CA . ILE B 1 28 ? 1.712 -44.406 -2.123 1 90.31 28 ILE B CA 1
ATOM 2820 C C . ILE B 1 28 ? 2.537 -43.906 -3.305 1 90.31 28 ILE B C 1
ATOM 2822 O O . ILE B 1 28 ? 3.6 -43.312 -3.117 1 90.31 28 ILE B O 1
ATOM 2826 N N . SER B 1 29 ? 2.045 -44.188 -4.527 1 90.44 29 SER B N 1
ATOM 2827 C CA . SER B 1 29 ? 2.758 -43.75 -5.719 1 90.44 29 SER B CA 1
ATOM 2828 C C . SER B 1 29 ? 2.771 -42.219 -5.824 1 90.44 29 SER B C 1
ATOM 2830 O O . SER B 1 29 ? 1.866 -41.562 -5.324 1 90.44 29 SER B O 1
ATOM 2832 N N . GLU B 1 30 ? 3.795 -41.75 -6.559 1 88.81 30 GLU B N 1
ATOM 2833 C CA . GLU B 1 30 ? 3.934 -40.312 -6.758 1 88.81 30 GLU B CA 1
ATOM 2834 C C . GLU B 1 30 ? 2.752 -39.75 -7.535 1 88.81 30 GLU B C 1
ATOM 2836 O O . GLU B 1 30 ? 2.285 -38.625 -7.25 1 88.81 30 GLU B O 1
ATOM 2841 N N . THR B 1 31 ? 2.301 -40.469 -8.469 1 90.62 31 THR B N 1
ATOM 2842 C CA . THR B 1 31 ? 1.187 -40.062 -9.312 1 90.62 31 THR B CA 1
ATOM 2843 C C . THR B 1 31 ? -0.09 -39.906 -8.492 1 90.62 31 THR B C 1
ATOM 2845 O O . THR B 1 31 ? -0.794 -38.906 -8.602 1 90.62 31 THR B O 1
ATOM 2848 N N . LEU B 1 32 ? -0.324 -40.875 -7.699 1 91.12 32 LEU B N 1
ATOM 2849 C CA . LEU B 1 32 ? -1.522 -40.844 -6.871 1 91.12 32 LEU B CA 1
ATOM 2850 C C . LEU B 1 32 ? -1.43 -39.719 -5.836 1 91.12 32 LEU B C 1
ATOM 2852 O O . LEU B 1 32 ? -2.42 -39.031 -5.559 1 91.12 32 LEU B O 1
ATOM 2856 N N . ARG B 1 33 ? -0.368 -39.625 -5.305 1 91.25 33 ARG B N 1
ATOM 2857 C CA . ARG B 1 33 ? -0.147 -38.531 -4.34 1 91.25 33 ARG B CA 1
ATOM 2858 C C . ARG B 1 33 ? -0.455 -37.188 -4.957 1 91.25 33 ARG B C 1
ATOM 2860 O O . ARG B 1 33 ? -1.172 -36.375 -4.363 1 91.25 33 ARG B O 1
ATOM 2867 N N . LYS B 1 34 ? 0.065 -36.969 -6.105 1 89.38 34 LYS B N 1
ATOM 2868 C CA . LYS B 1 34 ? -0.158 -35.719 -6.812 1 89.38 34 LYS B CA 1
ATOM 2869 C C . LYS B 1 34 ? -1.645 -35.5 -7.066 1 89.38 34 LYS B C 1
ATOM 2871 O O . LYS B 1 34 ? -2.145 -34.375 -6.887 1 89.38 34 LYS B O 1
ATOM 2876 N N . GLN B 1 35 ? -2.289 -36.469 -7.449 1 91.38 35 GLN B N 1
ATOM 2877 C CA . GLN B 1 35 ? -3.717 -36.375 -7.727 1 91.38 35 GLN B CA 1
ATOM 2878 C C . GLN B 1 35 ? -4.5 -36.031 -6.465 1 91.38 35 GLN B C 1
ATOM 2880 O O . GLN B 1 35 ? -5.422 -35.219 -6.508 1 91.38 35 GLN B O 1
ATOM 2885 N N . VAL B 1 36 ? -4.102 -36.719 -5.434 1 90.62 36 VAL B N 1
ATOM 2886 C CA . VAL B 1 36 ? -4.777 -36.469 -4.164 1 90.62 36 VAL B CA 1
ATOM 2887 C C . VAL B 1 36 ? -4.57 -35 -3.738 1 90.62 36 VAL B C 1
ATOM 2889 O O . VAL B 1 36 ? -5.52 -34.344 -3.334 1 90.62 36 VAL B O 1
ATOM 2892 N N . LEU B 1 37 ? -3.422 -34.625 -3.84 1 89.25 37 LEU B N 1
ATOM 2893 C CA . LEU B 1 37 ? -3.08 -33.25 -3.436 1 89.25 37 LEU B CA 1
ATOM 2894 C C . LEU B 1 37 ? -3.814 -32.219 -4.293 1 89.25 37 LEU B C 1
ATOM 2896 O O . LEU B 1 37 ? -4.359 -31.25 -3.773 1 89.25 37 LEU B O 1
ATOM 2900 N N . GLU B 1 38 ? -3.867 -32.375 -5.531 1 89.62 38 GLU B N 1
ATOM 2901 C CA . GLU B 1 38 ? -4.566 -31.5 -6.453 1 89.62 38 GLU B CA 1
ATOM 2902 C C . GLU B 1 38 ? -6.062 -31.453 -6.148 1 89.62 38 GLU B C 1
ATOM 2904 O O . GLU B 1 38 ? -6.672 -30.391 -6.172 1 89.62 38 GLU B O 1
ATOM 2909 N N . THR B 1 39 ? -6.574 -32.594 -5.898 1 90 39 THR B N 1
ATOM 2910 C CA . THR B 1 39 ? -7.992 -32.688 -5.574 1 90 39 THR B CA 1
ATOM 2911 C C . THR B 1 39 ? -8.289 -31.984 -4.246 1 90 39 THR B C 1
ATOM 2913 O O . THR B 1 39 ? -9.297 -31.297 -4.113 1 90 39 THR B O 1
ATOM 2916 N N . ALA B 1 40 ? -7.445 -32.25 -3.33 1 87.25 40 ALA B N 1
ATOM 2917 C CA . ALA B 1 40 ? -7.594 -31.609 -2.023 1 87.25 40 ALA B CA 1
ATOM 2918 C C . ALA B 1 40 ? -7.629 -30.094 -2.158 1 87.25 40 ALA B C 1
ATOM 2920 O O . ALA B 1 40 ? -8.5 -29.438 -1.587 1 87.25 40 ALA B O 1
ATOM 2921 N N . VAL B 1 41 ? -6.773 -29.578 -2.92 1 86.12 41 VAL B N 1
ATOM 2922 C CA . VAL B 1 41 ? -6.691 -28.125 -3.137 1 86.12 41 VAL B CA 1
ATOM 2923 C C . VAL B 1 41 ? -7.953 -27.641 -3.85 1 86.12 41 VAL B C 1
ATOM 2925 O O . VAL B 1 41 ? -8.531 -26.625 -3.473 1 86.12 41 VAL B O 1
ATOM 2928 N N . ALA B 1 42 ? -8.352 -28.344 -4.844 1 86.62 42 ALA B N 1
ATOM 2929 C CA . ALA B 1 42 ? -9.531 -27.984 -5.625 1 86.62 42 ALA B CA 1
ATOM 2930 C C . ALA B 1 42 ? -10.781 -27.938 -4.742 1 86.62 42 ALA B C 1
ATOM 2932 O O . ALA B 1 42 ? -11.68 -27.125 -4.961 1 86.62 42 ALA B O 1
ATOM 2933 N N . LEU B 1 43 ? -10.766 -28.844 -3.742 1 86.38 43 LEU B N 1
ATOM 2934 C CA . LEU B 1 43 ? -11.938 -28.953 -2.875 1 86.38 43 LEU B CA 1
ATOM 2935 C C . LEU B 1 43 ? -11.805 -28.031 -1.672 1 86.38 43 LEU B C 1
ATOM 2937 O O . LEU B 1 43 ? -12.688 -28 -0.805 1 86.38 43 LEU B O 1
ATOM 2941 N N . GLY B 1 44 ? -10.789 -27.344 -1.66 1 82.44 44 GLY B N 1
ATOM 2942 C CA . GLY B 1 44 ? -10.602 -26.375 -0.598 1 82.44 44 GLY B CA 1
ATOM 2943 C C . GLY B 1 44 ? -10.109 -26.984 0.698 1 82.44 44 GLY B C 1
ATOM 2944 O O . GLY B 1 44 ? -10.312 -26.422 1.776 1 82.44 44 GLY B O 1
ATOM 2945 N N . TYR B 1 45 ? -9.867 -28.328 0.457 1 72.88 45 TYR B N 1
ATOM 2946 C CA . TYR B 1 45 ? -9.305 -28.984 1.637 1 72.88 45 TYR B CA 1
ATOM 2947 C C . TYR B 1 45 ? -7.977 -28.344 2.031 1 72.88 45 TYR B C 1
ATOM 2949 O O . TYR B 1 45 ? -6.945 -28.609 1.407 1 72.88 45 TYR B O 1
ATOM 2957 N N . THR B 1 46 ? -8.219 -27.172 2.207 1 59.72 46 THR B N 1
ATOM 2958 C CA . THR B 1 46 ? -6.973 -26.547 2.627 1 59.72 46 THR B CA 1
ATOM 2959 C C . THR B 1 46 ? -6.676 -26.859 4.09 1 59.72 46 THR B C 1
ATOM 2961 O O . THR B 1 46 ? -7.562 -27.297 4.828 1 59.72 46 THR B O 1
ATOM 2964 N N . LYS B 1 47 ? -5.73 -26.375 4.941 1 53.31 47 LYS B N 1
ATOM 2965 C CA . LYS B 1 47 ? -4.914 -26.703 6.105 1 53.31 47 LYS B CA 1
ATOM 2966 C C . LYS B 1 47 ? -5.766 -26.812 7.367 1 53.31 47 LYS B C 1
ATOM 2968 O O . LYS B 1 47 ? -5.98 -25.812 8.055 1 53.31 47 LYS B O 1
ATOM 2973 N N . LEU B 1 48 ? -7.062 -27.328 7.316 1 50.44 48 LEU B N 1
ATOM 2974 C CA . LEU B 1 48 ? -7.371 -27.609 8.711 1 50.44 48 LEU B CA 1
ATOM 2975 C C . LEU B 1 48 ? -6.211 -28.312 9.398 1 50.44 48 LEU B C 1
ATOM 2977 O O . LEU B 1 48 ? -5.938 -28.078 10.578 1 50.44 48 LEU B O 1
ATOM 2981 N N . ARG B 1 49 ? -5.691 -29.25 8.82 1 51.53 49 ARG B N 1
ATOM 2982 C CA . ARG B 1 49 ? -4.629 -30.078 9.375 1 51.53 49 ARG B CA 1
ATOM 2983 C C . ARG B 1 49 ? -3.43 -29.234 9.789 1 51.53 49 ARG B C 1
ATOM 2985 O O . ARG B 1 49 ? -2.771 -29.531 10.789 1 51.53 49 ARG B O 1
ATOM 2992 N N . ARG B 1 50 ? -3.133 -28.281 8.914 1 52.06 50 ARG B N 1
ATOM 2993 C CA . ARG B 1 50 ? -1.948 -27.438 9.117 1 52.06 50 ARG B CA 1
ATOM 2994 C C . ARG B 1 50 ? -2.057 -26.641 10.406 1 52.06 50 ARG B C 1
ATOM 2996 O O . ARG B 1 50 ? -1.051 -26.375 11.07 1 52.06 50 ARG B O 1
ATOM 3003 N N . TYR B 1 51 ? -3.385 -26.594 10.758 1 56.03 51 TYR B N 1
ATOM 3004 C CA . TYR B 1 51 ? -3.617 -25.719 11.906 1 56.03 51 TYR B CA 1
ATOM 3005 C C . TYR B 1 51 ? -3.635 -26.516 13.203 1 56.03 51 TYR B C 1
ATOM 3007 O O . TYR B 1 51 ? -3.59 -25.953 14.297 1 56.03 51 TYR B O 1
ATOM 3015 N N . LYS B 1 52 ? -3.537 -27.844 12.914 1 57.62 52 LYS B N 1
ATOM 3016 C CA . LYS B 1 52 ? -3.592 -28.656 14.125 1 57.62 52 LYS B CA 1
ATOM 3017 C C . LYS B 1 52 ? -2.191 -28.969 14.641 1 57.62 52 LYS B C 1
ATOM 3019 O O . LYS B 1 52 ? -2.025 -29.391 15.789 1 57.62 52 LYS B O 1
ATOM 3024 N N . LYS B 1 53 ? -1.273 -28.812 13.781 1 62.69 53 LYS B N 1
ATOM 3025 C CA . LYS B 1 53 ? 0.078 -29.094 14.258 1 62.69 53 LYS B CA 1
ATOM 3026 C C . LYS B 1 53 ? 0.553 -28 15.219 1 62.69 53 LYS B C 1
ATOM 3028 O O . LYS B 1 53 ? 0.257 -26.828 15.023 1 62.69 53 LYS B O 1
ATOM 3033 N N . PRO B 1 54 ? 1.049 -28.453 16.234 1 64.69 54 PRO B N 1
ATOM 3034 C CA . PRO B 1 54 ? 1.525 -27.516 17.234 1 64.69 54 PRO B CA 1
ATOM 3035 C C . PRO B 1 54 ? 2.48 -26.469 16.656 1 64.69 54 PRO B C 1
ATOM 3037 O O . PRO B 1 54 ? 2.406 -25.297 17.031 1 64.69 54 PRO B O 1
ATOM 3040 N N . VAL B 1 55 ? 3.338 -27.047 15.742 1 75.25 55 VAL B N 1
ATOM 3041 C CA . VAL B 1 55 ? 4.293 -26.109 15.164 1 75.25 55 VAL B CA 1
ATOM 3042 C C . VAL B 1 55 ? 3.873 -25.75 13.742 1 75.25 55 VAL B C 1
ATOM 3044 O O . VAL B 1 55 ? 3.699 -26.625 12.898 1 75.25 55 VAL B O 1
ATOM 3047 N N . LYS B 1 56 ? 3.699 -24.516 13.539 1 88.94 56 LYS B N 1
ATOM 3048 C CA . LYS B 1 56 ? 3.336 -24.016 12.211 1 88.94 56 LYS B CA 1
ATOM 3049 C C . LYS B 1 56 ? 4.578 -23.797 11.352 1 88.94 56 LYS B C 1
ATOM 3051 O O . LYS B 1 56 ? 5.535 -23.156 11.781 1 88.94 56 LYS B O 1
ATOM 3056 N N . LYS B 1 57 ? 4.578 -24.438 10.18 1 94.38 57 LYS B N 1
ATOM 3057 C CA . LYS B 1 57 ? 5.676 -24.312 9.227 1 94.38 57 LYS B CA 1
ATOM 3058 C C . LYS B 1 57 ? 5.371 -23.266 8.164 1 94.38 57 LYS B C 1
ATOM 3060 O O . LYS B 1 57 ? 4.273 -23.25 7.594 1 94.38 57 LYS B O 1
ATOM 3065 N N . ILE B 1 58 ? 6.316 -22.344 7.996 1 96.81 58 ILE B N 1
ATOM 3066 C CA . ILE B 1 58 ? 6.223 -21.391 6.906 1 96.81 58 ILE B CA 1
ATOM 3067 C C . ILE B 1 58 ? 7.484 -21.453 6.047 1 96.81 58 ILE B C 1
ATOM 3069 O O . ILE B 1 58 ? 8.508 -21.984 6.48 1 96.81 58 ILE B O 1
ATOM 3073 N N . CYS B 1 59 ? 7.387 -21 4.812 1 97.44 59 CYS B N 1
ATOM 3074 C CA . CYS B 1 59 ? 8.555 -21.047 3.945 1 97.44 59 CYS B CA 1
ATOM 3075 C C . CYS B 1 59 ? 8.82 -19.688 3.305 1 97.44 59 CYS B C 1
ATOM 3077 O O . CYS B 1 59 ? 7.902 -18.891 3.141 1 97.44 59 CYS B O 1
ATOM 3079 N N . ILE B 1 60 ? 10.055 -19.438 3.107 1 98.5 60 ILE B N 1
ATOM 3080 C CA . ILE B 1 60 ? 10.508 -18.344 2.238 1 98.5 60 ILE B CA 1
ATOM 3081 C C . ILE B 1 60 ? 10.867 -18.906 0.861 1 98.5 60 ILE B C 1
ATOM 3083 O O . ILE B 1 60 ? 11.82 -19.672 0.723 1 98.5 60 ILE B O 1
ATOM 3087 N N . ILE B 1 61 ? 10.07 -18.531 -0.104 1 98.44 61 ILE B N 1
ATOM 3088 C CA . ILE B 1 61 ? 10.305 -19 -1.464 1 98.44 61 ILE B CA 1
ATOM 3089 C C . ILE B 1 61 ? 11.148 -17.984 -2.225 1 98.44 61 ILE B C 1
ATOM 3091 O O . ILE B 1 61 ? 10.797 -16.797 -2.299 1 98.44 61 ILE B O 1
ATOM 3095 N N . THR B 1 62 ? 12.281 -18.422 -2.73 1 97.5 62 THR B N 1
ATOM 3096 C CA . THR B 1 62 ? 13.164 -17.547 -3.498 1 97.5 62 THR B CA 1
ATOM 3097 C C . THR B 1 62 ? 13.273 -18.031 -4.941 1 97.5 62 THR B C 1
ATOM 3099 O O . THR B 1 62 ? 13.484 -19.219 -5.191 1 97.5 62 THR B O 1
ATOM 3102 N N . GLU B 1 63 ? 13.016 -17.156 -5.852 1 95.44 63 GLU B N 1
ATOM 3103 C CA . GLU B 1 63 ? 13.266 -17.516 -7.242 1 95.44 63 GLU B CA 1
ATOM 3104 C C . GLU B 1 63 ? 14.766 -17.516 -7.555 1 95.44 63 GLU B C 1
ATOM 3106 O O . GLU B 1 63 ? 15.391 -16.453 -7.598 1 95.44 63 GLU B O 1
ATOM 3111 N N . LYS B 1 64 ? 15.312 -18.609 -7.84 1 91.75 64 LYS B N 1
ATOM 3112 C CA . LYS B 1 64 ? 16.734 -18.891 -7.867 1 91.75 64 LYS B CA 1
ATOM 3113 C C . LYS B 1 64 ? 17.469 -18 -8.867 1 91.75 64 LYS B C 1
ATOM 3115 O O . LYS B 1 64 ? 18.609 -17.594 -8.641 1 91.75 64 LYS B O 1
ATOM 3120 N N . GLU B 1 65 ? 16.859 -17.672 -9.898 1 88.31 65 GLU B N 1
ATOM 3121 C CA . GLU B 1 65 ? 17.562 -16.984 -10.984 1 88.31 65 GLU B CA 1
ATOM 3122 C C . GLU B 1 65 ? 17.531 -15.469 -10.789 1 88.31 65 GLU B C 1
ATOM 3124 O O . GLU B 1 65 ? 18.266 -14.734 -11.445 1 88.31 65 GLU B O 1
ATOM 3129 N N . ASN B 1 66 ? 16.797 -15.062 -9.844 1 89.75 66 ASN B N 1
ATOM 3130 C CA . ASN B 1 66 ? 16.547 -13.625 -9.82 1 89.75 66 ASN B CA 1
ATOM 3131 C C . ASN B 1 66 ? 17.047 -12.984 -8.531 1 89.75 66 ASN B C 1
ATOM 3133 O O . ASN B 1 66 ? 17.156 -11.766 -8.445 1 89.75 66 ASN B O 1
ATOM 3137 N N . ILE B 1 67 ? 17.328 -13.844 -7.539 1 92 67 ILE B N 1
ATOM 3138 C CA . ILE B 1 67 ? 17.641 -13.219 -6.262 1 92 67 ILE B CA 1
ATOM 3139 C C . ILE B 1 67 ? 18.688 -14.062 -5.527 1 92 67 ILE B C 1
ATOM 3141 O O . ILE B 1 67 ? 18.656 -15.289 -5.586 1 92 67 ILE B O 1
ATOM 3145 N N . GLN B 1 68 ? 19.625 -13.406 -4.918 1 92.75 68 GLN B N 1
ATOM 3146 C CA . GLN B 1 68 ? 20.656 -14.047 -4.094 1 92.75 68 GLN B CA 1
ATOM 3147 C C . GLN B 1 68 ? 20.5 -13.656 -2.627 1 92.75 68 GLN B C 1
ATOM 3149 O O . GLN B 1 68 ? 20.094 -12.531 -2.316 1 92.75 68 GLN B O 1
ATOM 3154 N N . TYR B 1 69 ? 20.812 -14.625 -1.717 1 94.81 69 TYR B N 1
ATOM 3155 C CA . TYR B 1 69 ? 20.547 -14.344 -0.311 1 94.81 69 TYR B CA 1
ATOM 3156 C C . TYR B 1 69 ? 21.594 -15 0.584 1 94.81 69 TYR B C 1
ATOM 3158 O O . TYR B 1 69 ? 21.547 -14.844 1.808 1 94.81 69 TYR B O 1
ATOM 3166 N N . GLU B 1 70 ? 22.516 -15.711 0.057 1 94.19 70 GLU B N 1
ATOM 3167 C CA . GLU B 1 70 ? 23.391 -16.594 0.836 1 94.19 70 GLU B CA 1
ATOM 3168 C C . GLU B 1 70 ? 24.484 -15.789 1.538 1 94.19 70 GLU B C 1
ATOM 3170 O O . GLU B 1 70 ? 24.953 -16.188 2.607 1 94.19 70 GLU B O 1
ATOM 3175 N N . GLU B 1 71 ? 24.844 -14.703 0.917 1 94.25 71 GLU B N 1
ATOM 3176 C CA . GLU B 1 71 ? 25.922 -13.891 1.467 1 94.25 71 GLU B CA 1
ATOM 3177 C C . GLU B 1 71 ? 25.422 -12.531 1.938 1 94.25 71 GLU B C 1
ATOM 3179 O O . GLU B 1 71 ? 24.453 -12 1.38 1 94.25 71 GLU B O 1
ATOM 3184 N N . PRO B 1 72 ? 26.109 -11.953 2.902 1 92 72 PRO B N 1
ATOM 3185 C CA . PRO B 1 72 ? 25.656 -10.695 3.502 1 92 72 PRO B CA 1
ATOM 3186 C C . PRO B 1 72 ? 25.516 -9.57 2.479 1 92 72 PRO B C 1
ATOM 3188 O O . PRO B 1 72 ? 24.703 -8.656 2.666 1 92 72 PRO B O 1
ATOM 3191 N N . HIS B 1 73 ? 26.266 -9.656 1.429 1 90.44 73 HIS B N 1
ATOM 3192 C CA . HIS B 1 73 ? 26.219 -8.57 0.453 1 90.44 73 HIS B CA 1
ATOM 3193 C C . HIS B 1 73 ? 25.078 -8.773 -0.537 1 90.44 73 HIS B C 1
ATOM 3195 O O . HIS B 1 73 ? 24.766 -7.883 -1.329 1 90.44 73 HIS B O 1
ATOM 3201 N N . HIS B 1 74 ? 24.422 -9.93 -0.445 1 93.75 74 HIS B N 1
ATOM 3202 C CA . HIS B 1 74 ? 23.266 -10.188 -1.295 1 93.75 74 HIS B CA 1
ATOM 3203 C C . HIS B 1 74 ? 22.062 -9.391 -0.832 1 93.75 74 HIS B C 1
ATOM 3205 O O . HIS B 1 74 ? 21.844 -9.219 0.37 1 93.75 74 HIS B O 1
ATOM 3211 N N . PHE B 1 75 ? 21.297 -8.961 -1.747 1 94.25 75 PHE B N 1
ATOM 3212 C CA . PHE B 1 75 ? 20.156 -8.102 -1.459 1 94.25 75 PHE B CA 1
ATOM 3213 C C . PHE B 1 75 ? 19.203 -8.773 -0.481 1 94.25 75 PHE B C 1
ATOM 3215 O O . PHE B 1 75 ? 18.75 -8.156 0.484 1 94.25 75 PHE B O 1
ATOM 3222 N N . ALA B 1 76 ? 18.953 -10.031 -0.659 1 96.88 76 ALA B N 1
ATOM 3223 C CA . ALA B 1 76 ? 17.875 -10.68 0.084 1 96.88 76 ALA B CA 1
ATOM 3224 C C . ALA B 1 76 ? 18.359 -11.188 1.435 1 96.88 76 ALA B C 1
ATOM 3226 O O . ALA B 1 76 ? 17.578 -11.672 2.25 1 96.88 76 ALA B O 1
ATOM 3227 N N . TYR B 1 77 ? 19.609 -11.102 1.695 1 96.56 77 TYR B N 1
ATOM 3228 C CA . TYR B 1 77 ? 20.188 -11.648 2.924 1 96.56 77 TYR B CA 1
ATOM 3229 C C . TYR B 1 77 ? 19.516 -11.039 4.148 1 96.56 77 TYR B C 1
ATOM 3231 O O . TYR B 1 77 ? 18.969 -11.758 4.988 1 96.56 77 TYR B O 1
ATOM 3239 N N . ASP B 1 78 ? 19.531 -9.727 4.219 1 97.31 78 ASP B N 1
ATOM 3240 C CA . ASP B 1 78 ? 18.969 -9.023 5.371 1 97.31 78 ASP B CA 1
ATOM 3241 C C . ASP B 1 78 ? 17.453 -9.188 5.426 1 97.31 78 ASP B C 1
ATOM 3243 O O . ASP B 1 78 ? 16.859 -9.203 6.508 1 97.31 78 ASP B O 1
ATOM 3247 N N . ILE B 1 79 ? 16.812 -9.32 4.297 1 98.19 79 ILE B N 1
ATOM 3248 C CA . ILE B 1 79 ? 15.375 -9.539 4.266 1 98.19 79 ILE B CA 1
ATOM 3249 C C . ILE B 1 79 ? 15.039 -10.867 4.934 1 98.19 79 ILE B C 1
ATOM 3251 O O . ILE B 1 79 ? 14.148 -10.93 5.789 1 98.19 79 ILE B O 1
ATOM 3255 N N . LEU B 1 80 ? 15.789 -11.906 4.543 1 98.25 80 LEU B N 1
ATOM 3256 C CA . LEU B 1 80 ? 15.57 -13.219 5.141 1 98.25 80 LEU B CA 1
ATOM 3257 C C . LEU B 1 80 ? 15.859 -13.188 6.637 1 98.25 80 LEU B C 1
ATOM 3259 O O . LEU B 1 80 ? 15.133 -13.789 7.43 1 98.25 80 LEU B O 1
ATOM 3263 N N . LEU B 1 81 ? 16.906 -12.516 6.965 1 97.94 81 LEU B N 1
ATOM 3264 C CA . LEU B 1 81 ? 17.281 -12.391 8.367 1 97.94 81 LEU B CA 1
ATOM 3265 C C . LEU B 1 81 ? 16.156 -11.727 9.172 1 97.94 81 LEU B C 1
ATOM 3267 O O . LEU B 1 81 ? 15.797 -12.211 10.25 1 97.94 81 LEU B O 1
ATOM 3271 N N . GLY B 1 82 ? 15.648 -10.594 8.711 1 98.12 82 GLY B N 1
ATOM 3272 C CA . GLY B 1 82 ? 14.555 -9.914 9.375 1 98.12 82 GLY B CA 1
ATOM 3273 C C . GLY B 1 82 ? 13.32 -10.773 9.539 1 98.12 82 GLY B C 1
ATOM 3274 O O . GLY B 1 82 ? 12.688 -10.773 10.594 1 98.12 82 GLY B O 1
ATOM 3275 N N . PHE B 1 83 ? 13.016 -11.5 8.484 1 98.44 83 PHE B N 1
ATOM 3276 C CA . PHE B 1 83 ? 11.867 -12.398 8.523 1 98.44 83 PHE B CA 1
ATOM 3277 C C . PHE B 1 83 ? 12.031 -13.445 9.617 1 98.44 83 PHE B C 1
ATOM 3279 O O . PHE B 1 83 ? 11.125 -13.68 10.414 1 98.44 83 PHE B O 1
ATOM 3286 N N . ARG B 1 84 ? 13.156 -14.047 9.656 1 97.88 84 ARG B N 1
ATOM 3287 C CA . ARG B 1 84 ? 13.453 -15.086 10.641 1 97.88 84 ARG B CA 1
ATOM 3288 C C . ARG B 1 84 ? 13.422 -14.516 12.062 1 97.88 84 ARG B C 1
ATOM 3290 O O . ARG B 1 84 ? 12.883 -15.148 12.977 1 97.88 84 ARG B O 1
ATOM 3297 N N . GLN B 1 85 ? 13.938 -13.367 12.219 1 97 85 GLN B N 1
ATOM 3298 C CA . GLN B 1 85 ? 14.031 -12.734 13.531 1 97 85 GLN B CA 1
ATOM 3299 C C . GLN B 1 85 ? 12.648 -12.531 14.141 1 97 85 GLN B C 1
ATOM 3301 O O . GLN B 1 85 ? 12.492 -12.562 15.367 1 97 85 GLN B O 1
ATOM 3306 N N . MET B 1 86 ? 11.711 -12.359 13.352 1 95.56 86 MET B N 1
ATOM 3307 C CA . MET B 1 86 ? 10.352 -12.133 13.852 1 95.56 86 MET B CA 1
ATOM 3308 C C . MET B 1 86 ? 9.578 -13.438 13.922 1 95.56 86 MET B C 1
ATOM 3310 O O . MET B 1 86 ? 8.812 -13.664 14.867 1 95.56 86 MET B O 1
ATOM 3314 N N . ALA B 1 87 ? 9.781 -14.281 13.016 1 96.75 87 ALA B N 1
ATOM 3315 C CA . ALA B 1 87 ? 8.961 -15.477 12.867 1 96.75 87 ALA B CA 1
ATOM 3316 C C . ALA B 1 87 ? 9.367 -16.547 13.891 1 96.75 87 ALA B C 1
ATOM 3318 O O . ALA B 1 87 ? 8.508 -17.219 14.461 1 96.75 87 ALA B O 1
ATOM 3319 N N . GLU B 1 88 ? 10.617 -16.734 14.094 1 96.12 88 GLU B N 1
ATOM 3320 C CA . GLU B 1 88 ? 11.117 -17.812 14.938 1 96.12 88 GLU B CA 1
ATOM 3321 C C . GLU B 1 88 ? 10.68 -17.641 16.391 1 96.12 88 GLU B C 1
ATOM 3323 O O . GLU B 1 88 ? 10.117 -18.547 16.984 1 96.12 88 GLU B O 1
ATOM 3328 N N . PRO B 1 89 ? 10.852 -16.422 16.969 1 94.88 89 PRO B N 1
ATOM 3329 C CA . PRO B 1 89 ? 10.352 -16.219 18.328 1 94.88 89 PRO B CA 1
ATOM 3330 C C . PRO B 1 89 ? 8.836 -16.359 18.438 1 94.88 89 PRO B C 1
ATOM 3332 O O . PRO B 1 89 ? 8.312 -16.641 19.516 1 94.88 89 PRO B O 1
ATOM 3335 N N . ALA B 1 90 ? 8.188 -16.188 17.375 1 92.81 90 ALA B N 1
ATOM 3336 C CA . ALA B 1 90 ? 6.734 -16.328 17.359 1 92.81 90 ALA B CA 1
ATOM 3337 C C . ALA B 1 90 ? 6.32 -17.797 17.297 1 92.81 90 ALA B C 1
ATOM 3339 O O . ALA B 1 90 ? 5.133 -18.125 17.344 1 92.81 90 ALA B O 1
ATOM 3340 N N . GLY B 1 91 ? 7.277 -18.703 17.125 1 93.62 91 GLY B N 1
ATOM 3341 C CA . GLY B 1 91 ? 7.016 -20.125 17.234 1 93.62 91 GLY B CA 1
ATOM 3342 C C . GLY B 1 91 ? 6.887 -20.812 15.891 1 93.62 91 GLY B C 1
ATOM 3343 O O . GLY B 1 91 ? 6.43 -21.969 15.812 1 93.62 91 GLY B O 1
ATOM 3344 N N . PHE B 1 92 ? 7.293 -20.156 14.867 1 94.94 92 PHE B N 1
ATOM 3345 C CA . PHE B 1 92 ? 7.184 -20.766 13.539 1 94.94 92 PHE B CA 1
ATOM 3346 C C . PHE B 1 92 ? 8.484 -21.469 13.156 1 94.94 92 PHE B C 1
ATOM 3348 O O . PHE B 1 92 ? 9.57 -21.016 13.523 1 94.94 92 PHE B O 1
ATOM 3355 N N . ASP B 1 93 ? 8.32 -22.594 12.43 1 95.5 93 ASP B N 1
ATOM 3356 C CA . ASP B 1 93 ? 9.438 -23.234 11.742 1 95.5 93 ASP B CA 1
ATOM 3357 C C . ASP B 1 93 ? 9.586 -22.688 10.32 1 95.5 93 ASP B C 1
ATOM 3359 O O . ASP B 1 93 ? 8.633 -22.688 9.547 1 95.5 93 ASP B O 1
ATOM 3363 N N . ILE B 1 94 ? 10.812 -22.281 10.055 1 97.44 94 ILE B N 1
ATOM 3364 C CA . ILE B 1 94 ? 11.008 -21.609 8.781 1 97.44 94 ILE B CA 1
ATOM 3365 C C . ILE B 1 94 ? 11.922 -22.438 7.891 1 97.44 94 ILE B C 1
ATOM 3367 O O . ILE B 1 94 ? 12.969 -22.922 8.336 1 97.44 94 ILE B O 1
ATOM 3371 N N . GLU B 1 95 ? 11.523 -22.578 6.625 1 97.5 95 GLU B N 1
ATOM 3372 C CA . GLU B 1 95 ? 12.359 -23.203 5.605 1 97.5 95 GLU B CA 1
ATOM 3373 C C . GLU B 1 95 ? 12.555 -22.281 4.406 1 97.5 95 GLU B C 1
ATOM 3375 O O . GLU B 1 95 ? 11.609 -21.625 3.967 1 97.5 95 GLU B O 1
ATOM 3380 N N . ILE B 1 96 ? 13.781 -22.188 3.965 1 97.62 96 ILE B N 1
ATOM 3381 C CA . ILE B 1 96 ? 14.055 -21.469 2.732 1 97.62 96 ILE B CA 1
ATOM 3382 C C . ILE B 1 96 ? 14.008 -22.422 1.544 1 97.62 96 ILE B C 1
ATOM 3384 O O . ILE B 1 96 ? 14.727 -23.422 1.518 1 97.62 96 ILE B O 1
ATOM 3388 N N . VAL B 1 97 ? 13.203 -22.094 0.559 1 97.88 97 VAL B N 1
ATOM 3389 C CA . VAL B 1 97 ? 12.953 -23 -0.559 1 97.88 97 VAL B CA 1
ATOM 3390 C C . VAL B 1 97 ? 13.258 -22.281 -1.876 1 97.88 97 VAL B C 1
ATOM 3392 O O . VAL B 1 97 ? 12.398 -21.578 -2.418 1 97.88 97 VAL B O 1
ATOM 3395 N N . PRO B 1 98 ? 14.414 -22.547 -2.457 1 97 98 PRO B N 1
ATOM 3396 C CA . PRO B 1 98 ? 14.672 -22.031 -3.805 1 97 98 PRO B CA 1
ATOM 3397 C C . PRO B 1 98 ? 13.82 -22.734 -4.871 1 97 98 PRO B C 1
ATOM 3399 O O . PRO B 1 98 ? 13.688 -23.953 -4.848 1 97 98 PRO B O 1
ATOM 3402 N N . VAL B 1 99 ? 13.211 -21.969 -5.719 1 97.44 99 VAL B N 1
ATOM 3403 C CA . VAL B 1 99 ? 12.398 -22.531 -6.785 1 97.44 99 VAL B CA 1
ATOM 3404 C C . VAL B 1 99 ? 12.828 -21.969 -8.133 1 97.44 99 VAL B C 1
ATOM 3406 O O . VAL B 1 99 ? 13.43 -20.891 -8.188 1 97.44 99 VAL B O 1
ATOM 3409 N N . ASP B 1 100 ? 12.617 -22.688 -9.188 1 96 100 ASP B N 1
ATOM 3410 C CA . ASP B 1 100 ? 12.812 -22.203 -10.555 1 96 100 ASP B CA 1
ATOM 3411 C C . ASP B 1 100 ? 11.531 -22.359 -11.375 1 96 100 ASP B C 1
ATOM 3413 O O . ASP B 1 100 ? 10.508 -22.812 -10.859 1 96 100 ASP B O 1
ATOM 3417 N N . VAL B 1 101 ? 11.617 -21.953 -12.57 1 95.5 101 VAL B N 1
ATOM 3418 C CA . VAL B 1 101 ? 10.453 -21.906 -13.445 1 95.5 101 VAL B CA 1
ATOM 3419 C C . VAL B 1 101 ? 9.93 -23.328 -13.672 1 95.5 101 VAL B C 1
ATOM 3421 O O . VAL B 1 101 ? 8.719 -23.547 -13.703 1 95.5 101 VAL B O 1
ATOM 3424 N N . GLN B 1 102 ? 10.828 -24.266 -13.781 1 95.94 102 GLN B N 1
ATOM 3425 C CA . GLN B 1 102 ? 10.43 -25.641 -14.031 1 95.94 102 GLN B CA 1
ATOM 3426 C C . GLN B 1 102 ? 9.641 -26.219 -12.859 1 95.94 102 GLN B C 1
ATOM 3428 O O . GLN B 1 102 ? 8.609 -26.859 -13.055 1 95.94 102 GLN B O 1
ATOM 3433 N N . MET B 1 103 ? 10.117 -26 -11.75 1 95.69 103 MET B N 1
ATOM 3434 C CA . MET B 1 103 ? 9.422 -26.453 -10.555 1 95.69 103 MET B CA 1
ATOM 3435 C C . MET B 1 103 ? 8.031 -25.844 -10.469 1 95.69 103 MET B C 1
ATOM 3437 O O . MET B 1 103 ? 7.059 -26.516 -10.141 1 95.69 103 MET B O 1
ATOM 3441 N N . GLN B 1 104 ? 7.902 -24.562 -10.719 1 96.88 104 GLN B N 1
ATOM 3442 C CA . GLN B 1 104 ? 6.641 -23.828 -10.648 1 96.88 104 GLN B CA 1
ATOM 3443 C C . GLN B 1 104 ? 5.633 -24.375 -11.656 1 96.88 104 GLN B C 1
ATOM 3445 O O . GLN B 1 104 ? 4.434 -24.406 -11.391 1 96.88 104 GLN B O 1
ATOM 3450 N N . ARG B 1 105 ? 6.156 -24.703 -12.789 1 95.94 105 ARG B N 1
ATOM 3451 C CA . ARG B 1 105 ? 5.293 -25.234 -13.844 1 95.94 105 ARG B CA 1
ATOM 3452 C C . ARG B 1 105 ? 4.801 -26.641 -13.5 1 95.94 105 ARG B C 1
ATOM 3454 O O . ARG B 1 105 ? 3.674 -27 -13.836 1 95.94 105 ARG B O 1
ATOM 3461 N N . ASN B 1 106 ? 5.629 -27.375 -12.828 1 94.69 106 ASN B N 1
ATOM 3462 C CA . ASN B 1 106 ? 5.336 -28.781 -12.539 1 94.69 106 ASN B CA 1
ATOM 3463 C C . ASN B 1 106 ? 4.312 -28.922 -11.422 1 94.69 106 ASN B C 1
ATOM 3465 O O . ASN B 1 106 ? 3.6 -29.922 -11.344 1 94.69 106 ASN B O 1
ATOM 3469 N N . GLN B 1 107 ? 4.328 -27.969 -10.586 1 94.62 107 GLN B N 1
ATOM 3470 C CA . GLN B 1 107 ? 3.438 -28.047 -9.438 1 94.62 107 GLN B CA 1
ATOM 3471 C C . GLN B 1 107 ? 2.855 -26.688 -9.086 1 94.62 107 GLN B C 1
ATOM 3473 O O . GLN B 1 107 ? 3.596 -25.719 -8.922 1 94.62 107 GLN B O 1
ATOM 3478 N N . ARG B 1 108 ? 1.505 -26.719 -8.875 1 95 108 ARG B N 1
ATOM 3479 C CA . ARG B 1 108 ? 0.843 -25.484 -8.484 1 95 108 ARG B CA 1
ATOM 3480 C C . ARG B 1 108 ? 1.225 -25.078 -7.062 1 95 108 ARG B C 1
ATOM 3482 O O . ARG B 1 108 ? 1.495 -25.938 -6.219 1 95 108 ARG B O 1
ATOM 3489 N N . TYR B 1 109 ? 1.158 -23.781 -6.77 1 96.38 109 TYR B N 1
ATOM 3490 C CA . TYR B 1 109 ? 1.57 -23.203 -5.492 1 96.38 109 TYR B CA 1
ATOM 3491 C C . TYR B 1 109 ? 0.852 -23.891 -4.336 1 96.38 109 TYR B C 1
ATOM 3493 O O . TYR B 1 109 ? 1.493 -24.391 -3.41 1 96.38 109 TYR B O 1
ATOM 3501 N N . ASP B 1 110 ? -0.521 -23.938 -4.391 1 94.62 110 ASP B N 1
ATOM 3502 C CA . ASP B 1 110 ? -1.293 -24.484 -3.275 1 94.62 110 ASP B CA 1
ATOM 3503 C C . ASP B 1 110 ? -0.996 -25.953 -3.07 1 94.62 110 ASP B C 1
ATOM 3505 O O . ASP B 1 110 ? -1.008 -26.453 -1.939 1 94.62 110 ASP B O 1
ATOM 3509 N N . VAL B 1 111 ? -0.735 -26.656 -4.125 1 92.44 111 VAL B N 1
ATOM 3510 C CA . VAL B 1 111 ? -0.41 -28.078 -4.039 1 92.44 111 VAL B CA 1
ATOM 3511 C C . VAL B 1 111 ? 0.939 -28.266 -3.346 1 92.44 111 VAL B C 1
ATOM 3513 O O . VAL B 1 111 ? 1.084 -29.109 -2.463 1 92.44 111 VAL B O 1
ATOM 3516 N N . PHE B 1 112 ? 1.873 -27.484 -3.754 1 93.75 112 PHE B N 1
ATOM 3517 C CA . PHE B 1 112 ? 3.197 -27.516 -3.146 1 93.75 112 PHE B CA 1
ATOM 3518 C C . PHE B 1 112 ? 3.115 -27.219 -1.651 1 93.75 112 PHE B C 1
ATOM 3520 O O . PHE B 1 112 ? 3.736 -27.922 -0.845 1 93.75 112 PHE B O 1
ATOM 3527 N N . MET B 1 113 ? 2.383 -26.234 -1.304 1 94.19 113 MET B N 1
ATOM 3528 C CA . MET B 1 113 ? 2.229 -25.844 0.094 1 94.19 113 MET B CA 1
ATOM 3529 C C . MET B 1 113 ? 1.612 -26.969 0.912 1 94.19 113 MET B C 1
ATOM 3531 O O . MET B 1 113 ? 2.066 -27.25 2.02 1 94.19 113 MET B O 1
ATOM 3535 N N . LEU B 1 114 ? 0.587 -27.547 0.373 1 89.31 114 LEU B N 1
ATOM 3536 C CA . LEU B 1 114 ? -0.092 -28.656 1.049 1 89.31 114 LEU B CA 1
ATOM 3537 C C . LEU B 1 114 ? 0.84 -29.844 1.211 1 89.31 114 LEU B C 1
ATOM 3539 O O . LEU B 1 114 ? 0.896 -30.453 2.283 1 89.31 114 LEU B O 1
ATOM 3543 N N . GLU B 1 115 ? 1.521 -30.156 0.176 1 88.25 115 GLU B N 1
ATOM 3544 C CA . GLU B 1 115 ? 2.432 -31.297 0.171 1 88.25 115 GLU B CA 1
ATOM 3545 C C . GLU B 1 115 ? 3.477 -31.172 1.276 1 88.25 115 GLU B C 1
ATOM 3547 O O . GLU B 1 115 ? 3.865 -32.156 1.886 1 88.25 115 GLU B O 1
ATOM 3552 N N . HIS B 1 116 ? 3.924 -30 1.577 1 91.38 116 HIS B N 1
ATOM 3553 C CA . HIS B 1 116 ? 5.039 -29.812 2.496 1 91.38 116 HIS B CA 1
ATOM 3554 C C . HIS B 1 116 ? 4.559 -29.266 3.836 1 91.38 116 HIS B C 1
ATOM 3556 O O . HIS B 1 116 ? 5.371 -28.891 4.688 1 91.38 116 HIS B O 1
ATOM 3562 N N . ASP B 1 117 ? 3.277 -29.062 3.947 1 89.88 117 ASP B N 1
ATOM 3563 C CA . ASP B 1 117 ? 2.613 -28.672 5.188 1 89.88 117 ASP B CA 1
ATOM 3564 C C . ASP B 1 117 ? 2.939 -27.234 5.562 1 89.88 117 ASP B C 1
ATOM 3566 O O . ASP B 1 117 ? 3.125 -26.922 6.738 1 89.88 117 ASP B O 1
ATOM 3570 N N . TYR B 1 118 ? 3.148 -26.391 4.594 1 94 118 TYR B N 1
ATOM 3571 C CA . TYR B 1 118 ? 3.359 -24.984 4.867 1 94 118 TYR B CA 1
ATOM 3572 C C . TYR B 1 118 ? 2.031 -24.25 5.055 1 94 118 TYR B C 1
ATOM 3574 O O . TYR B 1 118 ? 1.102 -24.438 4.266 1 94 118 TYR B O 1
ATOM 3582 N N . VAL B 1 119 ? 1.946 -23.391 6.043 1 93.88 119 VAL B N 1
ATOM 3583 C CA . VAL B 1 119 ? 0.706 -22.656 6.285 1 93.88 119 VAL B CA 1
ATOM 3584 C C . VAL B 1 119 ? 0.757 -21.297 5.59 1 93.88 119 VAL B C 1
ATOM 3586 O O . VAL B 1 119 ? -0.263 -20.625 5.469 1 93.88 119 VAL B O 1
ATOM 3589 N N . GLY B 1 120 ? 1.903 -20.875 5.109 1 96.69 120 GLY B N 1
ATOM 3590 C CA . GLY B 1 120 ? 2.088 -19.609 4.414 1 96.69 120 GLY B CA 1
ATOM 3591 C C . GLY B 1 120 ? 3.486 -19.422 3.855 1 96.69 120 GLY B C 1
ATOM 3592 O O . GLY B 1 120 ? 4.395 -20.188 4.191 1 96.69 120 GLY B O 1
ATOM 3593 N N . ALA B 1 121 ? 3.588 -18.391 2.975 1 98.31 121 ALA B N 1
ATOM 3594 C CA . ALA B 1 121 ? 4.883 -18.188 2.326 1 98.31 121 ALA B CA 1
ATOM 3595 C C . ALA B 1 121 ? 5.207 -16.703 2.189 1 98.31 121 ALA B C 1
ATOM 3597 O O . ALA B 1 121 ? 4.305 -15.867 2.16 1 98.31 121 ALA B O 1
ATOM 3598 N N . PHE B 1 122 ? 6.473 -16.438 2.229 1 98.69 122 PHE B N 1
ATOM 3599 C CA . PHE B 1 122 ? 7.055 -15.18 1.799 1 98.69 122 PHE B CA 1
ATOM 3600 C C . PHE B 1 122 ? 7.836 -15.352 0.502 1 98.69 122 PHE B C 1
ATOM 3602 O O . PHE B 1 122 ? 8.883 -16 0.485 1 98.69 122 PHE B O 1
ATOM 3609 N N . ALA B 1 123 ? 7.262 -14.797 -0.61 1 98.56 123 ALA B N 1
ATOM 3610 C CA . ALA B 1 123 ? 7.828 -15.016 -1.938 1 98.56 123 ALA B CA 1
ATOM 3611 C C . ALA B 1 123 ? 8.695 -13.836 -2.369 1 98.56 123 ALA B C 1
ATOM 3613 O O . ALA B 1 123 ? 8.227 -12.695 -2.391 1 98.56 123 ALA B O 1
ATOM 3614 N N . ILE B 1 124 ? 9.969 -14.141 -2.771 1 97.75 124 ILE B N 1
ATOM 3615 C CA . ILE B 1 124 ? 10.945 -13.109 -3.107 1 97.75 124 ILE B CA 1
ATOM 3616 C C . ILE B 1 124 ? 11.57 -13.414 -4.469 1 97.75 124 ILE B C 1
ATOM 3618 O O . ILE B 1 124 ? 11.914 -14.555 -4.762 1 97.75 124 ILE B O 1
ATOM 3622 N N . GLY B 1 125 ? 11.664 -12.391 -5.281 1 95.81 125 GLY B N 1
ATOM 3623 C CA . GLY B 1 125 ? 12.43 -12.508 -6.512 1 95.81 125 GLY B CA 1
ATOM 3624 C C . GLY B 1 125 ? 11.586 -12.961 -7.691 1 95.81 125 GLY B C 1
ATOM 3625 O O . GLY B 1 125 ? 12.125 -13.391 -8.711 1 95.81 125 GLY B O 1
ATOM 3626 N N . PHE B 1 126 ? 10.281 -12.852 -7.59 1 96 126 PHE B N 1
ATOM 3627 C CA . PHE B 1 126 ? 9.414 -13.336 -8.656 1 96 126 PHE B CA 1
ATOM 3628 C C . PHE B 1 126 ? 9.25 -12.281 -9.742 1 96 126 PHE B C 1
ATOM 3630 O O . PHE B 1 126 ? 8.992 -11.109 -9.445 1 96 126 PHE B O 1
ATOM 3637 N N . SER B 1 127 ? 9.398 -12.703 -10.977 1 93.56 127 SER B N 1
ATOM 3638 C CA . SER B 1 127 ? 9.094 -11.875 -12.141 1 93.56 127 SER B CA 1
ATOM 3639 C C . SER B 1 127 ? 7.621 -11.992 -12.531 1 93.56 127 SER B C 1
ATOM 3641 O O . SER B 1 127 ? 6.926 -12.906 -12.078 1 93.56 127 SER B O 1
ATOM 3643 N N . LEU B 1 128 ? 7.191 -11.141 -13.422 1 93.5 128 LEU B N 1
ATOM 3644 C CA . LEU B 1 128 ? 5.789 -11.078 -13.828 1 93.5 128 LEU B CA 1
ATOM 3645 C C . LEU B 1 128 ? 5.375 -12.352 -14.555 1 93.5 128 LEU B C 1
ATOM 3647 O O . LEU B 1 128 ? 4.203 -12.734 -14.523 1 93.5 128 LEU B O 1
ATOM 3651 N N . ASN B 1 129 ? 6.344 -13.016 -15.133 1 92.38 129 ASN B N 1
ATOM 3652 C CA . ASN B 1 129 ? 6.016 -14.164 -15.969 1 92.38 129 ASN B CA 1
ATOM 3653 C C . ASN B 1 129 ? 6.23 -15.477 -15.219 1 92.38 129 ASN B C 1
ATOM 3655 O O . ASN B 1 129 ? 6.027 -16.562 -15.781 1 92.38 129 ASN B O 1
ATOM 3659 N N . ASP B 1 130 ? 6.664 -15.422 -14.008 1 95.94 130 ASP B N 1
ATOM 3660 C CA . ASP B 1 130 ? 6.785 -16.656 -13.234 1 95.94 130 ASP B CA 1
ATOM 3661 C C . ASP B 1 130 ? 5.426 -17.344 -13.078 1 95.94 130 ASP B C 1
ATOM 3663 O O . ASP B 1 130 ? 4.426 -16.688 -12.789 1 95.94 130 ASP B O 1
ATOM 3667 N N . PRO B 1 131 ? 5.398 -18.641 -13.266 1 97.44 131 PRO B N 1
ATOM 3668 C CA . PRO B 1 131 ? 4.121 -19.359 -13.281 1 97.44 131 PRO B CA 1
ATOM 3669 C C . PRO B 1 131 ? 3.316 -19.156 -12 1 97.44 131 PRO B C 1
ATOM 3671 O O . PRO B 1 131 ? 2.092 -19.031 -12.047 1 97.44 131 PRO B O 1
ATOM 3674 N N . TRP B 1 132 ? 3.934 -19.094 -10.93 1 98.06 132 TRP B N 1
ATOM 3675 C CA . TRP B 1 132 ? 3.211 -19.031 -9.664 1 98.06 132 TRP B CA 1
ATOM 3676 C C . TRP B 1 132 ? 2.588 -17.656 -9.469 1 98.06 132 TRP B C 1
ATOM 3678 O O . TRP B 1 132 ? 1.713 -17.469 -8.617 1 98.06 132 TRP B O 1
ATOM 3688 N N . ILE B 1 133 ? 3.02 -16.609 -10.211 1 97.81 133 ILE B N 1
ATOM 3689 C CA . ILE B 1 133 ? 2.334 -15.328 -10.172 1 97.81 133 ILE B CA 1
ATOM 3690 C C . ILE B 1 133 ? 0.87 -15.516 -10.562 1 97.81 133 ILE B C 1
ATOM 3692 O O . ILE B 1 133 ? -0.017 -14.883 -9.984 1 97.81 133 ILE B O 1
ATOM 3696 N N . GLN B 1 134 ? 0.649 -16.375 -11.516 1 97.06 134 GLN B N 1
ATOM 3697 C CA . GLN B 1 134 ? -0.722 -16.703 -11.898 1 97.06 134 GLN B CA 1
ATOM 3698 C C . GLN B 1 134 ? -1.438 -17.469 -10.797 1 97.06 134 GLN B C 1
ATOM 3700 O O . GLN B 1 134 ? -2.625 -17.25 -10.547 1 97.06 134 GLN B O 1
ATOM 3705 N N . ASP B 1 135 ? -0.721 -18.359 -10.148 1 96.94 135 ASP B N 1
ATOM 3706 C CA . ASP B 1 135 ? -1.308 -19.156 -9.07 1 96.94 135 ASP B CA 1
ATOM 3707 C C . ASP B 1 135 ? -1.743 -18.25 -7.91 1 96.94 135 ASP B C 1
ATOM 3709 O O . ASP B 1 135 ? -2.766 -18.516 -7.273 1 96.94 135 ASP B O 1
ATOM 3713 N N . PHE B 1 136 ? -0.954 -17.219 -7.66 1 97.88 136 PHE B N 1
ATOM 3714 C CA . PHE B 1 136 ? -1.214 -16.328 -6.527 1 97.88 136 PHE B CA 1
ATOM 3715 C C . PHE B 1 136 ? -2.549 -15.617 -6.695 1 97.88 136 PHE B C 1
ATOM 3717 O O . PHE B 1 136 ? -3.162 -15.195 -5.711 1 97.88 136 PHE B O 1
ATOM 3724 N N . LYS B 1 137 ? -3.033 -15.477 -7.879 1 96.25 137 LYS B N 1
ATOM 3725 C CA . LYS B 1 137 ? -4.285 -14.773 -8.156 1 96.25 137 LYS B CA 1
ATOM 3726 C C . LYS B 1 137 ? -5.473 -15.508 -7.531 1 96.25 137 LYS B C 1
ATOM 3728 O O . LYS B 1 137 ? -6.5 -14.891 -7.234 1 96.25 137 LYS B O 1
ATOM 3733 N N . THR B 1 138 ? -5.277 -16.844 -7.277 1 94.81 138 THR B N 1
ATOM 3734 C CA . THR B 1 138 ? -6.402 -17.609 -6.762 1 94.81 138 THR B CA 1
ATOM 3735 C C . THR B 1 138 ? -5.957 -18.516 -5.617 1 94.81 138 THR B C 1
ATOM 3737 O O . THR B 1 138 ? -6.68 -19.438 -5.227 1 94.81 138 THR B O 1
ATOM 3740 N N . SER B 1 139 ? -4.801 -18.281 -5.117 1 94.56 139 SER B N 1
ATOM 3741 C CA . SER B 1 139 ? -4.285 -19.141 -4.059 1 94.56 139 SER B CA 1
ATOM 3742 C C . SER B 1 139 ? -5.094 -18.984 -2.775 1 94.56 139 SER B C 1
ATOM 3744 O O . SER B 1 139 ? -5.637 -17.906 -2.502 1 94.56 139 SER B O 1
ATOM 3746 N N . HIS B 1 140 ? -5.109 -20.078 -2.07 1 93.38 140 HIS B N 1
ATOM 3747 C CA . HIS B 1 140 ? -5.801 -20.062 -0.786 1 93.38 140 HIS B CA 1
ATOM 3748 C C . HIS B 1 140 ? -4.812 -20.031 0.373 1 93.38 140 HIS B C 1
ATOM 3750 O O . HIS B 1 140 ? -5.125 -19.516 1.446 1 93.38 140 HIS B O 1
ATOM 3756 N N . THR B 1 141 ? -3.662 -20.656 0.124 1 94.25 141 THR B N 1
ATOM 3757 C CA . THR B 1 141 ? -2.609 -20.547 1.129 1 94.25 141 THR B CA 1
ATOM 3758 C C . THR B 1 141 ? -2.008 -19.141 1.132 1 94.25 141 THR B C 1
ATOM 3760 O O . THR B 1 141 ? -1.589 -18.641 0.087 1 94.25 141 THR B O 1
ATOM 3763 N N . PRO B 1 142 ? -1.911 -18.484 2.285 1 96.88 142 PRO B N 1
ATOM 3764 C CA . PRO B 1 142 ? -1.412 -17.125 2.369 1 96.88 142 PRO B CA 1
ATOM 3765 C C . PRO B 1 142 ? -0.016 -16.953 1.77 1 96.88 142 PRO B C 1
ATOM 3767 O O . PRO B 1 142 ? 0.857 -17.797 1.998 1 96.88 142 PRO B O 1
ATOM 3770 N N . ALA B 1 143 ? 0.103 -15.914 0.968 1 98.38 143 ALA B N 1
ATOM 3771 C CA . ALA B 1 143 ? 1.384 -15.594 0.344 1 98.38 143 ALA B CA 1
ATOM 3772 C C . ALA B 1 143 ? 1.672 -14.094 0.424 1 98.38 143 ALA B C 1
ATOM 3774 O O . ALA B 1 143 ? 0.87 -13.273 -0.033 1 98.38 143 ALA B O 1
ATOM 3775 N N . VAL B 1 144 ? 2.729 -13.758 1.051 1 98.81 144 VAL B N 1
ATOM 3776 C CA . VAL B 1 144 ? 3.238 -12.391 1 1 98.81 144 VAL B CA 1
ATOM 3777 C C . VAL B 1 144 ? 4.27 -12.266 -0.121 1 98.81 144 VAL B C 1
ATOM 3779 O O . VAL B 1 144 ? 5.238 -13.023 -0.17 1 98.81 144 VAL B O 1
ATOM 3782 N N . LEU B 1 145 ? 4.004 -11.367 -1.014 1 98.75 145 LEU B N 1
ATOM 3783 C CA . LEU B 1 145 ? 4.855 -11.172 -2.18 1 98.75 145 LEU B CA 1
ATOM 3784 C C . LEU B 1 145 ? 5.711 -9.922 -2.029 1 98.75 145 LEU B C 1
ATOM 3786 O O . LEU B 1 145 ? 5.18 -8.812 -1.91 1 98.75 145 LEU B O 1
ATOM 3790 N N . PHE B 1 146 ? 7.008 -10.117 -2.027 1 98.12 146 PHE B N 1
ATOM 3791 C CA . PHE B 1 146 ? 7.914 -8.977 -2.023 1 98.12 146 PHE B CA 1
ATOM 3792 C C . PHE B 1 146 ? 8.008 -8.352 -3.412 1 98.12 146 PHE B C 1
ATOM 3794 O O . PHE B 1 146 ? 8.461 -9 -4.359 1 98.12 146 PHE B O 1
ATOM 3801 N N . ASP B 1 147 ? 7.52 -7.199 -3.541 1 96.81 147 ASP B N 1
ATOM 3802 C CA . ASP B 1 147 ? 7.684 -6.367 -4.73 1 96.81 147 ASP B CA 1
ATOM 3803 C C . ASP B 1 147 ? 6.742 -6.812 -5.848 1 96.81 147 ASP B C 1
ATOM 3805 O O . ASP B 1 147 ? 6.977 -6.516 -7.02 1 96.81 147 ASP B O 1
ATOM 3809 N N . ASN B 1 148 ? 5.719 -7.664 -5.523 1 97.12 148 ASN B N 1
ATOM 3810 C CA . ASN B 1 148 ? 4.66 -8.023 -6.461 1 97.12 148 ASN B CA 1
ATOM 3811 C C . ASN B 1 148 ? 3.277 -7.738 -5.883 1 97.12 148 ASN B C 1
ATOM 3813 O O . ASN B 1 148 ? 3.059 -7.902 -4.68 1 97.12 148 ASN B O 1
ATOM 3817 N N . TYR B 1 149 ? 2.477 -7.336 -6.711 1 96.19 149 TYR B N 1
ATOM 3818 C CA . TYR B 1 149 ? 1.126 -6.926 -6.344 1 96.19 149 TYR B CA 1
ATOM 3819 C C . TYR B 1 149 ? 0.084 -7.75 -7.09 1 96.19 149 TYR B C 1
ATOM 3821 O O . TYR B 1 149 ? 0.09 -7.801 -8.32 1 96.19 149 TYR B O 1
ATOM 3829 N N . ILE B 1 150 ? -0.772 -8.422 -6.34 1 95.88 150 ILE B N 1
ATOM 3830 C CA . ILE B 1 150 ? -1.864 -9.219 -6.895 1 95.88 150 ILE B CA 1
ATOM 3831 C C . ILE B 1 150 ? -3.203 -8.586 -6.516 1 95.88 150 ILE B C 1
ATOM 3833 O O . ILE B 1 150 ? -3.484 -8.375 -5.336 1 95.88 150 ILE B O 1
ATOM 3837 N N . ILE B 1 151 ? -4.008 -8.336 -7.473 1 93.25 151 ILE B N 1
ATOM 3838 C CA . ILE B 1 151 ? -5.32 -7.742 -7.25 1 93.25 151 ILE B CA 1
ATOM 3839 C C . ILE B 1 151 ? -6.359 -8.844 -7.062 1 93.25 151 ILE B C 1
ATOM 3841 O O . ILE B 1 151 ? -6.344 -9.852 -7.777 1 93.25 151 ILE B O 1
ATOM 3845 N N . GLY B 1 152 ? -7.207 -8.695 -6.074 1 92.62 152 GLY B N 1
ATOM 3846 C CA . GLY B 1 152 ? -8.43 -9.477 -6.027 1 92.62 152 GLY B CA 1
ATOM 3847 C C . GLY B 1 152 ? -8.297 -10.75 -5.207 1 92.62 152 GLY B C 1
ATOM 3848 O O . GLY B 1 152 ? -9.242 -11.531 -5.102 1 92.62 152 GLY B O 1
ATOM 3849 N N . ASN B 1 153 ? -7.121 -11.031 -4.68 1 95.81 153 ASN B N 1
ATOM 3850 C CA . ASN B 1 153 ? -6.961 -12.203 -3.83 1 95.81 153 ASN B CA 1
ATOM 3851 C C . ASN B 1 153 ? -6.633 -11.82 -2.391 1 95.81 153 ASN B C 1
ATOM 3853 O O . ASN B 1 153 ? -5.5 -11.438 -2.09 1 95.81 153 ASN B O 1
ATOM 3857 N N . PRO B 1 154 ? -7.547 -11.977 -1.528 1 95 154 PRO B N 1
ATOM 3858 C CA . PRO B 1 154 ? -7.359 -11.547 -0.142 1 95 154 PRO B CA 1
ATOM 3859 C C . PRO B 1 154 ? -6.328 -12.391 0.604 1 95 154 PRO B C 1
ATOM 3861 O O . PRO B 1 154 ? -5.961 -12.062 1.735 1 95 154 PRO B O 1
ATOM 3864 N N . SER B 1 155 ? -5.797 -13.438 -0.016 1 95.81 155 SER B N 1
ATOM 3865 C CA . SER B 1 155 ? -4.805 -14.297 0.612 1 95.81 155 SER B CA 1
ATOM 3866 C C . SER B 1 155 ? -3.387 -13.859 0.259 1 95.81 155 SER B C 1
ATOM 3868 O O . SER B 1 155 ? -2.414 -14.508 0.648 1 95.81 155 SER B O 1
ATOM 3870 N N . THR B 1 156 ? -3.316 -12.758 -0.487 1 98.12 156 THR B N 1
ATOM 3871 C CA . THR B 1 156 ? -1.992 -12.281 -0.871 1 98.12 156 THR B CA 1
ATOM 3872 C C . THR B 1 156 ? -1.762 -10.859 -0.362 1 98.12 156 THR B C 1
ATOM 3874 O O . THR B 1 156 ? -2.711 -10.094 -0.193 1 98.12 156 THR B O 1
ATOM 3877 N N . ALA B 1 157 ? -0.546 -10.555 -0.052 1 98.5 157 ALA B N 1
ATOM 3878 C CA . ALA B 1 157 ? -0.126 -9.211 0.344 1 98.5 157 ALA B CA 1
ATOM 3879 C C . ALA B 1 157 ? 1.145 -8.797 -0.391 1 98.5 157 ALA B C 1
ATOM 3881 O O . ALA B 1 157 ? 2.023 -9.625 -0.643 1 98.5 157 ALA B O 1
ATOM 3882 N N . TYR B 1 158 ? 1.143 -7.57 -0.737 1 98.56 158 TYR B N 1
ATOM 3883 C CA . TYR B 1 158 ? 2.316 -6.945 -1.336 1 98.56 158 TYR B CA 1
ATOM 3884 C C . TYR B 1 158 ? 3.123 -6.188 -0.291 1 98.56 158 TYR B C 1
ATOM 3886 O O . TYR B 1 158 ? 2.604 -5.281 0.367 1 98.56 158 TYR B O 1
ATOM 3894 N N . VAL B 1 159 ? 4.41 -6.594 -0.062 1 98.44 159 VAL B N 1
ATOM 3895 C CA . VAL B 1 159 ? 5.336 -5.895 0.823 1 98.44 159 VAL B CA 1
ATOM 3896 C C . VAL B 1 159 ? 6.492 -5.32 0.009 1 98.44 159 VAL B C 1
ATOM 3898 O O . VAL B 1 159 ? 7 -5.973 -0.907 1 98.44 159 VAL B O 1
ATOM 3901 N N . GLY B 1 160 ? 6.863 -4.105 0.277 1 98.31 160 GLY B N 1
ATOM 3902 C CA . GLY B 1 160 ? 7.992 -3.484 -0.403 1 98.31 160 GLY B CA 1
ATOM 3903 C C . GLY B 1 160 ? 8.305 -2.09 0.108 1 98.31 160 GLY B C 1
ATOM 3904 O O . GLY B 1 160 ? 7.945 -1.743 1.236 1 98.31 160 GLY B O 1
ATOM 3905 N N . ILE B 1 161 ? 9.094 -1.402 -0.635 1 97.81 161 ILE B N 1
ATOM 3906 C CA . ILE B 1 161 ? 9.414 -0.009 -0.349 1 97.81 161 ILE B CA 1
ATOM 3907 C C . ILE B 1 161 ? 8.5 0.908 -1.161 1 97.81 161 ILE B C 1
ATOM 3909 O O . ILE B 1 161 ? 7.941 0.493 -2.18 1 97.81 161 ILE B O 1
ATOM 3913 N N . ASP B 1 162 ? 8.203 2.061 -0.656 1 97.94 162 ASP B N 1
ATOM 3914 C CA . ASP B 1 162 ? 7.469 3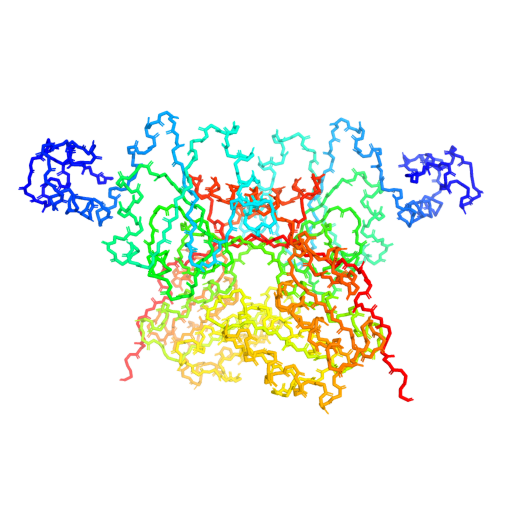.068 -1.412 1 97.94 162 ASP B CA 1
ATOM 3915 C C . ASP B 1 162 ? 8.328 3.652 -2.533 1 97.94 162 ASP B C 1
ATOM 3917 O O . ASP B 1 162 ? 9.008 4.664 -2.338 1 97.94 162 ASP B O 1
ATOM 3921 N N . ASN B 1 163 ? 8.18 3.074 -3.678 1 97.5 163 ASN B N 1
ATOM 3922 C CA . ASN B 1 163 ? 9.023 3.436 -4.809 1 97.5 163 ASN B CA 1
ATOM 3923 C C . ASN B 1 163 ? 8.695 4.828 -5.336 1 97.5 163 ASN B C 1
ATOM 3925 O O . ASN B 1 163 ? 9.578 5.539 -5.828 1 97.5 163 ASN B O 1
ATOM 3929 N N . ASP B 1 164 ? 7.43 5.207 -5.281 1 96.5 164 ASP B N 1
ATOM 3930 C CA . ASP B 1 164 ? 7.066 6.574 -5.652 1 96.5 164 ASP B CA 1
ATOM 3931 C C . ASP B 1 164 ? 7.805 7.59 -4.789 1 96.5 164 ASP B C 1
ATOM 3933 O O . ASP B 1 164 ? 8.352 8.57 -5.301 1 96.5 164 ASP B O 1
ATOM 3937 N N . GLU B 1 165 ? 7.812 7.305 -3.52 1 97.69 165 GLU B N 1
ATOM 3938 C CA . GLU B 1 165 ? 8.531 8.164 -2.586 1 97.69 165 GLU B CA 1
ATOM 3939 C C . GLU B 1 165 ? 10.031 8.164 -2.881 1 97.69 165 GLU B C 1
ATOM 3941 O O . GLU B 1 165 ? 10.664 9.219 -2.904 1 97.69 165 GLU B O 1
ATOM 3946 N N . GLY B 1 166 ? 10.57 7.02 -3.094 1 98.31 166 GLY B N 1
ATOM 3947 C CA . GLY B 1 166 ? 11.992 6.918 -3.379 1 98.31 166 GLY B CA 1
ATOM 3948 C C . GLY B 1 166 ? 12.422 7.734 -4.582 1 98.31 166 GLY B C 1
ATOM 3949 O O . GLY B 1 166 ? 13.422 8.453 -4.527 1 98.31 166 GLY B O 1
ATOM 3950 N N . MET B 1 167 ? 11.656 7.629 -5.633 1 98.31 167 MET B N 1
ATOM 3951 C CA . MET B 1 167 ? 11.992 8.344 -6.859 1 98.31 167 MET B CA 1
ATOM 3952 C C . MET B 1 167 ? 11.789 9.844 -6.684 1 98.31 167 MET B C 1
ATOM 3954 O O . MET B 1 167 ? 12.57 10.648 -7.207 1 98.31 167 MET B O 1
ATOM 3958 N N . GLU B 1 168 ? 10.742 10.172 -5.969 1 98 168 GLU B N 1
ATOM 3959 C CA . GLU B 1 168 ? 10.516 11.586 -5.68 1 98 168 GLU B CA 1
ATOM 3960 C C . GLU B 1 168 ? 11.672 12.188 -4.898 1 98 168 GLU B C 1
ATOM 3962 O O . GLU B 1 168 ? 12.109 13.305 -5.184 1 98 168 GLU B O 1
ATOM 3967 N N . LEU B 1 169 ? 12.156 11.492 -3.93 1 98.06 169 LEU B N 1
ATOM 3968 C CA . LEU B 1 169 ? 13.281 11.953 -3.131 1 98.06 169 LEU B CA 1
ATOM 3969 C C . LEU B 1 169 ? 14.523 12.141 -4 1 98.06 169 LEU B C 1
ATOM 3971 O O . LEU B 1 169 ? 15.227 13.141 -3.875 1 98.06 169 LEU B O 1
ATOM 3975 N N . ALA B 1 170 ? 14.75 11.195 -4.91 1 98.62 170 ALA B N 1
ATOM 3976 C CA . ALA B 1 170 ? 15.93 11.242 -5.773 1 98.62 170 ALA B CA 1
ATOM 3977 C C . ALA B 1 170 ? 15.852 12.406 -6.746 1 98.62 170 ALA B C 1
ATOM 3979 O O . ALA B 1 170 ? 16.797 13.18 -6.879 1 98.62 170 ALA B O 1
ATOM 3980 N N . VAL B 1 171 ? 14.734 12.547 -7.414 1 98.62 171 VAL B N 1
ATOM 3981 C CA . VAL B 1 171 ? 14.555 13.602 -8.414 1 98.62 171 VAL B CA 1
ATOM 3982 C C . VAL B 1 171 ? 14.57 14.969 -7.734 1 98.62 171 VAL B C 1
ATOM 3984 O O . VAL B 1 171 ? 15.203 15.898 -8.227 1 98.62 171 VAL B O 1
ATOM 3987 N N . SER B 1 172 ? 13.852 15.078 -6.605 1 98.38 172 SER B N 1
ATOM 3988 C CA . SER B 1 172 ? 13.82 16.328 -5.855 1 98.38 172 SER B CA 1
ATOM 3989 C C . SER B 1 172 ? 15.219 16.766 -5.434 1 98.38 172 SER B C 1
ATOM 3991 O O . SER B 1 172 ? 15.57 17.938 -5.527 1 98.38 172 SER B O 1
ATOM 3993 N N . TYR B 1 173 ? 15.992 15.828 -4.984 1 98.38 173 TYR B N 1
ATOM 3994 C CA . TYR B 1 173 ? 17.359 16.078 -4.559 1 98.38 173 TYR B CA 1
ATOM 3995 C C . TYR B 1 173 ? 18.203 16.625 -5.715 1 98.38 173 TYR B C 1
ATOM 3997 O O . TYR B 1 173 ? 18.859 17.656 -5.578 1 98.38 173 TYR B O 1
ATOM 4005 N N . LEU B 1 174 ? 18.125 15.961 -6.855 1 98.69 174 LEU B N 1
ATOM 4006 C CA . LEU B 1 174 ? 18.891 16.375 -8.023 1 98.69 174 LEU B CA 1
ATOM 4007 C C . LEU B 1 174 ? 18.422 17.719 -8.547 1 98.69 174 LEU B C 1
ATOM 4009 O O . LEU B 1 174 ? 19.234 18.562 -8.938 1 98.69 174 LEU B O 1
ATOM 4013 N N . ALA B 1 175 ? 17.125 17.875 -8.562 1 98.31 175 ALA B N 1
ATOM 4014 C CA . ALA B 1 175 ? 16.578 19.172 -8.969 1 98.31 175 ALA B CA 1
ATOM 4015 C C . ALA B 1 175 ? 17.078 20.297 -8.055 1 98.31 175 ALA B C 1
ATOM 4017 O O . ALA B 1 175 ? 17.375 21.391 -8.523 1 98.31 175 ALA B O 1
ATOM 4018 N N . GLY B 1 176 ? 17.156 20 -6.785 1 98 176 GLY B N 1
ATOM 4019 C CA . GLY B 1 176 ? 17.672 20.953 -5.816 1 98 176 GLY B CA 1
ATOM 4020 C C . GLY B 1 176 ? 19.125 21.312 -6.047 1 98 176 GLY B C 1
ATOM 4021 O O . GLY B 1 176 ? 19.547 22.422 -5.734 1 98 176 GLY B O 1
ATOM 4022 N N . LEU B 1 177 ? 19.875 20.406 -6.613 1 98.12 177 LEU B N 1
ATOM 4023 C CA . LEU B 1 177 ? 21.281 20.609 -6.941 1 98.12 177 LEU B CA 1
ATOM 4024 C C . LEU B 1 177 ? 21.438 21.344 -8.273 1 98.12 177 LEU B C 1
ATOM 4026 O O . LEU B 1 177 ? 22.547 21.609 -8.719 1 98.12 177 LEU B O 1
ATOM 4030 N N . GLY B 1 178 ? 20.25 21.562 -8.961 1 98.06 178 GLY B N 1
ATOM 4031 C CA . GLY B 1 178 ? 20.266 22.359 -10.18 1 98.06 178 GLY B CA 1
ATOM 4032 C C . GLY B 1 178 ? 20.125 21.531 -11.438 1 98.06 178 GLY B C 1
ATOM 4033 O O . GLY B 1 178 ? 20.047 22.062 -12.547 1 98.06 178 GLY B O 1
ATOM 4034 N N . HIS B 1 179 ? 20.047 20.234 -11.32 1 98.19 179 HIS B N 1
ATOM 4035 C CA . HIS B 1 179 ? 19.938 19.375 -12.492 1 98.19 179 HIS B CA 1
ATOM 4036 C C . HIS B 1 179 ? 18.562 19.5 -13.141 1 98.19 179 HIS B C 1
ATOM 4038 O O . HIS B 1 179 ? 17.547 19.469 -12.445 1 98.19 179 HIS B O 1
ATOM 4044 N N . ARG B 1 180 ? 18.562 19.609 -14.438 1 97.56 180 ARG B N 1
ATOM 4045 C CA . ARG B 1 180 ? 17.328 19.656 -15.203 1 97.56 180 ARG B CA 1
ATOM 4046 C C . ARG B 1 180 ? 17.266 18.531 -16.234 1 97.56 180 ARG B C 1
ATOM 4048 O O . ARG B 1 180 ? 16.188 18.125 -16.656 1 97.56 180 ARG B O 1
ATOM 4055 N N . LYS B 1 181 ? 18.422 18.094 -16.656 1 97.5 181 LYS B N 1
ATOM 4056 C CA . LYS B 1 181 ? 18.547 16.953 -17.547 1 97.5 181 LYS B CA 1
ATOM 4057 C C . LYS B 1 181 ? 18.953 15.688 -16.781 1 97.5 181 LYS B C 1
ATOM 4059 O O . LYS B 1 181 ? 20.141 15.391 -16.656 1 97.5 181 LYS B O 1
ATOM 4064 N N . ILE B 1 182 ? 17.953 14.961 -16.375 1 98.38 182 ILE B N 1
ATOM 4065 C CA . ILE B 1 182 ? 18.141 13.773 -15.547 1 98.38 182 ILE B CA 1
ATOM 4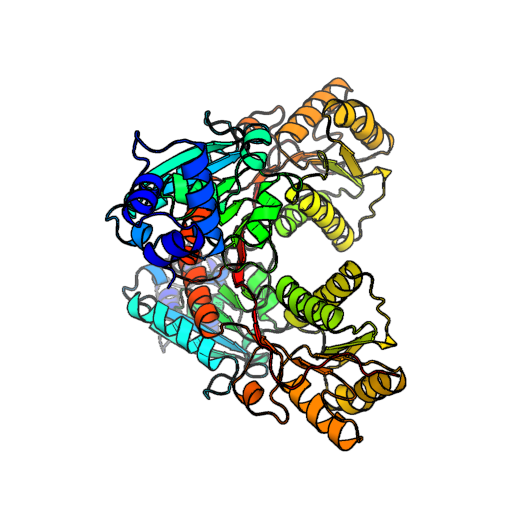066 C C . ILE B 1 182 ? 17.703 12.531 -16.312 1 98.38 182 ILE B C 1
ATOM 4068 O O . ILE B 1 182 ? 16.578 12.477 -16.828 1 98.38 182 ILE B O 1
ATOM 4072 N N . ALA B 1 183 ? 18.578 11.547 -16.453 1 98.5 183 ALA B N 1
ATOM 4073 C CA . ALA B 1 183 ? 18.266 10.305 -17.141 1 98.5 183 ALA B CA 1
ATOM 4074 C C . ALA B 1 183 ? 17.891 9.203 -16.156 1 98.5 183 ALA B C 1
ATOM 4076 O O . ALA B 1 183 ? 18.219 9.281 -14.969 1 98.5 183 ALA B O 1
ATOM 4077 N N . TYR B 1 184 ? 17.156 8.203 -16.672 1 98.5 184 TYR B N 1
ATOM 4078 C CA . TYR B 1 184 ? 16.797 7.004 -15.922 1 98.5 184 TYR B CA 1
ATOM 4079 C C . TYR B 1 184 ? 17.328 5.75 -16.609 1 98.5 184 TYR B C 1
ATOM 4081 O O . TYR B 1 184 ? 17.062 5.535 -17.797 1 98.5 184 TYR B O 1
ATOM 4089 N N . LEU B 1 185 ? 18.109 4.996 -15.883 1 98.06 185 LEU B N 1
ATOM 4090 C CA . LEU B 1 185 ? 18.688 3.756 -16.391 1 98.06 185 LEU B CA 1
ATOM 4091 C C . LEU B 1 185 ? 18.172 2.557 -15.602 1 98.06 185 LEU B C 1
ATOM 4093 O O . LEU B 1 185 ? 18.281 2.525 -14.367 1 98.06 185 LEU B O 1
ATOM 4097 N N . SER B 1 186 ? 17.609 1.537 -16.312 1 96.94 186 SER B N 1
ATOM 4098 C CA . SER B 1 186 ? 16.969 0.422 -15.617 1 96.94 186 SER B CA 1
ATOM 4099 C C . SER B 1 186 ? 17.188 -0.89 -16.359 1 96.94 186 SER B C 1
ATOM 4101 O O . SER B 1 186 ? 17.531 -0.886 -17.547 1 96.94 186 SER B O 1
ATOM 4103 N N . GLY B 1 187 ? 17.109 -1.961 -15.555 1 91.38 187 GLY B N 1
ATOM 4104 C CA . GLY B 1 187 ? 16.953 -3.258 -16.188 1 91.38 187 GLY B CA 1
ATOM 4105 C C . GLY B 1 187 ? 15.625 -3.406 -16.906 1 91.38 187 GLY B C 1
ATOM 4106 O O . GLY B 1 187 ? 14.844 -2.455 -16.984 1 91.38 187 GLY B O 1
ATOM 4107 N N . SER B 1 188 ? 15.422 -4.652 -17.344 1 86.12 188 SER B N 1
ATOM 4108 C CA . SER B 1 188 ? 14.203 -4.938 -18.109 1 86.12 188 SER B CA 1
ATOM 4109 C C . SER B 1 188 ? 12.953 -4.68 -17.266 1 86.12 188 SER B C 1
ATOM 4111 O O . SER B 1 188 ? 12.938 -4.953 -16.062 1 86.12 188 SER B O 1
ATOM 4113 N N . LEU B 1 189 ? 11.891 -4.352 -18 1 82.5 189 LEU B N 1
ATOM 4114 C CA . LEU B 1 189 ? 10.633 -4.012 -17.344 1 82.5 189 LEU B CA 1
ATOM 4115 C C . LEU B 1 189 ? 9.742 -5.242 -17.188 1 82.5 189 LEU B C 1
ATOM 4117 O O . LEU B 1 189 ? 8.523 -5.125 -17.094 1 82.5 189 LEU B O 1
ATOM 4121 N N . GLY B 1 190 ? 10.391 -6.41 -17.203 1 83.75 190 GLY B N 1
ATOM 4122 C CA . GLY B 1 190 ? 9.664 -7.652 -16.969 1 83.75 190 GLY B CA 1
ATOM 4123 C C . GLY B 1 190 ? 9.414 -7.906 -15.484 1 83.75 190 GLY B C 1
ATOM 4124 O O . GLY B 1 190 ? 8.953 -8.984 -15.109 1 83.75 190 GLY B O 1
ATOM 4125 N N . SER B 1 191 ? 9.719 -7.039 -14.672 1 87.94 191 SER B N 1
ATOM 4126 C CA . SER B 1 191 ? 9.484 -7.066 -13.234 1 87.94 191 SER B CA 1
ATOM 4127 C C . SER B 1 191 ? 8.547 -5.945 -12.805 1 87.94 191 SER B C 1
ATOM 4129 O O . SER B 1 191 ? 8.656 -4.816 -13.297 1 87.94 191 SER B O 1
ATOM 4131 N N . GLN B 1 192 ? 7.684 -6.281 -11.977 1 91.31 192 GLN B N 1
ATOM 4132 C CA . GLN B 1 192 ? 6.695 -5.305 -11.523 1 91.31 192 GLN B CA 1
ATOM 4133 C C . GLN B 1 192 ? 7.367 -4.098 -10.875 1 91.31 192 GLN B C 1
ATOM 4135 O O . GLN B 1 192 ? 6.98 -2.955 -11.125 1 91.31 192 GLN B O 1
ATOM 4140 N N . ILE B 1 193 ? 8.344 -4.332 -10.094 1 92.44 193 ILE B N 1
ATOM 4141 C CA . ILE B 1 193 ? 8.969 -3.264 -9.32 1 92.44 193 ILE B CA 1
ATOM 4142 C C . ILE B 1 193 ? 9.719 -2.322 -10.258 1 92.44 193 ILE B C 1
ATOM 4144 O O . ILE B 1 193 ? 9.766 -1.112 -10.023 1 92.44 193 ILE B O 1
ATOM 4148 N N . LEU B 1 194 ? 10.32 -2.84 -11.281 1 93.06 194 LEU B N 1
ATOM 4149 C CA . LEU B 1 194 ? 11.047 -1.991 -12.219 1 93.06 194 LEU B CA 1
ATOM 4150 C C . LEU B 1 194 ? 10.086 -1.143 -13.047 1 93.06 194 LEU B C 1
ATOM 4152 O O . LEU B 1 194 ? 10.406 -0.007 -13.406 1 93.06 194 LEU B O 1
ATOM 4156 N N . GLN B 1 195 ? 8.945 -1.724 -13.336 1 94.06 195 GLN B N 1
ATOM 4157 C CA . GLN B 1 195 ? 7.906 -0.924 -13.977 1 94.06 195 GLN B CA 1
ATOM 4158 C C . GLN B 1 195 ? 7.438 0.206 -13.062 1 94.06 195 GLN B C 1
ATOM 4160 O O . GLN B 1 195 ? 7.266 1.341 -13.508 1 94.06 195 GLN B O 1
ATOM 4165 N N . ILE B 1 196 ? 7.27 -0.113 -11.875 1 95.25 196 ILE B N 1
ATOM 4166 C CA . ILE B 1 196 ? 6.801 0.856 -10.891 1 95.25 196 ILE B CA 1
ATOM 4167 C C . ILE B 1 196 ? 7.836 1.967 -10.727 1 95.25 196 ILE B C 1
ATOM 4169 O O . ILE B 1 196 ? 7.488 3.15 -10.703 1 95.25 196 ILE B O 1
ATOM 4173 N N . ARG B 1 197 ? 9.062 1.612 -10.602 1 96.81 197 ARG B N 1
ATOM 4174 C CA . ARG B 1 197 ? 10.133 2.594 -10.445 1 96.81 197 ARG B CA 1
ATOM 4175 C C . ARG B 1 197 ? 10.234 3.498 -11.664 1 96.81 197 ARG B C 1
ATOM 4177 O O . ARG B 1 197 ? 10.438 4.707 -11.539 1 96.81 197 ARG B O 1
ATOM 4184 N N . HIS B 1 198 ? 10.109 2.881 -12.828 1 96.25 198 HIS B N 1
ATOM 4185 C CA . HIS B 1 198 ? 10.133 3.65 -14.062 1 96.25 198 HIS B CA 1
ATOM 4186 C C . HIS B 1 198 ? 9.023 4.691 -14.086 1 96.25 198 HIS B C 1
ATOM 4188 O O . HIS B 1 198 ? 9.266 5.867 -14.367 1 96.25 198 HIS B O 1
ATOM 4194 N N . ALA B 1 199 ? 7.812 4.238 -13.766 1 95.25 199 ALA B N 1
ATOM 4195 C CA . ALA B 1 199 ? 6.66 5.137 -13.734 1 95.25 199 ALA B CA 1
ATOM 4196 C C . ALA B 1 199 ? 6.84 6.219 -12.672 1 95.25 199 ALA B C 1
ATOM 4198 O O . ALA B 1 199 ? 6.461 7.375 -12.883 1 95.25 199 ALA B O 1
ATOM 4199 N N . ALA B 1 200 ? 7.336 5.801 -11.586 1 97.31 200 ALA B N 1
ATOM 4200 C CA . ALA B 1 200 ? 7.582 6.734 -10.484 1 97.31 200 ALA B CA 1
ATOM 4201 C C . ALA B 1 200 ? 8.562 7.824 -10.906 1 97.31 200 ALA B C 1
ATOM 4203 O O . ALA B 1 200 ? 8.391 8.992 -10.547 1 97.31 200 ALA B O 1
ATOM 4204 N N . PHE B 1 201 ? 9.617 7.469 -11.609 1 97.81 201 PHE B N 1
ATOM 4205 C CA . PHE B 1 201 ? 10.586 8.43 -12.125 1 97.81 201 PHE B CA 1
ATOM 4206 C C . PHE B 1 201 ? 9.898 9.461 -13.016 1 97.81 201 PHE B C 1
ATOM 4208 O O . PHE B 1 201 ? 10.086 10.664 -12.844 1 97.81 201 PHE B O 1
ATOM 4215 N N . LEU B 1 202 ? 9.102 8.953 -13.938 1 97.06 202 LEU B N 1
ATOM 4216 C CA . LEU B 1 202 ? 8.414 9.836 -14.867 1 97.06 202 LEU B CA 1
ATOM 4217 C C . LEU B 1 202 ? 7.496 10.797 -14.125 1 97.06 202 LEU B C 1
ATOM 4219 O O . LEU B 1 202 ? 7.457 11.992 -14.438 1 97.06 202 LEU B O 1
ATOM 4223 N N . ARG B 1 203 ? 6.789 10.32 -13.156 1 95.5 203 ARG B N 1
ATOM 4224 C CA . ARG B 1 203 ? 5.887 11.156 -12.367 1 95.5 203 ARG B CA 1
ATOM 4225 C C . ARG B 1 203 ? 6.66 12.219 -11.602 1 95.5 203 ARG B C 1
ATOM 4227 O O . ARG B 1 203 ? 6.238 13.375 -11.531 1 95.5 203 ARG B O 1
ATOM 4234 N N . ALA B 1 204 ? 7.746 11.781 -10.984 1 97.5 204 ALA B N 1
ATOM 4235 C CA . ALA B 1 204 ? 8.57 12.719 -10.219 1 97.5 204 ALA B CA 1
ATOM 4236 C C . ALA B 1 204 ? 9.109 13.828 -11.117 1 97.5 204 ALA B C 1
ATOM 4238 O O . ALA B 1 204 ? 9.078 15.008 -10.75 1 97.5 204 ALA B O 1
ATOM 4239 N N . MET B 1 205 ? 9.586 13.453 -12.32 1 98.12 205 MET B N 1
ATOM 4240 C CA . MET B 1 205 ? 10.078 14.438 -13.289 1 98.12 205 MET B CA 1
ATOM 4241 C C . MET B 1 205 ? 8.984 15.438 -13.648 1 98.12 205 MET B C 1
ATOM 4243 O O . MET B 1 205 ? 9.227 16.656 -13.641 1 98.12 205 MET B O 1
ATOM 4247 N N . HIS B 1 206 ? 7.832 14.906 -13.867 1 96.38 206 HIS B N 1
ATOM 4248 C CA . HIS B 1 206 ? 6.699 15.75 -14.242 1 96.38 206 HIS B CA 1
ATOM 4249 C C . HIS B 1 206 ? 6.34 16.719 -13.117 1 96.38 206 HIS B C 1
ATOM 4251 O O . HIS B 1 206 ? 6.082 17.891 -13.367 1 96.38 206 HIS B O 1
ATOM 4257 N N . GLN B 1 207 ? 6.332 16.25 -11.961 1 94.88 207 GLN B N 1
ATOM 4258 C CA . GLN B 1 207 ? 5.965 17.047 -10.797 1 94.88 207 GLN B CA 1
ATOM 4259 C C . GLN B 1 207 ? 6.938 18.203 -10.602 1 94.88 207 GLN B C 1
ATOM 4261 O O . GLN B 1 207 ? 6.562 19.266 -10.078 1 94.88 207 GLN B O 1
ATOM 4266 N N . HIS B 1 208 ? 8.133 18.016 -11.055 1 96.81 208 HIS B N 1
ATOM 4267 C CA . HIS B 1 208 ? 9.148 19.062 -10.914 1 96.81 208 HIS B CA 1
ATOM 4268 C C . HIS B 1 208 ? 9.242 19.906 -12.18 1 96.81 208 HIS B C 1
ATOM 4270 O O . HIS B 1 208 ? 10.156 20.719 -12.312 1 96.81 208 HIS B O 1
ATOM 4276 N N . GLY B 1 209 ? 8.328 19.641 -13.133 1 96.94 209 GLY B N 1
ATOM 4277 C CA . GLY B 1 209 ? 8.32 20.406 -14.375 1 96.94 209 GLY B CA 1
ATOM 4278 C C . GLY B 1 209 ? 9.477 20.047 -15.297 1 96.94 209 GLY B C 1
ATOM 4279 O O . GLY B 1 209 ? 9.875 20.875 -16.125 1 96.94 209 GLY B O 1
ATOM 4280 N N . LEU B 1 210 ? 10.039 18.938 -15.07 1 96.75 210 LEU B N 1
ATOM 4281 C CA . LEU B 1 210 ? 11.172 18.5 -15.883 1 96.75 210 LEU B CA 1
ATOM 4282 C C . LEU B 1 210 ? 10.711 17.609 -17.031 1 96.75 210 LEU B C 1
ATOM 4284 O O . LEU B 1 210 ? 9.773 16.828 -16.875 1 96.75 210 LEU B O 1
ATOM 4288 N N . LYS B 1 211 ? 11.312 17.766 -18.125 1 92.56 211 LYS B N 1
ATOM 4289 C CA . LYS B 1 211 ? 10.922 17.031 -19.328 1 92.56 211 LYS B CA 1
ATOM 4290 C C . LYS B 1 211 ? 11.586 15.656 -19.375 1 92.56 211 LYS B C 1
ATOM 4292 O O . LYS B 1 211 ? 12.742 15.508 -18.984 1 92.56 211 LYS B O 1
ATOM 4297 N N . THR B 1 212 ? 10.773 14.75 -19.812 1 92.06 212 THR B N 1
ATOM 4298 C CA . THR B 1 212 ? 11.281 13.414 -20.078 1 92.06 212 THR B CA 1
ATOM 4299 C C . THR B 1 212 ? 11.062 13.039 -21.547 1 92.06 212 THR B C 1
ATOM 4301 O O . THR B 1 212 ? 10.133 13.547 -22.188 1 92.06 212 THR B O 1
ATOM 4304 N N . SER B 1 213 ? 12.023 12.344 -22.109 1 88.44 213 SER B N 1
ATOM 4305 C CA . SER B 1 213 ? 11.914 11.82 -23.469 1 88.44 213 SER B CA 1
ATOM 4306 C C . SER B 1 213 ? 12.5 10.414 -23.562 1 88.44 213 SER B C 1
ATOM 4308 O O . SER B 1 213 ? 13.109 9.922 -22.609 1 88.44 213 SER B O 1
ATOM 4310 N N . SER B 1 214 ? 12.258 9.789 -24.641 1 88.25 214 SER B N 1
ATOM 4311 C CA . SER B 1 214 ? 12.844 8.469 -24.875 1 88.25 214 SER B CA 1
ATOM 4312 C C . SER B 1 214 ? 14.367 8.516 -24.828 1 88.25 214 SER B C 1
ATOM 4314 O O . SER B 1 214 ? 15.016 7.504 -24.562 1 88.25 214 SER B O 1
ATOM 4316 N N . ASP B 1 215 ? 14.914 9.719 -24.969 1 89.5 215 ASP B N 1
ATOM 4317 C CA . ASP B 1 215 ? 16.359 9.898 -24.969 1 89.5 215 ASP B CA 1
ATOM 4318 C C . ASP B 1 215 ? 16.906 9.93 -23.547 1 89.5 215 ASP B C 1
ATOM 4320 O O . ASP B 1 215 ? 18.109 9.758 -23.344 1 89.5 215 ASP B O 1
ATOM 4324 N N . SER B 1 216 ? 16.047 10.109 -22.641 1 93.44 216 SER B N 1
ATOM 4325 C CA . SER B 1 216 ? 16.516 10.242 -21.266 1 93.44 216 SER B CA 1
ATOM 4326 C C . SER B 1 216 ? 16.125 9.031 -20.422 1 93.44 216 SER B C 1
ATOM 4328 O O . SER B 1 216 ? 16.344 9.016 -19.219 1 93.44 216 SER B O 1
ATOM 4330 N N . THR B 1 217 ? 15.516 8.07 -21.094 1 96.25 217 THR B N 1
ATOM 4331 C CA . THR B 1 217 ? 15.195 6.82 -20.406 1 96.25 217 THR B CA 1
ATOM 4332 C C . THR B 1 217 ? 15.727 5.621 -21.172 1 96.25 217 THR B C 1
ATOM 4334 O O . THR B 1 217 ? 15.672 5.594 -22.406 1 96.25 217 THR B O 1
ATOM 4337 N N . GLY B 1 218 ? 16.391 4.699 -20.484 1 95.38 218 GLY B N 1
ATOM 4338 C CA . GLY B 1 218 ? 16.891 3.461 -21.062 1 95.38 218 GLY B CA 1
ATOM 4339 C C . GLY B 1 218 ? 16.641 2.25 -20.188 1 95.38 218 GLY B C 1
ATOM 4340 O O . GLY B 1 218 ? 17.078 2.223 -19.031 1 95.38 218 GLY B O 1
ATOM 4341 N N . CYS B 1 219 ? 15.898 1.291 -20.734 1 93.5 219 CYS B N 1
ATOM 4342 C CA . CYS B 1 219 ? 15.586 0.059 -20.016 1 93.5 219 CYS B CA 1
ATOM 4343 C C . CYS B 1 219 ? 15.93 -1.163 -20.859 1 93.5 219 CYS B C 1
ATOM 4345 O O . CYS B 1 219 ? 15.422 -1.322 -21.969 1 93.5 219 CYS B O 1
ATOM 4347 N N . SER B 1 220 ? 16.875 -1.986 -20.312 1 90.94 220 SER B N 1
ATOM 4348 C CA . SER B 1 220 ? 17.25 -3.188 -21.062 1 90.94 220 SER B CA 1
ATOM 4349 C C . SER B 1 220 ? 17.547 -4.348 -20.109 1 90.94 220 SER B C 1
ATOM 4351 O O . SER B 1 220 ? 17.969 -4.141 -18.969 1 90.94 220 SER B O 1
ATOM 4353 N N . TYR B 1 221 ? 17.328 -5.496 -20.578 1 85.31 221 TYR B N 1
ATOM 4354 C CA . TYR B 1 221 ? 17.547 -6.719 -19.812 1 85.31 221 TYR B CA 1
ATOM 4355 C C . TYR B 1 221 ? 19.031 -6.977 -19.609 1 85.31 221 TYR B C 1
ATOM 4357 O O . TYR B 1 221 ? 19.469 -7.367 -18.531 1 85.31 221 TYR B O 1
ATOM 4365 N N . TYR B 1 222 ? 19.719 -6.73 -20.641 1 84.5 222 TYR B N 1
ATOM 4366 C CA . TYR B 1 222 ? 21.141 -7.027 -20.609 1 84.5 222 TYR B CA 1
ATOM 4367 C C . TYR B 1 222 ? 21.938 -5.809 -20.156 1 84.5 222 TYR B C 1
ATOM 4369 O O . TYR B 1 222 ? 21.766 -4.711 -20.688 1 84.5 222 TYR B O 1
ATOM 4377 N N . LEU B 1 223 ? 22.812 -6.059 -19.219 1 87.25 223 LEU B N 1
ATOM 4378 C CA . LEU B 1 223 ? 23.672 -5.008 -18.703 1 87.25 223 LEU B CA 1
ATOM 4379 C C . LEU B 1 223 ? 24.484 -4.363 -19.812 1 87.25 223 LEU B C 1
ATOM 4381 O O . LEU B 1 223 ? 24.703 -3.15 -19.812 1 87.25 223 LEU B O 1
ATOM 4385 N N . SER B 1 224 ? 24.891 -5.203 -20.734 1 89.75 224 SER B N 1
ATOM 4386 C CA . SER B 1 224 ? 25.703 -4.711 -21.828 1 89.75 224 SER B CA 1
ATOM 4387 C C . SER B 1 224 ? 24.953 -3.67 -22.656 1 89.75 224 SER B C 1
ATOM 4389 O O . SER B 1 224 ? 25.531 -2.68 -23.094 1 89.75 224 SER B O 1
ATOM 4391 N N . GLU B 1 225 ? 23.75 -3.912 -22.828 1 90.19 225 GLU B N 1
ATOM 4392 C CA . GLU B 1 225 ? 22.953 -2.953 -23.594 1 90.19 225 GLU B CA 1
ATOM 4393 C C . GLU B 1 225 ? 22.797 -1.643 -22.828 1 90.19 225 GLU B C 1
ATOM 4395 O O . GLU B 1 225 ? 22.797 -0.564 -23.422 1 90.19 225 GLU B O 1
ATOM 4400 N N . CYS B 1 226 ? 22.672 -1.734 -21.578 1 93.38 226 CYS B N 1
ATOM 4401 C CA . CYS B 1 226 ? 22.594 -0.54 -20.75 1 93.38 226 CYS B CA 1
ATOM 4402 C C . CYS B 1 226 ? 23.859 0.301 -20.875 1 93.38 226 CYS B C 1
ATOM 4404 O O . CYS B 1 226 ? 23.781 1.518 -21.062 1 93.38 226 CYS B O 1
ATOM 4406 N N . MET B 1 227 ? 24.953 -0.371 -20.891 1 93.44 227 MET B N 1
ATOM 4407 C CA . MET B 1 227 ? 26.234 0.325 -20.844 1 93.44 227 MET B CA 1
ATOM 4408 C C . MET B 1 227 ? 26.688 0.747 -22.234 1 93.44 227 MET B C 1
ATOM 4410 O O . MET B 1 227 ? 27.328 1.782 -22.391 1 93.44 227 MET B O 1
ATOM 4414 N N . GLU B 1 228 ? 26.297 -0.049 -23.188 1 93.69 228 GLU B N 1
ATOM 4415 C CA . GLU B 1 228 ? 26.828 0.182 -24.531 1 93.69 228 GLU B CA 1
ATOM 4416 C C . GLU B 1 228 ? 25.891 1.055 -25.359 1 93.69 228 GLU B C 1
ATOM 4418 O O . GLU B 1 228 ? 26.328 1.733 -26.297 1 93.69 228 GLU B O 1
ATOM 4423 N N . LYS B 1 229 ? 24.672 1.053 -24.984 1 94.44 229 LYS B N 1
ATOM 4424 C CA . LYS B 1 229 ? 23.703 1.787 -25.797 1 94.44 229 LYS B CA 1
ATOM 4425 C C . LYS B 1 229 ? 23.109 2.965 -25.031 1 94.44 229 LYS B C 1
ATOM 4427 O O . LYS B 1 229 ? 23.25 4.117 -25.453 1 94.44 229 LYS B O 1
ATOM 4432 N N . HIS B 1 230 ? 22.594 2.76 -23.906 1 96.25 230 HIS B N 1
ATOM 4433 C CA . HIS B 1 230 ? 21.828 3.785 -23.219 1 96.25 230 HIS B CA 1
ATOM 4434 C C . HIS B 1 230 ? 22.734 4.828 -22.578 1 96.25 230 HIS B C 1
ATOM 4436 O O . HIS B 1 230 ? 22.531 6.031 -22.75 1 96.25 230 HIS B O 1
ATOM 4442 N N . LEU B 1 231 ? 23.719 4.387 -21.859 1 97 231 LEU B N 1
ATOM 4443 C CA . LEU B 1 231 ? 24.594 5.297 -21.109 1 97 231 LEU B CA 1
ATOM 4444 C C . LEU B 1 231 ? 25.297 6.27 -22.047 1 97 231 LEU B C 1
ATOM 4446 O O . LEU B 1 231 ? 25.25 7.484 -21.844 1 97 231 LEU B O 1
ATOM 4450 N N . PRO B 1 232 ? 25.891 5.773 -23.141 1 95.88 232 PRO B N 1
ATOM 4451 C CA . PRO B 1 232 ? 26.531 6.711 -24.062 1 95.88 232 PRO B CA 1
ATOM 4452 C C . PRO B 1 232 ? 25.547 7.715 -24.656 1 95.88 232 PRO B C 1
ATOM 4454 O O . PRO B 1 232 ? 25.891 8.883 -24.859 1 95.88 232 PRO B O 1
ATOM 4457 N N . ARG B 1 233 ? 24.375 7.242 -24.953 1 96.56 233 ARG B N 1
ATOM 4458 C CA . ARG B 1 233 ? 23.344 8.133 -25.469 1 96.56 233 ARG B CA 1
ATOM 4459 C C . ARG B 1 233 ? 23.031 9.242 -24.484 1 96.56 233 ARG B C 1
ATOM 4461 O O . ARG B 1 233 ? 22.875 10.406 -24.875 1 96.56 233 ARG B O 1
ATOM 4468 N N . PHE B 1 234 ? 22.891 8.914 -23.188 1 97.31 234 PHE B N 1
ATOM 4469 C CA . PHE B 1 234 ? 22.625 9.906 -22.156 1 97.31 234 PHE B CA 1
ATOM 4470 C C . PHE B 1 234 ? 23.719 10.977 -22.141 1 97.31 234 PHE B C 1
ATOM 4472 O O . PHE B 1 234 ? 23.422 12.172 -22.078 1 97.31 234 PHE B O 1
ATOM 4479 N N . LEU B 1 235 ? 24.922 10.523 -22.219 1 95.81 235 LEU B N 1
ATOM 4480 C CA . LEU B 1 235 ? 26.062 11.414 -22.141 1 95.81 235 LEU B CA 1
ATOM 4481 C C . LEU B 1 235 ? 26.109 12.328 -23.359 1 95.81 235 LEU B C 1
ATOM 4483 O O . LEU B 1 235 ? 26.359 13.531 -23.234 1 95.81 235 LEU B O 1
ATOM 4487 N N . GLU B 1 236 ? 25.844 11.781 -24.5 1 95.06 236 GLU B N 1
ATOM 4488 C CA . GLU B 1 236 ? 25.844 12.547 -25.75 1 95.06 236 GLU B CA 1
ATOM 4489 C C . GLU B 1 236 ? 24.75 13.609 -25.734 1 95.06 236 GLU B C 1
ATOM 4491 O O . GLU B 1 236 ? 24.922 14.688 -26.312 1 95.06 236 GLU B O 1
ATOM 4496 N N . LYS B 1 237 ? 23.672 13.258 -25.109 1 95.81 237 LYS B N 1
ATOM 4497 C CA . LYS B 1 237 ? 22.516 14.156 -25.109 1 95.81 237 LYS B CA 1
ATOM 4498 C C . LYS B 1 237 ? 22.641 15.203 -24 1 95.81 237 LYS B C 1
ATOM 4500 O O . LYS B 1 237 ? 21.719 16.016 -23.797 1 95.81 237 LYS B O 1
ATOM 4505 N N . GLY B 1 238 ? 23.688 15.156 -23.219 1 94.69 238 GLY B N 1
ATOM 4506 C CA . GLY B 1 238 ? 24 16.203 -22.266 1 94.69 238 GLY B CA 1
ATOM 4507 C C . GLY B 1 238 ? 23.328 16.016 -20.922 1 94.69 238 GLY B C 1
ATOM 4508 O O . GLY B 1 238 ? 23.125 16.969 -20.188 1 94.69 238 GLY B O 1
ATOM 4509 N N . MET B 1 239 ? 22.953 14.805 -20.672 1 97.31 239 MET B N 1
ATOM 4510 C CA . MET B 1 239 ? 22.438 14.539 -19.328 1 97.31 239 MET B CA 1
ATOM 4511 C C . MET B 1 239 ? 23.484 14.82 -18.266 1 97.31 239 MET B C 1
ATOM 4513 O O . MET B 1 239 ? 24.672 14.531 -18.469 1 97.31 239 MET B O 1
ATOM 4517 N N . THR B 1 240 ? 23.031 15.383 -17.172 1 98.06 240 THR B N 1
ATOM 4518 C CA . THR B 1 240 ? 23.984 15.742 -16.125 1 98.06 240 THR B CA 1
ATOM 4519 C C . THR B 1 240 ? 23.781 14.891 -14.883 1 98.06 240 THR B C 1
ATOM 4521 O O . THR B 1 240 ? 24.547 14.977 -13.93 1 98.06 240 THR B O 1
ATOM 4524 N N . ALA B 1 241 ? 22.75 14.078 -14.891 1 98.69 241 ALA B N 1
ATOM 4525 C CA . ALA B 1 241 ? 22.5 13.141 -13.805 1 98.69 241 ALA B CA 1
ATOM 4526 C C . ALA B 1 241 ? 21.797 11.883 -14.312 1 98.69 241 ALA B C 1
ATOM 4528 O O . ALA B 1 241 ? 21.047 11.93 -15.289 1 98.69 241 ALA B O 1
ATOM 4529 N N . ILE B 1 242 ? 22.109 10.773 -13.695 1 98.75 242 ILE B N 1
ATOM 4530 C CA . ILE B 1 242 ? 21.469 9.5 -14.008 1 98.75 242 ILE B CA 1
ATOM 4531 C C . ILE B 1 242 ? 20.969 8.844 -12.719 1 98.75 242 ILE B C 1
ATOM 4533 O O . ILE B 1 242 ? 21.734 8.703 -11.758 1 98.75 242 ILE B O 1
ATOM 4537 N N . ILE B 1 243 ? 19.734 8.508 -12.703 1 98.88 243 ILE B N 1
ATOM 4538 C CA . ILE B 1 243 ? 19.172 7.656 -11.656 1 98.88 243 ILE B CA 1
ATOM 4539 C C . ILE B 1 243 ? 19.062 6.223 -12.172 1 98.88 243 ILE B C 1
ATOM 4541 O O . ILE B 1 243 ? 18.453 5.973 -13.211 1 98.88 243 ILE B O 1
ATOM 4545 N N . CYS B 1 244 ? 19.688 5.336 -11.453 1 98.62 244 CYS B N 1
ATOM 4546 C CA . CYS B 1 244 ? 19.656 3.926 -11.82 1 98.62 244 CYS B CA 1
ATOM 4547 C C . CYS B 1 244 ? 18.672 3.16 -10.953 1 98.62 244 CYS B C 1
ATOM 4549 O O . CYS B 1 244 ? 18.516 3.463 -9.766 1 98.62 244 CYS B O 1
ATOM 4551 N N . SER B 1 245 ? 18.047 2.129 -11.508 1 97.31 245 SER B N 1
ATOM 4552 C CA . SER B 1 245 ? 17 1.382 -10.836 1 97.31 245 SER B CA 1
ATOM 4553 C C . SER B 1 245 ? 17.547 0.534 -9.703 1 97.31 245 SER B C 1
ATOM 4555 O O . SER B 1 245 ? 16.797 0.069 -8.836 1 97.31 245 SER B O 1
ATOM 4557 N N . GLN B 1 246 ? 18.875 0.264 -9.695 1 95.62 246 GLN B N 1
ATOM 4558 C CA . GLN B 1 246 ? 19.531 -0.545 -8.672 1 95.62 246 GLN B CA 1
ATOM 4559 C C . GLN B 1 246 ? 20.984 -0.13 -8.492 1 95.62 246 GLN B C 1
ATOM 4561 O O . GLN B 1 246 ? 21.594 0.441 -9.398 1 95.62 246 GLN B O 1
ATOM 4566 N N . ASP B 1 247 ? 21.516 -0.479 -7.348 1 96.75 247 ASP B N 1
ATOM 4567 C CA . ASP B 1 247 ? 22.891 -0.104 -7.016 1 96.75 247 ASP B CA 1
ATOM 4568 C C . ASP B 1 247 ? 23.891 -0.808 -7.93 1 96.75 247 ASP B C 1
ATOM 4570 O O . ASP B 1 247 ? 24.922 -0.236 -8.289 1 96.75 247 ASP B O 1
ATOM 4574 N N . THR B 1 248 ? 23.609 -2.023 -8.289 1 93.88 248 THR B N 1
ATOM 4575 C CA . THR B 1 248 ? 24.531 -2.758 -9.148 1 93.88 248 THR B CA 1
ATOM 4576 C C . THR B 1 248 ? 24.641 -2.105 -10.523 1 93.88 248 THR B C 1
ATOM 4578 O O . THR B 1 248 ? 25.719 -2 -11.086 1 93.88 248 THR B O 1
ATOM 4581 N N . LEU B 1 249 ? 23.562 -1.671 -11.023 1 96.06 249 LEU B N 1
ATOM 4582 C CA . LEU B 1 249 ? 23.547 -0.947 -12.289 1 96.06 249 LEU B CA 1
ATOM 4583 C C . LEU B 1 249 ? 24.266 0.394 -12.164 1 96.06 249 LEU B C 1
ATOM 4585 O O . LEU B 1 249 ? 25 0.793 -13.062 1 96.06 249 LEU B O 1
ATOM 4589 N N . ALA B 1 250 ? 24.031 1.051 -11.07 1 98.25 250 ALA B N 1
ATOM 4590 C CA . ALA B 1 250 ? 24.672 2.338 -10.812 1 98.25 250 ALA B CA 1
ATOM 4591 C C . ALA B 1 250 ? 26.188 2.189 -10.727 1 98.25 250 ALA B C 1
ATOM 4593 O O . ALA B 1 250 ? 26.938 3.033 -11.242 1 98.25 250 ALA B O 1
ATOM 4594 N N . ASN B 1 251 ? 26.562 1.116 -10.047 1 97.44 251 ASN B N 1
ATOM 4595 C CA . ASN B 1 251 ? 28 0.85 -9.961 1 97.44 251 ASN B CA 1
ATOM 4596 C C . ASN B 1 251 ? 28.609 0.641 -11.344 1 97.44 251 ASN B C 1
ATOM 4598 O O . ASN B 1 251 ? 29.703 1.136 -11.617 1 97.44 251 ASN B O 1
ATOM 4602 N N . SER B 1 252 ? 27.922 -0.062 -12.164 1 97.25 252 SER B N 1
ATOM 4603 C CA . SER B 1 252 ? 28.391 -0.281 -13.523 1 97.25 252 SER B CA 1
ATOM 4604 C C . SER B 1 252 ? 28.453 1.028 -14.305 1 97.25 252 SER B C 1
ATOM 4606 O O . SER B 1 252 ? 29.406 1.263 -15.062 1 97.25 252 SER B O 1
ATOM 4608 N N . ALA B 1 253 ? 27.469 1.838 -14.125 1 98.06 253 ALA B N 1
ATOM 4609 C CA . ALA B 1 253 ? 27.438 3.145 -14.781 1 98.06 253 ALA B CA 1
ATOM 4610 C C . ALA B 1 253 ? 28.594 4.023 -14.305 1 98.06 253 ALA B C 1
ATOM 4612 O O . ALA B 1 253 ? 29.203 4.734 -15.109 1 98.06 253 ALA B O 1
ATOM 4613 N N . LEU B 1 254 ? 28.875 3.979 -13 1 97.94 254 LEU B N 1
ATOM 4614 C CA . LEU B 1 254 ? 29.984 4.723 -12.422 1 97.94 254 LEU B CA 1
ATOM 4615 C C . LEU B 1 254 ? 31.312 4.344 -13.086 1 97.94 254 LEU B C 1
ATOM 4617 O O . LEU B 1 254 ? 32.062 5.215 -13.531 1 97.94 254 LEU B O 1
ATOM 4621 N N . ILE B 1 255 ? 31.531 3.088 -13.18 1 96.88 255 ILE B N 1
ATOM 4622 C CA . ILE B 1 255 ? 32.75 2.562 -13.75 1 96.88 255 ILE B CA 1
ATOM 4623 C C . ILE B 1 255 ? 32.844 2.941 -15.227 1 96.88 255 ILE B C 1
ATOM 4625 O O . ILE B 1 255 ? 33.875 3.418 -15.695 1 96.88 255 ILE B O 1
ATOM 4629 N N . GLN B 1 256 ? 31.781 2.758 -15.938 1 97 256 GLN B N 1
ATOM 4630 C CA . GLN B 1 256 ? 31.766 3.031 -17.375 1 97 256 GLN B CA 1
ATOM 4631 C C . GLN B 1 256 ? 31.969 4.52 -17.656 1 97 256 GLN B C 1
ATOM 4633 O O . GLN B 1 256 ? 32.656 4.887 -18.609 1 97 256 GLN B O 1
ATOM 4638 N N . CYS B 1 257 ? 31.391 5.398 -16.906 1 97.25 257 CYS B N 1
ATOM 4639 C CA . CYS B 1 257 ? 31.578 6.836 -17.047 1 97.25 257 CYS B CA 1
ATOM 4640 C C . CYS B 1 257 ? 33.062 7.215 -16.891 1 97.25 257 CYS B C 1
ATOM 4642 O O . CYS B 1 257 ? 33.594 7.988 -17.672 1 97.25 257 CYS B O 1
ATOM 4644 N N . GLN B 1 258 ? 33.562 6.641 -15.891 1 95.12 258 GLN B N 1
ATOM 4645 C CA . GLN B 1 258 ? 34.969 6.926 -15.633 1 95.12 258 GLN B CA 1
ATOM 4646 C C . GLN B 1 258 ? 35.875 6.438 -16.781 1 95.12 258 GLN B C 1
ATOM 4648 O O . GLN B 1 258 ? 36.781 7.129 -17.188 1 95.12 258 GLN B O 1
ATOM 4653 N N . GLN B 1 259 ? 35.531 5.324 -17.266 1 95.69 259 GLN B N 1
ATOM 4654 C CA . GLN B 1 259 ? 36.25 4.762 -18.391 1 95.69 259 GLN B CA 1
ATOM 4655 C C . GLN B 1 259 ? 36.125 5.641 -19.641 1 95.69 259 GLN B C 1
ATOM 4657 O O . GLN B 1 259 ? 37.031 5.707 -20.453 1 95.69 259 GLN B O 1
ATOM 4662 N N . LEU B 1 260 ? 35.031 6.328 -19.719 1 95.75 260 LEU B N 1
ATOM 4663 C CA . LEU B 1 260 ? 34.781 7.207 -20.859 1 95.75 260 LEU B CA 1
ATOM 4664 C C . LEU B 1 260 ? 35.344 8.602 -20.625 1 95.75 260 LEU B C 1
ATOM 4666 O O . LEU B 1 260 ? 35.219 9.484 -21.469 1 95.75 260 LEU B O 1
ATOM 4670 N N . GLY B 1 261 ? 35.906 8.805 -19.469 1 96.12 261 GLY B N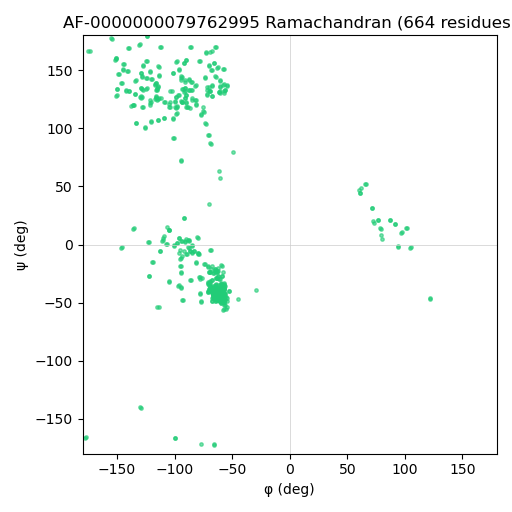 1
ATOM 4671 C CA . GLY B 1 261 ? 36.625 10.039 -19.188 1 96.12 261 GLY B CA 1
ATOM 4672 C C . GLY B 1 261 ? 35.781 11.062 -18.438 1 96.12 261 GLY B C 1
ATOM 4673 O O . GLY B 1 261 ? 36.188 12.203 -18.25 1 96.12 261 GLY B O 1
ATOM 4674 N N . TYR B 1 262 ? 34.656 10.609 -17.984 1 97.19 262 TYR B N 1
ATOM 4675 C CA . TYR B 1 262 ? 33.812 11.516 -17.219 1 97.19 262 TYR B CA 1
ATOM 4676 C C . TYR B 1 262 ? 34.125 11.43 -15.734 1 97.19 262 TYR B C 1
ATOM 4678 O O . TYR B 1 262 ? 34.375 10.344 -15.211 1 97.19 262 TYR B O 1
ATOM 4686 N N . LYS B 1 263 ? 34.094 12.602 -15.086 1 97.19 263 LYS B N 1
ATOM 4687 C CA . LYS B 1 263 ? 34.281 12.641 -13.633 1 97.19 263 LYS B CA 1
ATOM 4688 C C . LYS B 1 263 ? 32.938 12.609 -12.914 1 97.19 263 LYS B C 1
ATOM 4690 O O . LYS B 1 263 ? 31.984 13.312 -13.305 1 97.19 263 LYS B O 1
ATOM 4695 N N . VAL B 1 264 ? 32.812 11.844 -11.953 1 98.12 264 VAL B N 1
ATOM 4696 C CA . VAL B 1 264 ? 31.641 11.789 -11.07 1 98.12 264 VAL B CA 1
ATOM 4697 C C . VAL B 1 264 ? 32 12.359 -9.703 1 98.12 264 VAL B C 1
ATOM 4699 O O . VAL B 1 264 ? 32.938 11.875 -9.055 1 98.12 264 VAL B O 1
ATOM 4702 N N . PRO B 1 265 ? 31.344 13.32 -9.234 1 97.81 265 PRO B N 1
ATOM 4703 C CA . PRO B 1 265 ? 30.078 13.859 -9.734 1 97.81 265 PRO B CA 1
ATOM 4704 C C . PRO B 1 265 ? 30.266 15.094 -10.609 1 97.81 265 PRO B C 1
ATOM 4706 O O . PRO B 1 265 ? 29.281 15.703 -11.039 1 97.81 265 PRO B O 1
ATOM 4709 N N . GLU B 1 266 ? 31.484 15.5 -10.836 1 97.56 266 GLU B N 1
ATOM 4710 C CA . GLU B 1 266 ? 31.766 16.812 -11.414 1 97.56 266 GLU B CA 1
ATOM 4711 C C . GLU B 1 266 ? 31.094 16.953 -12.789 1 97.56 266 GLU B C 1
ATOM 4713 O O . GLU B 1 266 ? 30.594 18.016 -13.133 1 97.56 266 GLU B O 1
ATOM 4718 N N . ASP B 1 267 ? 31.156 15.906 -13.609 1 97.38 267 ASP B N 1
ATOM 4719 C CA . ASP B 1 267 ? 30.578 15.961 -14.945 1 97.38 267 ASP B CA 1
ATOM 4720 C C . ASP B 1 267 ? 29.172 15.359 -14.969 1 97.38 267 ASP B C 1
ATOM 4722 O O . ASP B 1 267 ? 28.328 15.766 -15.758 1 97.38 267 ASP B O 1
ATOM 4726 N N . ILE B 1 268 ? 28.984 14.336 -14.164 1 98.25 268 ILE B N 1
ATOM 4727 C CA . ILE B 1 268 ? 27.719 13.617 -14.164 1 98.25 268 ILE B CA 1
ATOM 4728 C C . ILE B 1 268 ? 27.469 13.031 -12.773 1 98.25 268 ILE B C 1
ATOM 4730 O O . ILE B 1 268 ? 28.344 12.406 -12.18 1 98.25 268 ILE B O 1
ATOM 4734 N N . SER B 1 269 ? 26.281 13.328 -12.227 1 98.81 269 SER B N 1
ATOM 4735 C CA . SER B 1 269 ? 25.859 12.734 -10.969 1 98.81 269 SER B CA 1
ATOM 4736 C C . SER B 1 269 ? 25.156 11.398 -11.188 1 98.81 269 SER B C 1
ATOM 4738 O O . SER B 1 269 ? 24.406 11.234 -12.156 1 98.81 269 SER B O 1
ATOM 4740 N N . ILE B 1 270 ? 25.391 10.414 -10.297 1 98.88 270 ILE B N 1
ATOM 4741 C CA . ILE B 1 270 ? 24.766 9.102 -10.414 1 98.88 270 ILE B CA 1
ATOM 4742 C C . ILE B 1 270 ? 24.125 8.711 -9.086 1 98.88 270 ILE B C 1
ATOM 4744 O O . ILE B 1 270 ? 24.766 8.82 -8.031 1 98.88 270 ILE B O 1
ATOM 4748 N N . ILE B 1 271 ? 22.891 8.352 -9.125 1 98.88 271 ILE B N 1
ATOM 4749 C CA . ILE B 1 271 ? 22.156 7.855 -7.965 1 98.88 271 ILE B CA 1
ATOM 4750 C C . ILE B 1 271 ? 21.734 6.402 -8.195 1 98.88 271 ILE B C 1
ATOM 4752 O O . ILE B 1 271 ? 21.297 6.043 -9.289 1 98.88 271 ILE B O 1
ATOM 4756 N N . GLY B 1 272 ? 21.969 5.574 -7.188 1 98.69 272 GLY B N 1
ATOM 4757 C CA . GLY B 1 272 ? 21.5 4.199 -7.23 1 98.69 272 GLY B CA 1
ATOM 4758 C C . GLY B 1 272 ? 20.219 3.979 -6.445 1 98.69 272 GLY B C 1
ATOM 4759 O O . GLY B 1 272 ? 19.5 4.93 -6.145 1 98.69 272 GLY B O 1
ATOM 4760 N N . PHE B 1 273 ? 19.859 2.689 -6.195 1 98.25 273 PHE B N 1
ATOM 4761 C CA . PHE B 1 273 ? 18.672 2.268 -5.441 1 98.25 273 PHE B CA 1
ATOM 4762 C C . PHE B 1 273 ? 18.938 0.945 -4.73 1 98.25 273 PHE B C 1
ATOM 4764 O O . PHE B 1 273 ? 19.438 -0.006 -5.336 1 98.25 273 PHE B O 1
ATOM 4771 N N . ASP B 1 274 ? 18.562 0.832 -3.402 1 96.75 274 ASP B N 1
ATOM 4772 C CA . ASP B 1 274 ? 18.656 -0.355 -2.559 1 96.75 274 ASP B CA 1
ATOM 4773 C C . ASP B 1 274 ? 19.516 -0.086 -1.322 1 96.75 274 ASP B C 1
ATOM 4775 O O . ASP B 1 274 ? 19.141 -0.45 -0.207 1 96.75 274 ASP B O 1
ATOM 4779 N N . ASP B 1 275 ? 20.719 0.562 -1.57 1 97.62 275 ASP B N 1
ATOM 4780 C CA . ASP B 1 275 ? 21.75 0.789 -0.572 1 97.62 275 ASP B CA 1
ATOM 4781 C C . ASP B 1 275 ? 22.359 -0.531 -0.109 1 97.62 275 ASP B C 1
ATOM 4783 O O . ASP B 1 275 ? 22.406 -0.815 1.09 1 97.62 275 ASP B O 1
ATOM 4787 N N . ILE B 1 276 ? 22.781 -1.325 -1.023 1 95.5 276 ILE B N 1
ATOM 4788 C CA . ILE B 1 276 ? 23.5 -2.555 -0.697 1 95.5 276 ILE B CA 1
ATOM 4789 C C . ILE B 1 276 ? 24.906 -2.221 -0.201 1 95.5 276 ILE B C 1
ATOM 4791 O O . ILE B 1 276 ? 25.391 -1.114 -0.422 1 95.5 276 ILE B O 1
ATOM 4795 N N . PRO B 1 277 ? 25.578 -3.092 0.384 1 93.69 277 PRO B N 1
ATOM 4796 C CA . PRO B 1 277 ? 26.844 -2.803 1.064 1 93.69 277 PRO B CA 1
ATOM 4797 C C . PRO B 1 277 ? 27.875 -2.166 0.14 1 93.69 277 PRO B C 1
ATOM 4799 O O . PRO B 1 277 ? 28.609 -1.262 0.555 1 93.69 277 PRO B O 1
ATOM 4802 N N . ILE B 1 278 ? 27.922 -2.471 -1.078 1 94 278 ILE B N 1
ATOM 4803 C CA . ILE B 1 278 ? 28.953 -1.997 -1.995 1 94 278 ILE B CA 1
ATOM 4804 C C . ILE B 1 278 ? 28.766 -0.502 -2.25 1 94 278 ILE B C 1
ATOM 4806 O O . ILE B 1 278 ? 29.719 0.191 -2.621 1 94 278 ILE B O 1
ATOM 4810 N N . ALA B 1 279 ? 27.609 0.004 -2.07 1 96.5 279 ALA B N 1
ATOM 4811 C CA . ALA B 1 279 ? 27.281 1.386 -2.402 1 96.5 279 ALA B CA 1
ATOM 4812 C C . ALA B 1 279 ? 28.172 2.367 -1.658 1 96.5 279 ALA B C 1
ATOM 4814 O O . ALA B 1 279 ? 28.562 3.4 -2.207 1 96.5 279 ALA B O 1
ATOM 4815 N N . ALA B 1 280 ? 28.531 2 -0.416 1 96.5 280 ALA B N 1
ATOM 4816 C CA . ALA B 1 280 ? 29.328 2.885 0.427 1 96.5 280 ALA B CA 1
ATOM 4817 C C . ALA B 1 280 ? 30.812 2.822 0.039 1 96.5 280 ALA B C 1
ATOM 4819 O O . ALA B 1 280 ? 31.594 3.678 0.444 1 96.5 280 ALA B O 1
ATOM 4820 N N . TYR B 1 281 ? 31.125 1.877 -0.854 1 95.81 281 TYR B N 1
ATOM 4821 C CA . TYR B 1 281 ? 32.531 1.634 -1.092 1 95.81 281 TYR B CA 1
ATOM 4822 C C . TYR B 1 281 ? 32.875 1.819 -2.564 1 95.81 281 TYR B C 1
ATOM 4824 O O . TYR B 1 281 ? 34.031 1.592 -2.975 1 95.81 281 TYR B O 1
ATOM 4832 N N . THR B 1 282 ? 31.922 2.186 -3.322 1 96.94 282 THR B N 1
ATOM 4833 C CA . THR B 1 282 ? 32.25 2.547 -4.699 1 96.94 282 THR B CA 1
ATOM 4834 C C . THR B 1 282 ? 33.156 3.779 -4.742 1 96.94 282 THR B C 1
ATOM 4836 O O . THR B 1 282 ? 33.375 4.414 -3.715 1 96.94 282 THR B O 1
ATOM 4839 N N . SER B 1 283 ? 33.688 4.074 -5.965 1 96.38 283 SER B N 1
ATOM 4840 C CA . SER B 1 283 ? 34.531 5.25 -6.148 1 96.38 283 SER B CA 1
ATOM 4841 C C . SER B 1 283 ? 33.938 6.199 -7.188 1 96.38 283 SER B C 1
ATOM 4843 O O . SER B 1 283 ? 34.094 5.98 -8.391 1 96.38 283 SER B O 1
ATOM 4845 N N . PRO B 1 284 ? 33.406 7.238 -6.707 1 98.12 284 PRO B N 1
ATOM 4846 C CA . PRO B 1 284 ? 33.094 7.68 -5.344 1 98.12 284 PRO B CA 1
ATOM 4847 C C . PRO B 1 284 ? 31.984 6.871 -4.695 1 98.12 284 PRO B C 1
ATOM 4849 O O . PRO B 1 284 ? 31.281 6.117 -5.379 1 98.12 284 PRO B O 1
ATOM 4852 N N . PRO B 1 285 ? 31.891 7.047 -3.357 1 98.62 285 PRO B N 1
ATOM 4853 C CA . PRO B 1 285 ? 30.766 6.398 -2.693 1 98.62 285 PRO B CA 1
ATOM 4854 C C . PRO B 1 285 ? 29.422 6.832 -3.271 1 98.62 285 PRO B C 1
ATOM 4856 O O . PRO B 1 285 ? 29.203 8.016 -3.525 1 98.62 285 PRO B O 1
ATOM 4859 N N . LEU B 1 286 ? 28.562 5.891 -3.424 1 98.75 286 LEU B N 1
ATOM 4860 C CA . LEU B 1 286 ? 27.375 6.02 -4.262 1 98.75 286 LEU B CA 1
ATOM 4861 C C . LEU B 1 286 ? 26.203 6.605 -3.467 1 98.75 286 LEU B C 1
ATOM 4863 O O . LEU B 1 286 ? 25.797 6.035 -2.455 1 98.75 286 LEU B O 1
ATOM 4867 N N . THR B 1 287 ? 25.688 7.816 -3.881 1 98.81 287 THR B N 1
ATOM 4868 C CA . THR B 1 287 ? 24.375 8.266 -3.432 1 98.81 287 THR B CA 1
ATOM 4869 C C . THR B 1 287 ? 23.297 7.301 -3.891 1 98.81 287 THR B C 1
ATOM 4871 O O . THR B 1 287 ? 23.281 6.867 -5.043 1 98.81 287 THR B O 1
ATOM 4874 N N . THR B 1 288 ? 22.422 6.898 -2.969 1 98.81 288 THR B N 1
ATOM 4875 C CA . THR B 1 288 ? 21.453 5.863 -3.305 1 98.81 288 THR B CA 1
ATOM 4876 C C . THR B 1 288 ? 20.172 6.027 -2.48 1 98.81 288 THR B C 1
ATOM 4878 O O . THR B 1 288 ? 20.125 6.852 -1.562 1 98.81 288 THR B O 1
ATOM 4881 N N . VAL B 1 289 ? 19.078 5.441 -2.932 1 98.62 289 VAL B N 1
ATOM 4882 C CA . VAL B 1 289 ? 17.844 5.324 -2.15 1 98.62 289 VAL B CA 1
ATOM 4883 C C . VAL B 1 289 ? 17.875 4.027 -1.343 1 98.62 289 VAL B C 1
ATOM 4885 O O . VAL B 1 289 ? 17.984 2.938 -1.908 1 98.62 289 VAL B O 1
ATOM 4888 N N . ARG B 1 290 ? 17.766 4.172 -0.088 1 98.06 290 ARG B N 1
ATOM 4889 C CA . ARG B 1 290 ? 17.891 3.025 0.804 1 98.06 290 ARG B CA 1
ATOM 4890 C C . ARG B 1 290 ? 16.547 2.326 0.995 1 98.06 290 ARG B C 1
ATOM 4892 O O . ARG B 1 290 ? 15.523 2.982 1.189 1 98.06 290 ARG B O 1
ATOM 4899 N N . GLN B 1 291 ? 16.531 1.028 0.878 1 97.75 291 GLN B N 1
ATOM 4900 C CA . GLN B 1 291 ? 15.5 0.119 1.384 1 97.75 291 GLN B CA 1
ATOM 4901 C C . GLN B 1 291 ? 15.938 -0.514 2.703 1 97.75 291 GLN B C 1
ATOM 4903 O O . GLN B 1 291 ? 16.984 -1.161 2.775 1 97.75 291 GLN B O 1
ATOM 4908 N N . ASP B 1 292 ? 15.234 -0.297 3.797 1 96.81 292 ASP B N 1
ATOM 4909 C CA . ASP B 1 292 ? 15.555 -0.986 5.043 1 96.81 292 ASP B CA 1
ATOM 4910 C C . ASP B 1 292 ? 15.234 -2.477 4.941 1 96.81 292 ASP B C 1
ATOM 4912 O O . ASP B 1 292 ? 14.164 -2.92 5.367 1 96.81 292 ASP B O 1
ATOM 4916 N N . ARG B 1 293 ? 16.156 -3.205 4.465 1 97.5 293 ARG B N 1
ATOM 4917 C CA . ARG B 1 293 ? 15.953 -4.598 4.078 1 97.5 293 ARG B CA 1
ATOM 4918 C C . ARG B 1 293 ? 15.609 -5.457 5.293 1 97.5 293 ARG B C 1
ATOM 4920 O O . ARG B 1 293 ? 14.773 -6.355 5.203 1 97.5 293 ARG B O 1
ATOM 4927 N N . LEU B 1 294 ? 16.25 -5.195 6.434 1 97.06 294 LEU B N 1
ATOM 4928 C CA . LEU B 1 294 ? 15.922 -5.93 7.652 1 97.06 294 LEU B CA 1
ATOM 4929 C C . LEU B 1 294 ? 14.469 -5.715 8.047 1 97.06 294 LEU B C 1
ATOM 4931 O O . LEU B 1 294 ? 13.75 -6.676 8.336 1 97.06 294 LEU B O 1
ATOM 4935 N N . GLU B 1 295 ? 14.055 -4.484 8.016 1 97.12 295 GLU B N 1
ATOM 4936 C CA . GLU B 1 295 ? 12.688 -4.156 8.383 1 97.12 295 GLU B CA 1
ATOM 4937 C C . GLU B 1 295 ? 11.695 -4.676 7.344 1 97.12 295 GLU B C 1
ATOM 4939 O O . GLU B 1 295 ? 10.57 -5.047 7.684 1 97.12 295 GLU B O 1
ATOM 4944 N N . LEU B 1 296 ? 12.125 -4.699 6.141 1 98.12 296 LEU B N 1
ATOM 4945 C CA . LEU B 1 296 ? 11.281 -5.285 5.102 1 98.12 296 LEU B CA 1
ATOM 4946 C C . LEU B 1 296 ? 11.016 -6.758 5.391 1 98.12 296 LEU B C 1
ATOM 4948 O O . LEU B 1 296 ? 9.898 -7.242 5.191 1 98.12 296 LEU B O 1
ATOM 4952 N N . GLY B 1 297 ? 12.055 -7.465 5.84 1 98.44 297 GLY B N 1
ATOM 4953 C CA . GLY B 1 297 ? 11.859 -8.852 6.242 1 98.44 297 GLY B CA 1
ATOM 4954 C C . GLY B 1 297 ? 10.867 -9.008 7.383 1 98.44 297 GLY B C 1
ATOM 4955 O O . GLY B 1 297 ? 9.977 -9.852 7.32 1 98.44 297 GLY B O 1
ATOM 4956 N N . LYS B 1 298 ? 11.039 -8.188 8.383 1 97.56 298 LYS B N 1
ATOM 4957 C CA . LYS B 1 298 ? 10.109 -8.195 9.508 1 97.56 298 LYS B CA 1
ATOM 4958 C C . LYS B 1 298 ? 8.688 -7.898 9.055 1 97.56 298 LYS B C 1
ATOM 4960 O O . LYS B 1 298 ? 7.738 -8.539 9.508 1 97.56 298 LYS B O 1
ATOM 4965 N N . SER B 1 299 ? 8.594 -6.949 8.133 1 97.25 299 SER B N 1
ATOM 4966 C CA . SER B 1 299 ? 7.301 -6.582 7.57 1 97.25 299 SER B CA 1
ATOM 4967 C C . SER B 1 299 ? 6.68 -7.75 6.812 1 97.25 299 SER B C 1
ATOM 4969 O O . SER B 1 299 ? 5.461 -7.926 6.824 1 97.25 299 SER B O 1
ATOM 4971 N N . GLY B 1 300 ? 7.535 -8.492 6.141 1 98.31 300 GLY B N 1
ATOM 4972 C CA . GLY B 1 300 ? 7.051 -9.68 5.461 1 98.31 300 GLY B CA 1
ATOM 4973 C C . GLY B 1 300 ? 6.371 -10.664 6.391 1 98.31 300 GLY B C 1
ATOM 4974 O O . GLY B 1 300 ? 5.277 -11.148 6.094 1 98.31 300 GLY B O 1
ATOM 4975 N N . PHE B 1 301 ? 6.965 -10.922 7.527 1 97.69 301 PHE B N 1
ATOM 4976 C CA . PHE B 1 301 ? 6.355 -11.844 8.477 1 97.69 301 PHE B CA 1
ATOM 4977 C C . PHE B 1 301 ? 5.102 -11.242 9.094 1 97.69 301 PHE B C 1
ATOM 4979 O O . PHE B 1 301 ? 4.109 -11.938 9.312 1 97.69 301 PHE B O 1
ATOM 4986 N N . PHE B 1 302 ? 5.219 -10.023 9.352 1 94.94 302 PHE B N 1
ATOM 4987 C CA . PHE B 1 302 ? 4.047 -9.359 9.906 1 94.94 302 PHE B CA 1
ATOM 4988 C C . PHE B 1 302 ? 2.848 -9.516 8.977 1 94.94 302 PHE B C 1
ATOM 4990 O O . PHE B 1 302 ? 1.753 -9.875 9.422 1 94.94 302 PHE B O 1
ATOM 4997 N N . ALA B 1 303 ? 3.031 -9.188 7.77 1 97.5 303 ALA B N 1
ATOM 4998 C CA . ALA B 1 303 ? 1.961 -9.32 6.781 1 97.5 303 ALA B CA 1
ATOM 4999 C C . ALA B 1 303 ? 1.454 -10.758 6.711 1 97.5 303 ALA B C 1
ATOM 5001 O O . ALA B 1 303 ? 0.246 -10.992 6.645 1 97.5 303 ALA B O 1
ATOM 5002 N N . LEU B 1 304 ? 2.396 -11.68 6.727 1 97.44 304 LEU B N 1
ATOM 5003 C CA . LEU B 1 304 ? 2.008 -13.086 6.664 1 97.44 304 LEU B CA 1
ATOM 5004 C C . LEU B 1 304 ? 1.181 -13.477 7.887 1 97.44 304 LEU B C 1
ATOM 5006 O O . LEU B 1 304 ? 0.148 -14.133 7.754 1 97.44 304 LEU B O 1
ATOM 5010 N N . SER B 1 305 ? 1.65 -13.078 9.031 1 95.25 305 SER B N 1
ATOM 5011 C CA . SER B 1 305 ? 0.933 -13.352 10.273 1 95.25 305 SER B CA 1
ATOM 5012 C C . SER B 1 305 ? -0.473 -12.766 10.242 1 95.25 305 SER B C 1
ATOM 5014 O O . SER B 1 305 ? -1.425 -13.383 10.719 1 95.25 305 SER B O 1
ATOM 5016 N N . SER B 1 306 ? -0.589 -11.594 9.656 1 93.56 306 SER B N 1
ATOM 5017 C CA . SER B 1 306 ? -1.891 -10.945 9.516 1 93.56 306 SER B CA 1
ATOM 5018 C C . SER B 1 306 ? -2.814 -11.758 8.617 1 93.56 306 SER B C 1
ATOM 5020 O O . SER B 1 306 ? -3.965 -12.023 8.977 1 93.56 306 SER B O 1
ATOM 5022 N N . LEU B 1 307 ? -2.289 -12.195 7.512 1 95.06 307 LEU B N 1
ATOM 5023 C CA . LEU B 1 307 ? -3.082 -13.008 6.598 1 95.06 307 LEU B CA 1
ATOM 5024 C C . LEU B 1 307 ? -3.543 -14.297 7.273 1 95.06 307 LEU B C 1
ATOM 5026 O O . LEU B 1 307 ? -4.684 -14.727 7.086 1 95.06 307 LEU B O 1
ATOM 5030 N N . LEU B 1 308 ? -2.648 -14.852 8.031 1 92.31 308 LEU B N 1
ATOM 5031 C CA . LEU B 1 308 ? -2.953 -16.094 8.734 1 92.31 308 LEU B CA 1
ATOM 5032 C C . LEU B 1 308 ? -4.055 -15.883 9.766 1 92.31 308 LEU B C 1
ATOM 5034 O O . LEU B 1 308 ? -4.746 -16.828 10.148 1 92.31 308 LEU B O 1
ATOM 5038 N N . ASN B 1 309 ? -4.227 -14.688 10.156 1 89.5 309 ASN B N 1
ATOM 5039 C CA . ASN B 1 309 ? -5.262 -14.344 11.125 1 89.5 309 ASN B CA 1
ATOM 5040 C C . ASN B 1 309 ? -6.445 -13.656 10.461 1 89.5 309 ASN B C 1
ATOM 5042 O O . ASN B 1 309 ? -7.191 -12.922 11.109 1 89.5 309 ASN B O 1
ATOM 5046 N N . SER B 1 310 ? -6.52 -13.68 9.188 1 89.31 310 SER B N 1
ATOM 5047 C CA . SER B 1 310 ? -7.664 -13.266 8.375 1 89.31 310 SER B CA 1
ATOM 5048 C C . SER B 1 310 ? -7.754 -11.742 8.289 1 89.31 310 SER B C 1
ATOM 5050 O O . SER B 1 310 ? -8.852 -11.188 8.227 1 89.31 310 SER B O 1
ATOM 5052 N N . ILE B 1 311 ? -6.629 -11.141 8.555 1 89.88 311 ILE B N 1
ATOM 5053 C CA . ILE B 1 311 ? -6.523 -9.727 8.219 1 89.88 311 ILE B CA 1
ATOM 5054 C C . ILE B 1 311 ? -6 -9.57 6.789 1 89.88 311 ILE B C 1
ATOM 5056 O O . ILE B 1 311 ? -4.863 -9.945 6.492 1 89.88 311 ILE B O 1
ATOM 5060 N N . SER B 1 312 ? -6.754 -8.984 5.906 1 94 312 SER B N 1
ATOM 5061 C CA . SER B 1 312 ? -6.488 -9.023 4.469 1 94 312 SER B CA 1
ATOM 5062 C C . SER B 1 312 ? -5.691 -7.809 4.016 1 94 312 SER B C 1
ATOM 5064 O O . SER B 1 312 ? -6.195 -6.98 3.256 1 94 312 SER B O 1
ATOM 5066 N N . ILE B 1 313 ? -4.434 -7.805 4.379 1 96.12 313 ILE B N 1
ATOM 5067 C CA . ILE B 1 313 ? -3.523 -6.758 3.922 1 96.12 313 ILE B CA 1
ATOM 5068 C C . ILE B 1 313 ? -3.299 -6.891 2.418 1 96.12 313 ILE B C 1
ATOM 5070 O O . ILE B 1 313 ? -3.031 -7.988 1.919 1 96.12 313 ILE B O 1
ATOM 5074 N N . SER B 1 314 ? -3.514 -5.789 1.748 1 97.94 314 SER B N 1
ATOM 5075 C CA . SER B 1 314 ? -3.227 -5.777 0.318 1 97.94 314 SER B CA 1
ATOM 5076 C C . SER B 1 314 ? -1.81 -5.281 0.043 1 97.94 314 SER B C 1
ATOM 5078 O O . SER B 1 314 ? -1.066 -5.902 -0.718 1 97.94 314 SER B O 1
ATOM 5080 N N . THR B 1 315 ? -1.5 -4.172 0.688 1 98.12 315 THR B N 1
ATOM 5081 C CA . THR B 1 315 ? -0.232 -3.498 0.43 1 98.12 315 THR B CA 1
ATOM 5082 C C . THR B 1 315 ? 0.38 -2.979 1.728 1 98.12 315 THR B C 1
ATOM 5084 O O . THR B 1 315 ? -0.316 -2.389 2.557 1 98.12 315 THR B O 1
ATOM 5087 N N . PHE B 1 316 ? 1.641 -3.234 1.96 1 98.06 316 PHE B N 1
ATOM 5088 C CA . PHE B 1 316 ? 2.439 -2.768 3.086 1 98.06 316 PHE B CA 1
ATOM 5089 C C . PHE B 1 316 ? 3.781 -2.223 2.611 1 98.06 316 PHE B C 1
ATOM 5091 O O . PHE B 1 316 ? 4.684 -2.99 2.266 1 98.06 316 PHE B O 1
ATOM 5098 N N . LEU B 1 317 ? 3.924 -0.888 2.6 1 98.56 317 LEU B N 1
ATOM 5099 C CA . LEU B 1 317 ? 5.137 -0.26 2.086 1 98.56 317 LEU B CA 1
ATOM 5100 C C . LEU B 1 317 ? 5.863 0.503 3.188 1 98.56 317 LEU B C 1
ATOM 5102 O O . LEU B 1 317 ? 5.227 1.16 4.016 1 98.56 317 LEU B O 1
ATOM 5106 N N . LEU B 1 318 ? 7.168 0.409 3.227 1 98.25 318 LEU B N 1
ATOM 5107 C CA . LEU B 1 318 ? 8.008 1.216 4.102 1 98.25 318 LEU B CA 1
ATOM 5108 C C . LEU B 1 318 ? 8.461 2.492 3.398 1 98.25 318 LEU B C 1
ATOM 5110 O O . LEU B 1 318 ? 8.508 2.543 2.166 1 98.25 318 LEU B O 1
ATOM 5114 N N . HIS B 1 319 ? 8.773 3.457 4.188 1 98 319 HIS B N 1
ATOM 5115 C CA . HIS B 1 319 ? 9.375 4.672 3.648 1 98 319 HIS B CA 1
ATOM 5116 C C . HIS B 1 319 ? 10.75 4.383 3.049 1 98 319 HIS B C 1
ATOM 5118 O O . HIS B 1 319 ? 11.484 3.539 3.557 1 98 319 HIS B O 1
ATOM 5124 N N . ALA B 1 320 ? 11 5.117 1.996 1 97.38 320 ALA B N 1
ATOM 5125 C CA . ALA B 1 320 ? 12.344 5.148 1.437 1 97.38 320 ALA B CA 1
ATOM 5126 C C . ALA B 1 320 ? 13.172 6.266 2.061 1 97.38 320 ALA B C 1
ATOM 5128 O O . ALA B 1 320 ? 12.625 7.176 2.691 1 97.38 320 ALA B O 1
ATOM 5129 N N . GLN B 1 321 ? 14.477 6.098 1.952 1 97 321 GLN B N 1
ATOM 5130 C CA . GLN B 1 321 ? 15.391 7.129 2.439 1 97 321 GLN B CA 1
ATOM 5131 C C . GLN B 1 321 ? 16.484 7.414 1.422 1 97 321 GLN B C 1
ATOM 5133 O O . GLN B 1 321 ? 17.094 6.488 0.884 1 97 321 GLN B O 1
ATOM 5138 N N . LEU B 1 322 ? 16.656 8.664 1.129 1 98.25 322 LEU B N 1
ATOM 5139 C CA . LEU B 1 322 ? 17.781 9.031 0.292 1 98.25 322 LEU B CA 1
ATOM 5140 C C . LEU B 1 322 ? 19.062 9.125 1.121 1 98.25 322 LEU B C 1
ATOM 5142 O O . LEU B 1 322 ? 19.109 9.859 2.111 1 98.25 322 LEU B O 1
ATOM 5146 N N . ILE B 1 323 ? 20.031 8.359 0.8 1 98.5 323 ILE B N 1
ATOM 5147 C CA . ILE B 1 323 ? 21.344 8.391 1.437 1 98.5 323 ILE B CA 1
ATOM 5148 C C . ILE B 1 323 ? 22.328 9.148 0.552 1 98.5 323 ILE B C 1
ATOM 5150 O O . ILE B 1 323 ? 22.781 8.633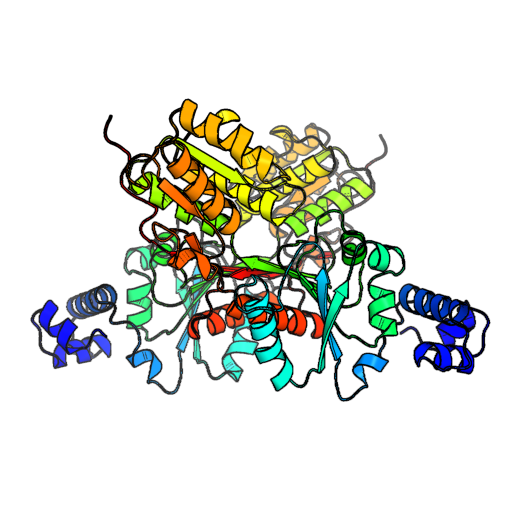 -0.478 1 98.5 323 ILE B O 1
ATOM 5154 N N . GLU B 1 324 ? 22.672 10.32 1.016 1 98.5 324 GLU B N 1
ATOM 5155 C CA . GLU B 1 324 ? 23.594 11.164 0.257 1 98.5 324 GLU B CA 1
ATOM 5156 C C . GLU B 1 324 ? 25.047 10.758 0.501 1 98.5 324 GLU B C 1
ATOM 5158 O O . GLU B 1 324 ? 25.484 10.641 1.65 1 98.5 324 GLU B O 1
ATOM 5163 N N . ARG B 1 325 ? 25.703 10.469 -0.627 1 98.44 325 ARG B N 1
ATOM 5164 C CA . ARG B 1 325 ? 27.141 10.234 -0.56 1 98.44 325 ARG B CA 1
ATOM 5165 C C . ARG B 1 325 ? 27.875 11.078 -1.592 1 98.44 325 ARG B C 1
ATOM 5167 O O . ARG B 1 325 ? 27.547 12.25 -1.796 1 98.44 325 ARG B O 1
ATOM 5174 N N . LYS B 1 326 ? 28.922 10.562 -2.273 1 98.56 326 LYS B N 1
ATOM 5175 C CA . LYS B 1 326 ? 29.828 11.453 -3 1 98.56 326 LYS B CA 1
ATOM 5176 C C . LYS B 1 326 ? 29.656 11.297 -4.508 1 98.56 326 LYS B C 1
ATOM 5178 O O . LYS B 1 326 ? 30.359 11.945 -5.289 1 98.56 326 LYS B O 1
ATOM 5183 N N . SER B 1 327 ? 28.641 10.516 -4.953 1 98.75 327 SER B N 1
ATOM 5184 C CA . SER B 1 327 ? 28.438 10.328 -6.387 1 98.75 327 SER B CA 1
ATOM 5185 C C . SER B 1 327 ? 27.531 11.406 -6.965 1 98.75 327 SER B C 1
ATOM 5187 O O . SER B 1 327 ? 27.156 11.352 -8.141 1 98.75 327 SER B O 1
ATOM 5189 N N . THR B 1 328 ? 27.125 12.383 -6.148 1 98.75 328 THR B N 1
ATOM 5190 C CA . THR B 1 328 ? 26.25 13.461 -6.602 1 98.75 328 THR B CA 1
ATOM 5191 C C . THR B 1 328 ? 26.844 14.82 -6.23 1 98.75 328 THR B C 1
ATOM 5193 O O . THR B 1 328 ? 27.531 14.945 -5.219 1 98.75 328 THR B O 1
ATOM 5196 N N . GLY B 1 329 ? 26.641 15.727 -7.066 1 98.19 329 GLY B N 1
ATOM 5197 C CA . GLY B 1 329 ? 27.062 17.109 -6.879 1 98.19 329 GLY B CA 1
ATOM 5198 C C . GLY B 1 329 ? 26.234 18.094 -7.672 1 98.19 329 GLY B C 1
ATOM 5199 O O . GLY B 1 329 ? 25.297 17.719 -8.367 1 98.19 329 GLY B O 1
ATOM 5200 N N . GLU B 1 330 ? 26.547 19.375 -7.496 1 97.81 330 GLU B N 1
ATOM 5201 C CA . GLU B 1 330 ? 25.844 20.422 -8.227 1 97.81 330 GLU B CA 1
ATOM 5202 C C . GLU B 1 330 ? 25.969 20.234 -9.734 1 97.81 330 GLU B C 1
ATOM 5204 O O . GLU B 1 330 ? 26.953 19.656 -10.211 1 97.81 330 GLU B O 1
ATOM 5209 N N . VAL B 1 331 ? 24.969 20.688 -10.461 1 97.12 331 VAL B N 1
ATOM 5210 C CA . VAL B 1 331 ? 25 20.609 -11.922 1 97.12 331 VAL B CA 1
ATOM 5211 C C . VAL B 1 331 ? 26.281 21.266 -12.445 1 97.12 331 VAL B C 1
ATOM 5213 O O . VAL B 1 331 ? 26.703 22.297 -11.93 1 97.12 331 VAL B O 1
ATOM 5216 N N . PRO B 1 332 ? 26.828 20.578 -13.398 1 93.75 332 PRO B N 1
ATOM 5217 C CA . PRO B 1 332 ? 28.031 21.188 -13.953 1 93.75 332 PRO B CA 1
ATOM 5218 C C . PRO B 1 332 ? 27.766 22.562 -14.578 1 93.75 332 PRO B C 1
ATOM 5220 O O . PRO B 1 332 ? 26.719 22.766 -15.188 1 93.75 332 PRO B O 1
ATOM 5223 N N . VAL B 1 333 ? 28.641 23.625 -14.211 1 80.88 333 VAL B N 1
ATOM 5224 C CA . VAL B 1 333 ? 28.547 24.969 -14.758 1 80.88 333 VAL B CA 1
ATOM 5225 C C . VAL B 1 333 ? 29.031 24.984 -16.203 1 80.88 333 VAL B C 1
ATOM 5227 O O . VAL B 1 333 ? 30.109 24.438 -16.5 1 80.88 333 VAL B O 1
ATOM 5230 N N . THR B 1 334 ? 28.156 25.047 -17.234 1 59.62 334 THR B N 1
ATOM 5231 C CA . THR B 1 334 ? 28.625 25.25 -18.594 1 59.62 334 THR B CA 1
ATOM 5232 C C . THR B 1 334 ? 29.281 26.625 -18.75 1 59.62 334 THR B C 1
ATOM 5234 O O . THR B 1 334 ? 28.859 27.594 -18.109 1 59.62 334 THR B O 1
#

Solvent-accessible surface area (backbone atoms only — not comparable to full-atom values): 33590 Å² total; per-residue (Å²): 129,58,46,65,58,54,47,12,61,74,67,72,51,50,52,66,56,47,50,36,37,70,64,66,37,83,92,49,53,71,68,57,31,51,51,50,42,48,48,29,50,76,57,56,36,60,62,65,60,49,70,63,42,88,62,40,30,33,33,38,35,34,26,56,91,64,49,50,46,88,44,85,72,27,77,42,20,41,21,54,50,21,23,47,65,51,36,43,82,71,53,38,45,80,44,80,42,75,41,52,66,65,57,35,68,74,40,55,56,56,36,52,30,56,70,70,48,37,64,32,35,41,38,38,44,69,41,67,77,39,57,47,56,64,41,51,47,71,37,75,56,31,33,24,24,47,51,42,82,70,69,87,24,63,35,31,28,18,32,45,62,33,44,53,44,33,30,33,51,53,49,52,50,42,42,73,38,60,44,65,44,61,28,40,42,35,56,38,67,62,25,57,50,51,40,48,40,52,52,20,40,54,50,32,35,48,75,70,73,34,77,82,50,78,71,35,47,35,68,29,72,47,68,62,50,38,60,68,48,39,49,53,47,29,55,74,72,59,38,41,28,35,40,22,70,27,38,70,58,28,51,51,50,49,54,51,38,45,74,72,70,45,47,62,16,63,55,32,19,42,29,24,25,45,57,47,68,63,34,73,67,40,89,48,25,40,14,21,28,31,49,60,37,39,58,50,12,34,48,43,39,49,53,37,55,33,37,75,68,73,39,37,43,35,37,42,22,29,46,46,40,78,45,86,50,47,14,49,53,54,47,59,86,129,131,59,45,64,58,55,46,11,62,74,68,70,50,50,52,65,54,47,51,35,38,67,64,65,36,84,92,49,54,71,68,56,29,50,52,49,41,48,47,28,48,74,57,55,38,52,67,61,66,45,67,64,42,88,63,40,31,33,34,38,36,34,27,58,90,62,48,52,47,90,43,83,70,26,75,42,21,42,21,51,49,22,22,47,66,52,35,44,81,72,54,39,45,79,43,80,43,74,40,51,66,67,57,37,68,74,40,53,55,55,36,51,31,55,70,70,50,38,63,32,34,41,38,37,44,69,42,67,78,39,56,46,58,63,41,52,47,72,37,75,56,30,34,23,24,46,50,40,81,70,69,88,22,62,33,30,26,20,32,46,62,33,44,52,44,34,30,33,51,52,48,51,52,41,43,71,38,60,46,66,44,63,27,40,40,35,57,40,68,62,26,56,49,49,42,48,40,53,51,20,40,55,50,32,34,47,75,69,73,35,77,83,52,76,72,34,46,37,69,30,73,46,67,62,49,38,60,69,49,38,48,53,47,29,56,74,72,60,37,39,29,36,41,22,70,29,39,69,57,28,52,51,50,50,52,51,38,44,74,72,69,44,47,62,16,62,54,32,19,43,30,24,25,44,56,49,70,62,34,73,67,39,89,47,24,40,14,22,28,33,49,60,38,40,59,49,11,34,47,41,40,50,53,38,53,33,36,76,67,73,39,37,42,36,35,41,22,29,47,46,43,78,44,86,49,48,13,49,53,53,47,60,84,127

Sequence (668 aa):
MTTIQDIADKMNVSKSTVSKALNDAPDISETLRKQVLETAVALGYTKLRRYKKPVKKICIITEKENIQYEEPHHFAYDILLGFRQMAEPAGFDIEIVPVDVQMQRNQRYDVFMLEHDYVGAFAIGFSLNDPWIQDFKTSHTPAVLFDNYIIGNPSTAYVGIDNDEGMELAVSYLAGLGHRKIAYLSGSLGSQILQIRHAAFLRAMHQHGLKTSSDSTGCSYYLSECMEKHLPRFLEKGMTAIICSQDTLANSALIQCQQLGYKVPEDISIIGFDDIPIAAYTSPPLTTVRQDRLELGKSGFFALSSLLNSISISTFLLHAQLIERKSTGEVPVTMTTIQDIADKMNVSKSTVSKALNDAPDISETLRKQVLETAVALGYTKLRRYKKPVKKICIITEKENIQYEEPHHFAYDILLGFRQMAEPAGFDIEIVPVDVQMQRNQRYDVFMLEHDYVGAFAIGFSLNDPWIQDFKTSHTPAVLFDNYIIGNPSTAYVGIDNDEGMELAVSYLAGLGHRKIAYLSGSLGSQILQIRHAAFLRAMHQHGLKTSSDSTGCSYYLSECMEKHLPRFLEKGMTAIICSQDTLANSALIQCQQLGYKVPEDISIIGFDDIPIAAYTSPPLTTVRQDRLELGKSGFFALSSLLNSISISTFLLHAQLIERKSTGEVPVT

Foldseek 3Di:
DDDLVNLCVVVVHDSVLLVCLLVVNPVHDPVSSLVSLVSCVVVVVQPPPLVVDPEAEEEEEEAPVFFDQPDQLTLQVLLQVLQCVQQVVVRYHYYYHYDYLVRCVVDAPQSVCSSVSHQEYEYERDFPPRNNVVSQQAHDRAYEYEQDAHPDHLSYAYFYAPLLQLLLVVLVVQVVLVFQQEAEFEEAPRHNNRVVNVVSNVVSCVVSVHDDDPLRYDYYNDLCCRLVPNLVSSVVVQGLEYEYAALVSQLVSQVSCVVVPHDFNQRHAYEHEAPRPCQCVGVFRHWYKHDPSSVSSNVSNVCNVCSSVVNRHRYHHDYIDTDDTRRHHHGHDD/DDDLVNLCVVVVHDSVLLVCLLVVPVVHDPVSSLVSLVSCVVVVVAPPVLVPDPEAEEEEEEAVVFFDQPDQLTLQVLLQVLQCVQQVVVRYHYYYHYDYLVRCVVDAPRSVCSSVSHQEYEYPRDFPPRNNVVSQQAGDRAYEYEQDAHPDHLSYAYFYAPLLQLLLVVLVVQVVLVFQQEAEFEEAPRHNNRVVNVVSNVVSCVVSVHDDDPLRYDYYNDLCCRLVPNLVSSVVVQGLEYEYAALVSQLVSQVSCVVVPHDFNQRHAYEHEAPRPCQCVGVFRHWYKHDPSSVSSNVSNVCNVCSSVVNRHRYHHDYIDTDDTRRHHHGHDD

InterPro domains:
  IPR000843 LacI-type HTH domain [PF00356] (3-46)
  IPR000843 LacI-type HTH domain [PS50932] (2-50)
  IPR000843 LacI-type HTH domain [SM00354] (1-67)
  IPR000843 LacI-type HTH domain [cd01392] (5-46)
  IPR010982 Lambda repressor-like, DNA-binding domain superfamily [G3DSA:1.10.260.40] (1-45)
  IPR010982 Lambda repressor-like, DNA-binding domain superfamily [SSF47413] (1-46)
  IPR028082 Periplasmic binding protein-like I [SSF53822] (73-331)
  IPR046335 Transcriptional regulator LacI/GalR-like, sensor domain [PF13377] (171-328)

Nearest PDB structures (foldseek):
  1efa-assembly1_B  TM=6.972E-01  e=6.505E-22  Escherichia coli
  1efa-assembly2_C  TM=8.074E-01  e=1.140E-18  Escherichia coli
  3brq-assembly1_A  TM=7.955E-01  e=4.751E-19  Escherichia coli K-12
  1tlf-assembly1_A  TM=8.042E-01  e=1.440E-18  Escherichia coli
  4rk1-assembly2_D  TM=8.012E-01  e=4.247E-17  Enterococcus faecium DO

Organism: NCBI:txid410072

Radius of gyration: 27.47 Å; Cα contacts (8 Å, |Δi|>4): 1421; chains: 2; bounding box: 75×81×63 Å

Secondary structure (DSSP, 8-state):
---HHHHHHHHT--HHHHHHHHTT-TTS-HHHHHHHHHHHHHTT---TGGGTSSSEEEEEEEETTT---SSTTSHHHHHHHHHHHHHTTTTEEEEEEEE-HHHHHHS-HHHHHHHTTEEEEEEES--TT-HHHHHHTT--S-EEEET---SS-TTEEEEEE-HHHHHHHHHHHHHHTT---EEEEE--S-SHHHHHHHHHHHHHHHHTT----GGGEEE-SSHHHIIIIIHHHHHHTT--EEEESSHHHHHHHHHHHHHTT--TTTT-EEEEEE--GGGGGSSSPPEEEEP-HHHHHHHHHHHHHHHHTT--EEEEEEPPEEE--SS--SPP--/---HHHHHHHHT--HHHHHHHHTT-TTS-HHHHHHHHHHHHHTT--SSHHHHSSSEEEEEEEETTT---SSTTSHHHHHHHHHHHHHTTTTEEEEEEEE-HHHHHHS-HHHHHHHTTEEEEEEES--TT-HHHHHHTT--S-EEEET---SS-TTEEEEEE-HHHHHHHHHHHHHHTT---EEEEE--S-SHHHHHHHHHHHHHHHHTT----GGGEEE-SSHHHIIIIIHHHHHHTT--EEEESSHHHHHHHHHHHHHTT--TTTT-EEEEEE--GGGGGSSSPPEEEEP-HHHHHHHHHHHHHHHHTT--EEEEEEPPEEE--SS--SPP--

pLDDT: mean 93.63, std 7.79, range [50.44, 98.88]